Protein AF-A0A2A5DU34-F1 (afdb_monomer)

Foldseek 3Di:
DWKKKKKFFAFPADWDWDFDQDPDPVSNVVCVVVVSPPGFIKTAGQDFQLLVLVLLVQLCVVVPFQAWAFKDFQNHTQDHDPDRDPRCSVVSSVSVVVPADPVRRRDTQKIWTWTFDDPAQWGKIKIWIAGRIGGPPGGRIMIMIITFGNVLFADVPRFLVNSLVVCLVQLQDQVSVCVVVVVVQVSVVVVVVSSVVSSVVRTRTPDMDMDMFAEAEAELADDGGLPQQCDDDQAPDPLNNRGPPCSRRCSVSHCVLVSQQVNQYFDAGHFYAYSSRHTAKGGHPRGHGSNVACCSPNHDDHDDDPGPDMAGAQPHPCNVVVVVDPHLHDYPPDDRPPPVDDPDDDDDDDDDDDDDDDDDDDDDDDDDDDDDDDDDDDDD

Sequence (380 aa):
MYLSGSINIDPSKMTVINKVKPEKAFLKMFHFCTGGVMSKKEEEETFTAISILHQINMACRQMGINNIVRLSKDDLDFYLDEEGKEDDLKDALENFNLKIHKVESDFFEKLTLLLEDDKSPFQSLIEISINRVHKVGDYPIMIKVNSLIKDFKVNEGEDPKDLKKRLGTQFKNQESYDSMVDKYKLMFQTYLQDFEQSLRKFIEVDDIEIKDNVRILRTKKPIQDKVHYRFRDTCRAPIFYGYYGFDDYYMYAWLWGGLCHEHNLEVSNFDLVDEAGAEILSVGDEGFDAGQTDALNNANDFELPALTSGTYYGDNDYADTIGASSVVIINAEGGVDASFFSFSDGDSGFSSYDAGSGDSSGGGSSCGSSCGSSCGGCSS

Radius of gyration: 27.74 Å; Cα contacts (8 Å, |Δi|>4): 643; chains: 1; bounding box: 87×71×69 Å

Structure (mmCIF, N/CA/C/O backbone):
data_AF-A0A2A5DU34-F1
#
_entry.id   AF-A0A2A5DU34-F1
#
loop_
_atom_site.group_PDB
_atom_site.id
_atom_site.type_symbol
_atom_site.label_atom_id
_atom_site.label_alt_id
_atom_site.label_comp_id
_atom_site.label_asym_id
_atom_site.label_entity_id
_atom_site.label_seq_id
_atom_site.pdbx_PDB_ins_code
_atom_site.Cartn_x
_atom_site.Cartn_y
_atom_site.Cartn_z
_atom_site.occupancy
_atom_site.B_iso_or_equiv
_atom_site.auth_seq_id
_atom_site.auth_comp_id
_atom_site.auth_asym_id
_atom_site.auth_atom_id
_atom_site.pdbx_PDB_model_num
ATOM 1 N N . MET A 1 1 ? -7.195 1.466 10.444 1.00 93.31 1 MET A N 1
ATOM 2 C CA . MET A 1 1 ? -7.523 0.841 9.162 1.00 93.31 1 MET A CA 1
ATOM 3 C C . MET A 1 1 ? -7.036 1.706 8.020 1.00 93.31 1 MET A C 1
ATOM 5 O O . MET A 1 1 ? -7.189 2.922 8.076 1.00 93.31 1 MET A O 1
ATOM 9 N N . TYR A 1 2 ? -6.458 1.077 7.012 1.00 95.31 2 TYR A N 1
ATOM 10 C CA . TYR A 1 2 ? -6.140 1.663 5.717 1.00 95.31 2 TYR A CA 1
ATOM 11 C C . TYR A 1 2 ? -6.333 0.591 4.639 1.00 95.31 2 TYR A C 1
ATOM 13 O O . TYR A 1 2 ? -6.427 -0.599 4.948 1.00 95.31 2 TYR A O 1
ATOM 21 N N . LEU A 1 3 ? -6.426 1.007 3.381 1.00 96.31 3 LEU A N 1
ATOM 22 C CA . LEU A 1 3 ? -6.588 0.098 2.249 1.00 96.31 3 LEU A CA 1
ATOM 23 C C . LEU A 1 3 ? -5.228 -0.123 1.592 1.00 96.31 3 LEU A C 1
ATOM 25 O O . LEU A 1 3 ? -4.464 0.825 1.396 1.00 96.31 3 LEU A O 1
ATOM 29 N N . SER A 1 4 ? -4.907 -1.376 1.294 1.00 96.31 4 SER A N 1
ATOM 30 C CA . SER A 1 4 ? -3.653 -1.764 0.659 1.00 96.31 4 SER A CA 1
ATOM 31 C C . SER A 1 4 ? -3.948 -2.542 -0.609 1.00 96.31 4 SER A C 1
ATOM 33 O O . SER A 1 4 ? -4.747 -3.469 -0.592 1.00 96.31 4 SER A O 1
ATOM 35 N N . GLY A 1 5 ? -3.294 -2.181 -1.702 1.00 96.19 5 GLY A N 1
ATOM 36 C CA . GLY A 1 5 ? -3.389 -2.868 -2.981 1.00 96.19 5 GLY A CA 1
ATOM 37 C C . GLY A 1 5 ? -2.007 -3.188 -3.524 1.00 96.19 5 GLY A C 1
ATOM 38 O O . GLY A 1 5 ? -1.057 -2.445 -3.273 1.00 96.19 5 GLY A O 1
ATOM 39 N N . SER A 1 6 ? -1.894 -4.274 -4.277 1.00 96.56 6 SER A N 1
ATOM 40 C CA . SER A 1 6 ? -0.724 -4.577 -5.094 1.00 96.56 6 SER A CA 1
ATOM 41 C C . SER A 1 6 ? -1.148 -4.876 -6.524 1.00 96.56 6 SER A C 1
ATOM 43 O O . SER A 1 6 ? -2.062 -5.674 -6.727 1.00 96.56 6 SER A O 1
ATOM 45 N N . ILE A 1 7 ? -0.466 -4.270 -7.491 1.00 96.81 7 ILE A N 1
ATOM 46 C CA . ILE A 1 7 ? -0.592 -4.561 -8.918 1.00 96.81 7 ILE A CA 1
ATOM 47 C C . ILE A 1 7 ? 0.772 -5.069 -9.386 1.00 96.81 7 ILE A C 1
ATOM 49 O O . ILE A 1 7 ? 1.745 -4.313 -9.401 1.00 96.81 7 ILE A O 1
ATOM 53 N N . ASN A 1 8 ? 0.849 -6.346 -9.738 1.00 96.56 8 ASN A N 1
ATOM 54 C CA . ASN A 1 8 ? 2.063 -6.989 -10.230 1.00 96.56 8 ASN A CA 1
ATOM 55 C C . ASN A 1 8 ? 1.931 -7.176 -11.742 1.00 96.56 8 ASN A C 1
ATOM 57 O O . ASN A 1 8 ? 0.907 -7.679 -12.194 1.00 96.56 8 ASN A O 1
ATOM 61 N N . ILE A 1 9 ? 2.915 -6.726 -12.519 1.00 92.69 9 ILE A N 1
ATOM 62 C CA . ILE A 1 9 ? 2.826 -6.628 -13.982 1.00 92.69 9 ILE A CA 1
ATOM 63 C C . ILE A 1 9 ? 3.984 -7.382 -14.621 1.00 92.69 9 ILE A C 1
ATOM 65 O O . ILE A 1 9 ? 5.145 -7.139 -14.280 1.00 92.69 9 ILE A O 1
ATOM 69 N N . ASP A 1 10 ? 3.643 -8.238 -15.581 1.00 90.50 10 ASP A N 1
ATOM 70 C CA . ASP A 1 10 ? 4.576 -8.920 -16.472 1.00 90.50 10 ASP A CA 1
ATOM 71 C C . ASP A 1 10 ? 4.480 -8.291 -17.877 1.00 90.50 10 ASP A C 1
ATOM 73 O O . ASP A 1 10 ? 3.459 -8.447 -18.561 1.00 90.50 10 ASP A O 1
ATOM 77 N N . PRO A 1 11 ? 5.457 -7.466 -18.294 1.00 85.62 11 PRO A N 1
ATOM 78 C CA . PRO A 1 11 ? 5.417 -6.778 -19.572 1.00 85.62 11 PRO A CA 1
ATOM 79 C C . PRO A 1 11 ? 5.748 -7.724 -20.734 1.00 85.62 11 PRO A C 1
ATOM 81 O O . PRO A 1 11 ? 6.714 -8.470 -20.683 1.00 85.62 11 PRO A O 1
ATOM 84 N N . SER A 1 12 ? 5.056 -7.583 -21.866 1.00 76.31 12 SER A N 1
ATOM 85 C CA . SER A 1 12 ? 5.227 -8.429 -23.065 1.00 76.31 12 SER A CA 1
ATOM 86 C C . SER A 1 12 ? 6.580 -8.300 -23.795 1.00 76.31 12 SER A C 1
ATOM 88 O O . SER A 1 12 ? 6.736 -8.768 -24.928 1.00 76.31 12 SER A O 1
ATOM 90 N N . LYS A 1 13 ? 7.563 -7.585 -23.230 1.00 65.44 13 LYS A N 1
ATOM 91 C CA . LYS A 1 13 ? 8.845 -7.321 -23.903 1.00 65.44 13 LYS A CA 1
ATOM 92 C C . LYS A 1 13 ? 9.718 -8.577 -23.885 1.00 65.44 13 LYS A C 1
ATOM 94 O O . LYS A 1 13 ? 9.600 -9.433 -23.024 1.00 65.44 13 LYS A O 1
ATOM 99 N N . MET A 1 14 ? 10.612 -8.704 -24.873 1.00 57.69 14 MET A N 1
ATOM 100 C CA . MET A 1 14 ? 11.501 -9.868 -24.963 1.00 57.69 14 MET A CA 1
ATOM 101 C C . MET A 1 14 ? 12.404 -9.928 -23.724 1.00 57.69 14 MET A C 1
ATOM 103 O O . MET A 1 14 ? 13.333 -9.126 -23.620 1.00 57.69 14 MET A O 1
ATOM 107 N N . THR A 1 15 ? 12.159 -10.872 -22.820 1.00 62.22 15 THR A N 1
ATOM 108 C CA . THR A 1 15 ? 13.067 -11.208 -21.721 1.00 62.22 15 THR A CA 1
ATOM 109 C C . THR A 1 15 ? 14.218 -12.063 -22.239 1.00 62.22 15 THR A C 1
ATOM 111 O O . THR A 1 15 ? 14.064 -12.916 -23.123 1.00 62.22 15 THR A O 1
ATOM 114 N N . VAL A 1 16 ? 15.419 -11.835 -21.711 1.00 66.06 16 VAL A N 1
ATOM 115 C CA . VAL A 1 16 ? 16.563 -12.716 -21.957 1.00 66.06 16 VAL A CA 1
ATOM 116 C C . VAL A 1 16 ? 16.755 -13.585 -20.724 1.00 66.06 16 VAL A C 1
ATOM 118 O O . VAL A 1 16 ? 17.110 -13.096 -19.656 1.00 66.06 16 VAL A O 1
ATOM 121 N N . ILE A 1 17 ? 16.537 -14.894 -20.868 1.00 64.12 17 ILE A N 1
ATOM 122 C CA . ILE A 1 17 ? 16.789 -15.843 -19.779 1.00 64.12 17 ILE A CA 1
ATOM 123 C C . ILE A 1 17 ? 18.296 -16.077 -19.671 1.00 64.12 17 ILE A C 1
ATOM 125 O O . ILE A 1 17 ? 18.899 -16.787 -20.486 1.00 64.12 17 ILE A O 1
ATOM 129 N N . ASN A 1 18 ? 18.895 -15.531 -18.619 1.00 61.19 18 ASN A N 1
ATOM 130 C CA . ASN A 1 18 ? 20.301 -15.699 -18.300 1.00 61.19 18 ASN A CA 1
ATOM 131 C C . ASN A 1 18 ? 20.490 -16.810 -17.256 1.00 61.19 18 ASN A C 1
ATOM 133 O O . ASN A 1 18 ? 19.746 -16.954 -16.285 1.00 61.19 18 ASN A O 1
ATOM 137 N N . LYS A 1 19 ? 21.518 -17.643 -17.450 1.00 58.81 19 LYS A N 1
ATOM 138 C CA . LYS A 1 19 ? 21.927 -18.643 -16.454 1.00 58.81 19 LYS A CA 1
ATOM 139 C C . LYS A 1 19 ? 22.942 -18.021 -15.506 1.00 58.81 19 LYS A C 1
ATOM 141 O O . LYS A 1 19 ? 24.060 -17.708 -15.921 1.00 58.81 19 LYS A O 1
ATOM 146 N N . VAL A 1 20 ? 22.587 -17.906 -14.233 1.00 57.50 20 VAL A N 1
ATOM 147 C CA . VAL A 1 20 ? 23.462 -17.319 -13.218 1.00 57.50 20 VAL A CA 1
ATOM 148 C C . VAL A 1 20 ? 24.519 -18.334 -12.809 1.00 57.50 20 VAL A C 1
ATOM 150 O O . VAL A 1 20 ? 24.214 -19.467 -12.413 1.00 57.50 20 VAL A O 1
ATOM 153 N N . LYS A 1 21 ? 25.790 -17.930 -12.875 1.00 49.50 21 LYS A N 1
ATOM 154 C CA . LYS A 1 21 ? 26.879 -18.733 -12.315 1.00 49.50 21 LYS A CA 1
ATOM 155 C C . LYS A 1 21 ? 26.771 -18.680 -10.789 1.00 49.50 21 LYS A C 1
ATOM 157 O O . LYS A 1 21 ? 26.851 -17.594 -10.226 1.00 49.50 21 LYS A O 1
ATOM 162 N N . PRO A 1 22 ? 26.628 -19.818 -10.098 1.00 49.91 22 PRO A N 1
ATOM 163 C CA . PRO A 1 22 ? 26.460 -19.806 -8.652 1.00 49.91 22 PRO A CA 1
ATOM 164 C C . PRO A 1 22 ? 27.710 -19.259 -7.958 1.00 49.91 22 PRO A C 1
ATOM 166 O O . PRO A 1 22 ? 28.824 -19.511 -8.406 1.00 49.91 22 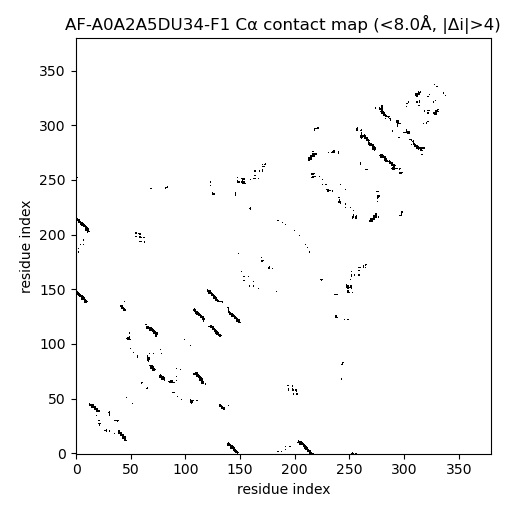PRO A O 1
ATOM 169 N N . GLU A 1 23 ? 27.547 -18.549 -6.843 1.00 51.75 23 GLU A N 1
ATOM 170 C CA . GLU A 1 23 ? 28.669 -17.907 -6.142 1.00 51.75 23 GLU A CA 1
ATOM 171 C C . GLU A 1 23 ? 29.486 -18.885 -5.282 1.00 51.75 23 GLU A C 1
ATOM 173 O O . GLU A 1 23 ? 30.719 -18.798 -5.227 1.00 51.75 23 GLU A O 1
ATOM 178 N N . LYS A 1 24 ? 28.816 -19.872 -4.668 1.00 55.16 24 LYS A N 1
ATOM 179 C CA . LYS A 1 24 ? 29.428 -20.846 -3.748 1.00 55.16 24 LYS A CA 1
ATOM 180 C C . LYS A 1 24 ? 30.243 -21.900 -4.508 1.00 55.16 24 LYS A C 1
ATOM 182 O O . LYS A 1 24 ? 29.766 -22.489 -5.477 1.00 55.16 24 LYS A O 1
ATOM 187 N N . ALA A 1 25 ? 31.457 -22.194 -4.034 1.00 58.97 25 ALA A N 1
ATOM 188 C CA . ALA A 1 25 ? 32.430 -23.061 -4.716 1.00 58.97 25 ALA A CA 1
ATOM 189 C C . ALA A 1 25 ? 31.900 -24.470 -5.058 1.00 58.97 25 ALA A C 1
ATOM 191 O O . ALA A 1 25 ? 32.159 -24.981 -6.147 1.00 58.97 25 ALA A O 1
ATOM 192 N N . PHE A 1 26 ? 31.099 -25.071 -4.174 1.00 58.34 26 PHE A N 1
ATOM 193 C CA . PHE A 1 26 ? 30.490 -26.382 -4.419 1.00 58.34 26 PHE A CA 1
ATOM 194 C C . PHE A 1 26 ? 29.435 -26.336 -5.536 1.00 58.34 26 PHE A C 1
ATOM 196 O O . PHE A 1 26 ? 29.422 -27.187 -6.424 1.00 58.34 26 PHE A O 1
ATOM 203 N N . LEU A 1 27 ? 28.607 -25.287 -5.557 1.00 51.78 27 LEU A N 1
ATOM 204 C CA . LEU A 1 27 ? 27.625 -25.061 -6.618 1.00 51.78 27 LEU A CA 1
ATOM 205 C C . LEU A 1 27 ? 28.305 -24.713 -7.953 1.00 51.78 27 LEU A C 1
ATOM 207 O O . LEU A 1 27 ? 27.806 -25.125 -8.994 1.00 51.78 27 LEU A O 1
ATOM 211 N N . LYS A 1 28 ? 29.464 -24.032 -7.950 1.00 54.44 28 LYS A N 1
ATOM 212 C CA . LYS A 1 28 ? 30.287 -23.804 -9.160 1.00 54.44 28 LYS A CA 1
ATOM 213 C C . LYS A 1 28 ? 30.785 -25.115 -9.765 1.00 54.44 28 LYS A C 1
ATOM 215 O O . LYS A 1 28 ? 30.714 -25.290 -10.980 1.00 54.44 28 LYS A O 1
ATOM 220 N N . MET A 1 29 ? 31.249 -26.042 -8.927 1.00 56.06 29 MET A N 1
ATOM 221 C CA . MET A 1 29 ? 31.689 -27.365 -9.375 1.00 56.06 29 MET A CA 1
ATOM 222 C C . MET A 1 29 ? 30.510 -28.176 -9.926 1.00 56.06 29 MET A C 1
ATOM 224 O O . MET A 1 29 ? 30.592 -28.712 -11.028 1.00 56.06 29 MET A O 1
ATOM 228 N N . PHE A 1 30 ? 29.373 -28.167 -9.227 1.00 51.75 30 PHE A N 1
ATOM 229 C CA . PHE A 1 30 ? 28.154 -28.847 -9.672 1.00 51.75 30 PHE A CA 1
ATOM 230 C C . PHE A 1 30 ? 27.577 -28.248 -10.967 1.00 51.75 30 PHE A C 1
ATOM 232 O O . PHE A 1 30 ? 27.142 -28.978 -11.855 1.00 51.75 30 PHE A O 1
ATOM 239 N N . HIS A 1 31 ? 27.638 -26.925 -11.127 1.00 54.34 31 HIS A N 1
ATOM 240 C CA . HIS A 1 31 ? 27.284 -26.216 -12.357 1.00 54.34 31 HIS A CA 1
ATOM 241 C C . HIS A 1 31 ? 28.140 -26.680 -13.540 1.00 54.34 31 HIS A C 1
ATOM 243 O O . HIS A 1 31 ? 27.619 -26.913 -14.628 1.00 54.34 31 HIS A O 1
ATOM 249 N N . PHE A 1 32 ? 29.449 -26.841 -13.334 1.00 60.69 32 PHE A N 1
ATOM 250 C CA . PHE A 1 32 ? 30.357 -27.320 -14.375 1.00 60.69 32 PHE A CA 1
ATOM 251 C C . PHE A 1 32 ? 30.098 -28.794 -14.725 1.00 60.69 32 PHE A C 1
ATOM 253 O O . PHE A 1 32 ? 30.073 -29.149 -15.900 1.00 60.69 32 PHE A O 1
ATOM 260 N N . CYS A 1 33 ? 29.820 -29.635 -13.723 1.00 59.12 33 CYS A N 1
ATOM 261 C CA . CYS A 1 33 ? 29.504 -31.053 -13.916 1.00 59.12 33 CYS A CA 1
ATOM 262 C C . CYS A 1 33 ? 28.140 -31.294 -14.583 1.00 59.12 33 CYS A C 1
ATOM 264 O O . CYS A 1 33 ? 27.985 -32.266 -15.314 1.00 59.12 33 CYS A O 1
ATOM 266 N N . THR A 1 34 ? 27.158 -30.420 -14.354 1.00 61.94 34 THR A N 1
ATOM 267 C CA . THR A 1 34 ? 25.798 -30.545 -14.913 1.00 61.94 34 THR A CA 1
ATOM 268 C C . THR A 1 34 ? 25.585 -29.732 -16.192 1.00 61.94 34 THR A C 1
ATOM 270 O O . THR A 1 34 ? 24.452 -29.613 -16.650 1.00 61.94 34 THR A O 1
ATOM 273 N N . GLY A 1 35 ? 26.632 -29.123 -16.764 1.00 56.53 35 GLY A N 1
ATOM 274 C CA . GLY A 1 35 ? 26.507 -28.271 -17.956 1.00 56.53 35 GLY A CA 1
ATOM 275 C C . GLY A 1 35 ? 25.597 -27.050 -17.752 1.00 56.53 35 GLY A C 1
ATOM 276 O O . GLY A 1 35 ? 24.960 -26.578 -18.693 1.00 56.53 35 GLY A O 1
ATOM 277 N N . GLY A 1 36 ? 25.477 -26.564 -16.513 1.00 52.22 36 GLY A N 1
ATOM 278 C CA . GLY A 1 36 ? 24.581 -25.463 -16.161 1.00 52.22 36 GLY A CA 1
ATOM 279 C C . GLY A 1 36 ? 23.093 -25.813 -16.287 1.00 52.22 36 GLY A C 1
ATOM 280 O O . GLY A 1 36 ? 22.289 -24.940 -16.599 1.00 52.22 36 GLY A O 1
ATOM 281 N N . VAL A 1 37 ? 22.695 -27.079 -16.123 1.00 54.78 37 VAL A N 1
ATOM 282 C CA . VAL A 1 37 ? 21.268 -27.467 -16.060 1.00 54.78 37 VAL A CA 1
ATOM 283 C C . VAL A 1 37 ? 20.651 -27.091 -14.705 1.00 54.78 37 VAL A C 1
ATOM 285 O O . VAL A 1 37 ? 19.482 -26.730 -14.648 1.00 54.78 37 VAL A O 1
ATOM 288 N N . MET A 1 38 ? 21.456 -27.101 -13.638 1.00 50.06 38 MET A N 1
ATOM 289 C CA . MET A 1 38 ? 21.058 -26.765 -12.260 1.00 50.06 38 MET A CA 1
ATOM 290 C C . MET A 1 38 ? 21.393 -25.316 -11.848 1.00 50.06 38 MET A C 1
ATOM 292 O O . MET A 1 38 ? 21.338 -24.975 -10.669 1.00 50.06 38 MET A O 1
ATOM 296 N N . SER A 1 39 ? 21.789 -24.452 -12.790 1.00 53.22 39 SER A N 1
ATOM 297 C CA . SER A 1 39 ? 21.992 -23.024 -12.508 1.00 53.22 39 SER A CA 1
ATOM 298 C C . SER A 1 39 ? 20.652 -22.348 -12.230 1.00 53.22 39 SER A C 1
ATOM 300 O O . SER A 1 39 ? 19.706 -22.568 -12.991 1.00 53.22 39 SER A O 1
ATOM 302 N N . LYS A 1 40 ? 20.587 -21.477 -11.214 1.00 56.75 40 LYS A N 1
ATOM 303 C CA . LYS A 1 40 ? 19.454 -20.554 -11.075 1.00 56.75 40 LYS A CA 1
ATOM 304 C C . LYS A 1 40 ? 19.322 -19.757 -12.378 1.00 56.75 40 LYS A C 1
ATOM 306 O O . LYS A 1 40 ? 20.326 -19.305 -12.933 1.00 56.75 40 LYS A O 1
ATOM 311 N N . LYS A 1 41 ? 18.103 -19.701 -12.905 1.00 65.56 41 LYS A N 1
ATOM 312 C CA . LYS A 1 41 ? 17.759 -18.913 -14.087 1.00 65.56 41 LYS A CA 1
ATOM 313 C C . LYS A 1 41 ? 17.204 -17.585 -13.595 1.00 65.56 41 LYS A C 1
ATOM 315 O O . LYS A 1 41 ? 16.374 -17.591 -12.687 1.00 65.56 41 LYS A O 1
ATOM 320 N N . GLU A 1 42 ? 17.678 -16.505 -14.183 1.00 71.31 42 GLU A N 1
ATOM 321 C CA . GLU A 1 42 ? 17.142 -15.161 -13.991 1.00 71.31 42 GLU A CA 1
ATOM 322 C C . GLU A 1 42 ? 16.648 -14.656 -15.342 1.00 71.31 42 GLU A C 1
ATOM 324 O O . GLU A 1 42 ? 17.213 -14.994 -16.390 1.00 71.31 42 GLU A O 1
ATOM 329 N N . GLU A 1 43 ? 15.565 -13.898 -15.308 1.00 69.06 43 GLU A N 1
ATOM 330 C CA . GLU A 1 43 ? 15.036 -13.167 -16.449 1.00 69.06 43 GLU A CA 1
ATOM 331 C C . GLU A 1 43 ? 15.564 -11.737 -16.378 1.00 69.06 43 GLU A C 1
ATOM 333 O O . GLU A 1 43 ? 15.564 -11.111 -15.318 1.00 69.06 43 GLU A O 1
ATOM 338 N N . GLU A 1 44 ? 16.111 -11.265 -17.499 1.00 76.00 44 GLU A N 1
ATOM 339 C CA . GLU A 1 44 ? 16.561 -9.889 -17.661 1.00 76.00 44 GLU A CA 1
ATOM 340 C C . GLU A 1 44 ? 15.670 -9.177 -18.675 1.00 76.00 44 GLU A C 1
ATOM 342 O O . GLU A 1 44 ? 15.552 -9.584 -19.837 1.00 76.00 44 GLU A O 1
ATOM 347 N N . GLU A 1 45 ? 15.092 -8.074 -18.225 1.00 78.12 45 GLU A N 1
ATOM 348 C CA . GLU A 1 45 ? 14.251 -7.206 -19.028 1.00 78.12 45 GLU A CA 1
ATOM 349 C C . GLU A 1 45 ? 15.060 -6.347 -20.009 1.00 78.12 45 GLU A C 1
ATOM 351 O O . GLU A 1 45 ? 16.136 -5.812 -19.700 1.00 78.12 45 GLU A O 1
ATOM 356 N N . THR A 1 46 ? 14.513 -6.171 -21.216 1.00 78.25 46 THR A N 1
ATOM 357 C CA . THR A 1 46 ? 15.171 -5.422 -22.306 1.00 78.25 46 THR A CA 1
ATOM 358 C C . THR A 1 46 ? 14.792 -3.944 -22.366 1.00 78.25 46 THR A C 1
ATOM 360 O O . THR A 1 46 ? 15.339 -3.202 -23.186 1.00 78.25 46 THR A O 1
ATOM 363 N N . PHE A 1 47 ? 13.873 -3.477 -21.516 1.00 80.69 47 PHE A N 1
ATOM 364 C CA . PHE A 1 47 ? 13.519 -2.061 -21.464 1.00 80.69 47 PHE A CA 1
ATOM 365 C C . PHE A 1 47 ? 14.553 -1.216 -20.708 1.00 80.69 47 PHE A C 1
ATOM 367 O O . PHE A 1 47 ? 15.175 -1.652 -19.745 1.00 80.69 47 PHE A O 1
ATOM 374 N N . THR A 1 48 ? 14.710 0.038 -21.137 1.00 83.94 48 THR A N 1
ATOM 375 C CA . THR A 1 48 ? 15.578 1.018 -20.467 1.00 83.94 48 THR A CA 1
ATOM 376 C C . THR A 1 48 ? 14.816 1.739 -19.363 1.00 83.94 48 THR A C 1
ATOM 378 O O . THR A 1 48 ? 13.592 1.905 -19.471 1.00 83.94 48 THR A O 1
ATOM 381 N N . ALA A 1 49 ? 1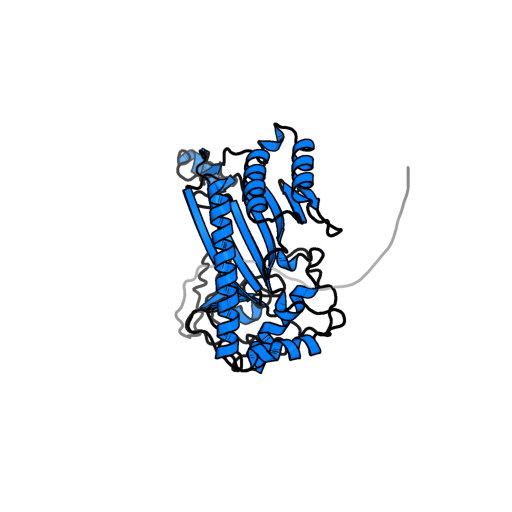5.533 2.249 -18.356 1.00 83.19 49 ALA A N 1
ATOM 382 C CA . ALA A 1 49 ? 14.940 2.990 -17.240 1.00 83.19 49 ALA A CA 1
ATOM 383 C C . ALA A 1 49 ? 14.054 4.149 -17.723 1.00 83.19 49 ALA A C 1
ATOM 385 O O . ALA A 1 49 ? 12.930 4.334 -17.266 1.00 83.19 49 ALA A O 1
ATOM 386 N N . ILE A 1 50 ? 14.537 4.894 -18.720 1.00 85.88 50 ILE A N 1
ATOM 387 C CA . ILE A 1 50 ? 13.825 6.041 -19.292 1.00 85.88 50 ILE A CA 1
ATOM 388 C C . ILE A 1 50 ? 12.523 5.596 -19.966 1.00 85.88 50 ILE A C 1
ATOM 390 O O . ILE A 1 50 ? 11.489 6.239 -19.790 1.00 85.88 50 ILE A O 1
ATOM 394 N N . SER A 1 51 ? 12.559 4.503 -20.737 1.00 88.75 51 SER A N 1
ATOM 395 C CA . SER A 1 51 ? 11.386 4.047 -21.488 1.00 88.75 51 SER A CA 1
ATOM 396 C C . SER A 1 51 ? 10.246 3.616 -20.567 1.00 88.75 51 SER A C 1
ATOM 398 O O . SER A 1 51 ? 9.112 4.046 -20.772 1.00 88.75 51 SER A O 1
ATOM 400 N N . ILE A 1 52 ? 10.546 2.837 -19.522 1.00 89.62 52 ILE A N 1
ATOM 401 C CA . ILE A 1 52 ? 9.519 2.334 -18.609 1.00 89.62 52 ILE A CA 1
ATOM 402 C C . ILE A 1 52 ? 8.964 3.442 -17.710 1.00 89.62 52 ILE A C 1
ATOM 404 O O . ILE A 1 52 ? 7.749 3.549 -17.559 1.00 89.62 52 ILE A O 1
ATOM 408 N N . LEU A 1 53 ? 9.819 4.342 -17.207 1.00 91.44 53 LEU A N 1
ATOM 409 C CA . LEU A 1 53 ? 9.374 5.498 -16.422 1.00 91.44 53 LEU A CA 1
ATOM 410 C C . LEU A 1 53 ? 8.480 6.430 -17.245 1.00 91.44 53 LEU A C 1
ATOM 412 O O . LEU A 1 53 ? 7.514 6.978 -16.718 1.00 91.44 53 LEU A O 1
ATOM 416 N N . HIS A 1 54 ? 8.753 6.589 -18.544 1.00 90.69 54 HIS A N 1
ATOM 417 C CA . HIS A 1 54 ? 7.885 7.368 -19.423 1.00 90.69 54 HIS A CA 1
ATOM 418 C C . HIS A 1 54 ? 6.501 6.724 -19.583 1.00 90.69 54 HIS A C 1
ATOM 420 O O . HIS A 1 54 ? 5.496 7.422 -19.458 1.00 90.69 54 HIS A O 1
ATOM 426 N N . GLN A 1 55 ? 6.441 5.406 -19.806 1.00 92.69 55 GLN A N 1
ATOM 427 C CA . GLN A 1 55 ? 5.175 4.666 -19.913 1.00 92.69 55 GLN A CA 1
ATOM 428 C C . GLN A 1 55 ? 4.357 4.764 -18.615 1.00 92.69 55 GLN A C 1
ATOM 430 O O . GLN A 1 55 ? 3.165 5.069 -18.661 1.00 92.69 55 GLN A O 1
ATOM 435 N N . ILE A 1 56 ? 5.010 4.601 -17.461 1.00 93.19 56 ILE A N 1
ATOM 436 C CA . ILE A 1 56 ? 4.385 4.751 -16.140 1.00 93.19 56 ILE A CA 1
ATOM 437 C C . ILE A 1 56 ? 3.871 6.179 -15.934 1.00 93.19 56 ILE A C 1
ATOM 439 O O . ILE A 1 56 ? 2.717 6.364 -15.569 1.00 93.19 56 ILE A O 1
ATOM 443 N N . ASN A 1 57 ? 4.673 7.201 -16.239 1.00 92.88 57 ASN A N 1
ATOM 444 C CA . ASN A 1 57 ? 4.255 8.602 -16.129 1.00 92.88 57 ASN A CA 1
ATOM 445 C C . ASN A 1 57 ? 3.019 8.911 -16.986 1.00 92.88 57 ASN A C 1
ATOM 447 O O . ASN A 1 57 ? 2.128 9.633 -16.542 1.00 92.88 57 ASN A O 1
ATOM 451 N N . MET A 1 58 ? 2.929 8.359 -18.200 1.00 93.81 58 MET A N 1
ATOM 452 C CA . MET A 1 58 ? 1.727 8.502 -19.028 1.00 93.81 58 MET A CA 1
ATOM 453 C C . MET A 1 58 ? 0.498 7.871 -18.358 1.00 93.81 58 MET A C 1
ATOM 455 O O . MET A 1 58 ? -0.558 8.508 -18.317 1.00 93.81 58 MET A O 1
ATOM 459 N N . ALA A 1 59 ? 0.646 6.672 -17.784 1.00 94.44 59 ALA A N 1
ATOM 460 C CA . ALA A 1 59 ? -0.424 5.992 -17.056 1.00 94.44 59 ALA A CA 1
ATOM 461 C C . ALA A 1 59 ? -0.874 6.780 -15.812 1.00 94.44 59 ALA A C 1
ATOM 463 O O . ALA A 1 59 ? -2.073 7.007 -15.630 1.00 94.44 59 ALA A O 1
ATOM 464 N N . CYS A 1 60 ? 0.074 7.260 -15.004 1.00 93.94 60 CYS A N 1
ATOM 465 C CA . CYS A 1 60 ? -0.187 8.064 -13.810 1.00 93.94 60 CYS A CA 1
ATOM 466 C C . CYS A 1 60 ? -0.911 9.370 -14.159 1.00 93.94 60 CYS A C 1
ATOM 468 O O . CYS A 1 60 ? -1.955 9.677 -13.587 1.00 93.94 60 CYS A O 1
ATOM 470 N N . ARG A 1 61 ? -0.446 10.103 -15.178 1.00 92.69 61 ARG A N 1
ATOM 471 C CA . ARG A 1 61 ? -1.094 11.355 -15.603 1.00 92.69 61 ARG A CA 1
ATOM 472 C C . ARG A 1 61 ? -2.502 11.168 -16.128 1.00 92.69 61 ARG A C 1
ATOM 474 O O . ARG A 1 61 ? -3.332 12.048 -15.923 1.00 92.69 61 ARG A O 1
ATOM 481 N N . GLN A 1 62 ? -2.788 10.056 -16.801 1.00 93.69 62 GLN A N 1
ATOM 482 C CA . GLN A 1 62 ? -4.150 9.762 -17.244 1.00 93.69 62 GLN A CA 1
ATOM 483 C C . GLN A 1 62 ? -5.106 9.602 -16.051 1.00 93.69 62 GLN A C 1
ATOM 485 O O . GLN A 1 62 ? -6.278 9.948 -16.168 1.00 93.69 62 GLN A O 1
ATOM 490 N N . MET A 1 63 ? -4.604 9.130 -14.907 1.00 93.19 63 MET A N 1
ATOM 491 C CA . MET A 1 63 ? -5.345 9.094 -13.641 1.00 93.19 63 MET A CA 1
ATOM 492 C C . MET A 1 63 ? -5.323 10.425 -12.881 1.00 93.19 63 MET A C 1
ATOM 494 O O . MET A 1 63 ? -5.983 10.563 -11.858 1.00 93.19 63 MET A O 1
ATOM 498 N N . GLY A 1 64 ? -4.574 11.415 -13.367 1.00 93.38 64 GLY A N 1
ATOM 499 C CA . GLY A 1 64 ? -4.356 12.678 -12.675 1.00 93.38 64 GLY A CA 1
ATOM 500 C C . GLY A 1 64 ? -3.282 12.620 -11.589 1.00 93.38 64 GLY A C 1
ATOM 501 O O . GLY A 1 64 ? -3.129 13.607 -10.884 1.00 93.38 64 GLY A O 1
ATOM 502 N N . ILE A 1 65 ? -2.519 11.535 -11.470 1.00 95.19 65 ILE A N 1
ATOM 503 C CA . ILE A 1 65 ? -1.434 11.397 -10.492 1.00 95.19 65 ILE A CA 1
ATOM 504 C C . ILE A 1 65 ? -0.203 12.131 -11.031 1.00 95.19 65 ILE A C 1
ATOM 506 O O . ILE A 1 65 ? 0.335 11.774 -12.085 1.00 95.19 65 ILE A O 1
ATOM 510 N N . ASN A 1 66 ? 0.210 13.186 -10.335 1.00 94.19 66 ASN A N 1
ATOM 511 C CA . ASN A 1 66 ? 1.238 14.118 -10.797 1.00 94.19 66 ASN A CA 1
ATOM 512 C C . ASN A 1 66 ? 2.213 14.589 -9.708 1.00 94.19 66 ASN A C 1
ATOM 514 O O . ASN A 1 66 ? 3.140 15.324 -10.041 1.00 94.19 66 ASN A O 1
ATOM 518 N N . ASN A 1 67 ? 2.048 14.133 -8.466 1.00 94.06 67 ASN A N 1
ATOM 519 C CA . ASN A 1 67 ? 2.940 14.464 -7.358 1.00 94.06 67 ASN A CA 1
ATOM 520 C C . ASN A 1 67 ? 3.909 13.301 -7.127 1.00 94.06 67 ASN A C 1
ATOM 522 O O . ASN A 1 67 ? 3.487 12.146 -6.985 1.00 94.06 67 ASN A O 1
ATOM 526 N N . ILE A 1 68 ? 5.208 13.586 -7.127 1.00 94.44 68 ILE A N 1
ATOM 527 C CA . ILE A 1 68 ? 6.259 12.608 -6.857 1.00 94.44 68 ILE A CA 1
ATOM 528 C C . ILE A 1 68 ? 6.875 12.872 -5.491 1.00 94.44 68 ILE A C 1
ATOM 530 O O . ILE A 1 68 ? 7.292 13.970 -5.166 1.00 94.44 68 ILE A O 1
ATOM 534 N N . VAL A 1 69 ? 7.011 11.816 -4.705 1.00 93.12 69 VAL A N 1
ATOM 535 C CA . VAL A 1 69 ? 7.638 11.888 -3.387 1.00 93.12 69 VAL A CA 1
ATOM 536 C C . VAL A 1 69 ? 9.105 11.480 -3.470 1.00 93.12 69 VAL A C 1
ATOM 538 O O . VAL A 1 69 ? 9.965 12.080 -2.832 1.00 93.12 69 VAL A O 1
ATOM 541 N N . ARG A 1 70 ? 9.427 10.453 -4.266 1.00 92.88 70 ARG A N 1
ATOM 542 C CA . ARG A 1 70 ? 10.793 9.924 -4.382 1.00 92.88 70 ARG A CA 1
ATOM 543 C C . ARG A 1 70 ? 11.033 9.277 -5.741 1.00 92.88 70 ARG A C 1
ATOM 545 O O . ARG A 1 70 ? 10.170 8.572 -6.257 1.00 92.88 70 ARG A O 1
ATOM 552 N N . LEU A 1 71 ? 12.235 9.456 -6.282 1.00 93.50 71 LEU A N 1
ATOM 553 C CA . LEU A 1 71 ? 12.761 8.681 -7.407 1.00 93.50 71 LEU A CA 1
ATOM 554 C C . LEU A 1 71 ? 14.151 8.172 -7.058 1.00 93.50 71 LEU A C 1
ATOM 556 O O . LEU A 1 71 ? 15.066 8.976 -6.866 1.00 93.50 71 LEU A O 1
ATOM 560 N N . SER A 1 72 ? 14.320 6.854 -7.044 1.00 91.81 72 SER A N 1
ATOM 561 C CA . SER A 1 72 ? 15.611 6.213 -6.824 1.00 91.81 72 SER A CA 1
ATOM 562 C C . SER A 1 72 ? 15.951 5.201 -7.915 1.00 91.81 72 SER A C 1
ATOM 564 O O . SER A 1 72 ? 15.076 4.584 -8.532 1.00 91.81 72 SER A O 1
ATOM 566 N N . LYS A 1 73 ? 17.252 5.047 -8.161 1.00 90.94 73 LYS A N 1
ATOM 567 C CA . LYS A 1 73 ? 17.839 4.041 -9.051 1.00 90.94 73 LYS A CA 1
ATOM 568 C C . LYS A 1 73 ? 18.983 3.376 -8.303 1.00 90.94 73 LYS A C 1
ATOM 570 O O . LYS A 1 73 ? 19.891 4.077 -7.866 1.00 90.94 73 LYS A O 1
ATOM 575 N N . ASP A 1 74 ? 18.939 2.053 -8.186 1.00 88.69 74 ASP A N 1
ATOM 576 C CA . ASP A 1 74 ? 19.955 1.243 -7.501 1.00 88.69 74 ASP A CA 1
ATOM 577 C C . ASP A 1 74 ? 20.254 1.787 -6.085 1.00 88.69 74 ASP A C 1
ATOM 579 O O . ASP A 1 74 ? 21.401 2.008 -5.705 1.00 88.69 74 ASP A O 1
ATOM 583 N N . ASP A 1 75 ? 19.179 2.101 -5.349 1.00 85.56 75 ASP A N 1
ATOM 584 C CA . ASP A 1 75 ? 19.168 2.703 -4.005 1.00 85.56 75 ASP A CA 1
ATOM 585 C C . ASP A 1 75 ? 19.781 4.116 -3.885 1.00 85.56 75 ASP A C 1
ATOM 587 O O . ASP A 1 75 ? 19.858 4.672 -2.788 1.00 85.56 75 ASP A O 1
ATOM 591 N N . LEU A 1 76 ? 20.147 4.749 -5.004 1.00 87.06 76 LEU A N 1
ATOM 592 C CA . LEU A 1 76 ? 20.544 6.155 -5.055 1.00 87.06 76 LEU A CA 1
ATOM 593 C C . LEU A 1 76 ? 19.339 7.049 -5.372 1.00 87.06 76 LEU A C 1
ATOM 595 O O . LEU A 1 76 ? 18.707 6.899 -6.419 1.00 87.06 76 LEU A O 1
ATOM 599 N N . ASP A 1 77 ? 19.061 8.019 -4.502 1.00 88.62 77 ASP A N 1
ATOM 600 C CA . ASP A 1 77 ? 17.979 8.987 -4.697 1.00 88.62 77 ASP A CA 1
ATOM 601 C C . ASP A 1 77 ? 18.375 10.087 -5.691 1.00 88.62 77 ASP A C 1
ATOM 603 O O . ASP A 1 77 ? 19.352 10.816 -5.512 1.00 88.62 77 ASP A O 1
ATOM 607 N N . PHE A 1 78 ? 17.579 10.229 -6.749 1.00 89.00 78 PHE A N 1
ATOM 608 C CA . PHE A 1 78 ? 17.694 11.298 -7.747 1.00 89.00 78 PHE A CA 1
ATOM 609 C C . PHE A 1 78 ? 16.718 12.444 -7.479 1.00 89.00 78 PHE A C 1
ATOM 611 O O . PHE A 1 78 ? 16.965 13.575 -7.922 1.00 89.00 78 PHE A O 1
ATOM 618 N N . TYR A 1 79 ? 15.627 12.130 -6.777 1.00 91.31 79 TYR A N 1
ATOM 619 C CA . TYR A 1 79 ? 14.602 13.055 -6.322 1.00 91.31 79 TYR A CA 1
ATOM 620 C C . TYR A 1 79 ? 14.039 12.591 -4.975 1.00 91.31 79 TYR A C 1
ATOM 622 O O . TYR A 1 79 ? 13.766 11.402 -4.803 1.00 91.31 79 TYR A O 1
ATOM 630 N N . LEU A 1 80 ? 13.843 13.534 -4.058 1.00 89.75 80 LEU A N 1
ATOM 631 C CA . LEU A 1 80 ? 13.130 13.356 -2.799 1.00 89.75 80 LEU A CA 1
ATOM 632 C C . LEU A 1 80 ? 12.428 14.679 -2.492 1.00 89.75 80 LEU A C 1
ATOM 634 O O . LEU A 1 80 ? 13.088 15.720 -2.449 1.00 89.75 80 LEU A O 1
ATOM 638 N N . ASP A 1 81 ? 11.114 14.636 -2.315 1.00 87.81 81 ASP A N 1
ATOM 639 C CA . ASP A 1 81 ? 10.348 15.801 -1.904 1.00 87.81 81 ASP A CA 1
ATOM 640 C C . ASP A 1 81 ? 10.340 15.922 -0.377 1.00 87.81 81 ASP A C 1
ATOM 642 O O . ASP A 1 81 ? 9.750 15.116 0.343 1.00 87.81 81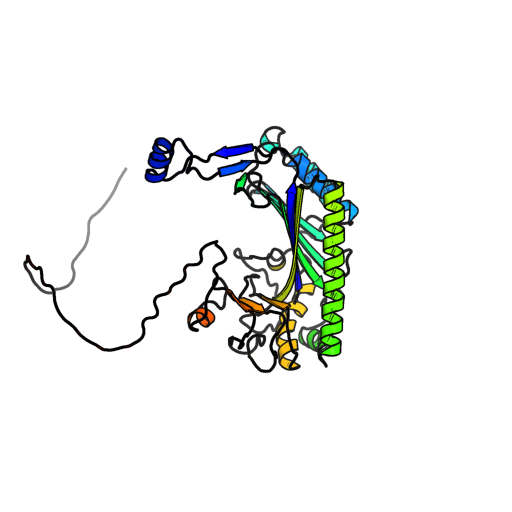 ASP A O 1
ATOM 646 N N . GLU A 1 82 ? 11.039 16.940 0.119 1.00 82.19 82 GLU A N 1
ATOM 647 C CA . GLU A 1 82 ? 11.086 17.287 1.541 1.00 82.19 82 GLU A CA 1
ATOM 648 C C . GLU A 1 82 ? 10.114 18.425 1.895 1.00 82.19 82 GLU A C 1
ATOM 650 O O . GLU A 1 82 ? 9.886 18.693 3.077 1.00 82.19 82 GLU A O 1
ATOM 655 N N . GLU A 1 83 ? 9.566 19.116 0.890 1.00 84.44 83 GLU A N 1
ATOM 656 C CA . GLU A 1 83 ? 8.834 20.378 1.055 1.00 84.44 83 GLU A CA 1
ATOM 657 C C . GLU A 1 83 ? 7.343 20.275 0.697 1.00 84.44 83 GLU A C 1
ATOM 659 O O . GLU A 1 83 ? 6.613 21.233 0.954 1.00 84.44 83 GLU A O 1
ATOM 664 N N . GLY A 1 84 ? 6.878 19.151 0.142 1.00 83.62 84 GLY A N 1
ATOM 665 C CA . GLY A 1 84 ? 5.483 18.972 -0.270 1.00 83.62 84 GLY A CA 1
ATOM 666 C C . GLY A 1 84 ? 5.168 19.737 -1.555 1.00 83.62 84 GLY A C 1
ATOM 667 O O . GLY A 1 84 ? 4.204 20.503 -1.601 1.00 83.62 84 GLY A O 1
ATOM 668 N N . LYS A 1 85 ? 6.025 19.618 -2.573 1.00 88.38 85 LYS A N 1
ATOM 669 C CA . LYS A 1 85 ? 5.837 20.274 -3.871 1.00 88.38 85 LYS A CA 1
ATOM 670 C C . LYS A 1 85 ? 4.756 19.560 -4.673 1.00 88.38 85 LYS A C 1
ATOM 672 O O . LYS A 1 85 ? 4.791 18.357 -4.874 1.00 88.38 85 LYS A O 1
ATOM 677 N N . GLU A 1 86 ? 3.812 20.339 -5.183 1.00 90.31 86 GLU A N 1
ATOM 678 C CA . GLU A 1 86 ? 2.733 19.828 -6.027 1.00 90.31 86 GLU A CA 1
ATOM 679 C C . GLU A 1 86 ? 3.104 19.885 -7.523 1.00 90.31 86 GLU A C 1
ATOM 681 O O . GLU A 1 86 ? 3.824 20.783 -7.966 1.00 90.31 86 GLU A O 1
ATOM 686 N N . ASP A 1 87 ? 2.545 18.958 -8.307 1.00 89.31 87 ASP A N 1
ATOM 687 C CA . ASP A 1 87 ? 2.643 18.839 -9.773 1.00 89.31 87 ASP A CA 1
ATOM 688 C C . ASP A 1 87 ? 4.080 18.752 -10.320 1.00 89.31 87 ASP A C 1
ATOM 690 O O . ASP A 1 87 ? 4.426 19.313 -11.362 1.00 89.31 87 ASP A O 1
ATOM 694 N N . ASP A 1 88 ? 4.941 18.023 -9.618 1.00 92.50 88 ASP A N 1
ATOM 695 C CA . ASP A 1 88 ? 6.386 17.976 -9.833 1.00 92.50 88 ASP A CA 1
ATOM 696 C C . ASP A 1 88 ? 6.883 16.706 -10.554 1.00 92.50 88 ASP A C 1
ATOM 698 O O . ASP A 1 88 ? 8.038 16.649 -10.992 1.00 92.50 88 ASP A O 1
ATOM 702 N N . LEU A 1 89 ? 6.019 15.706 -10.784 1.00 91.75 89 LEU A N 1
ATOM 703 C CA . LEU A 1 89 ? 6.389 14.435 -11.432 1.00 91.75 89 LEU A CA 1
ATOM 704 C C . LEU A 1 89 ? 7.040 14.642 -12.802 1.00 91.75 89 LEU A C 1
ATOM 706 O O . LEU A 1 89 ? 8.000 13.957 -13.164 1.00 91.75 89 LEU A O 1
ATOM 710 N N . LYS A 1 90 ? 6.521 15.588 -13.593 1.00 89.94 90 LYS A N 1
ATOM 711 C CA . LYS A 1 90 ? 7.082 15.898 -14.913 1.00 89.94 90 LYS A CA 1
ATOM 712 C C . LYS A 1 90 ? 8.530 16.352 -14.804 1.00 89.94 90 LYS A C 1
ATOM 714 O O . LYS A 1 90 ? 9.397 15.803 -15.483 1.00 89.94 90 LYS A O 1
ATOM 719 N N . ASP A 1 91 ? 8.749 17.351 -13.967 1.00 90.00 91 ASP A N 1
ATOM 720 C CA . ASP A 1 91 ? 10.020 18.043 -13.863 1.00 90.00 91 ASP A CA 1
ATOM 721 C C . ASP A 1 91 ? 11.064 17.122 -13.224 1.00 90.00 91 ASP A C 1
ATOM 723 O O . ASP A 1 91 ? 12.214 17.083 -13.666 1.00 90.00 91 ASP A O 1
ATOM 727 N N . ALA A 1 92 ? 10.666 16.295 -12.252 1.00 90.50 92 ALA A N 1
ATOM 728 C CA . ALA A 1 92 ? 11.527 15.276 -11.661 1.00 90.50 92 ALA A CA 1
ATOM 729 C C . ALA A 1 92 ? 12.015 14.245 -12.695 1.00 90.50 92 ALA A C 1
ATOM 731 O O . ALA A 1 92 ? 13.212 13.948 -12.753 1.00 90.50 92 ALA A O 1
ATOM 732 N N . LEU A 1 93 ? 11.124 13.740 -13.558 1.00 88.69 93 LEU A N 1
ATOM 733 C CA . LEU A 1 93 ? 11.487 12.772 -14.601 1.00 88.69 93 LEU A CA 1
ATOM 734 C C . LEU A 1 93 ? 12.338 13.389 -15.718 1.00 88.69 93 LEU A C 1
ATOM 736 O O . LEU A 1 93 ? 13.259 12.741 -16.221 1.00 88.69 93 LEU A O 1
ATOM 740 N N . GLU A 1 94 ? 12.071 14.638 -16.102 1.00 87.06 94 GLU A N 1
ATOM 741 C CA . GLU A 1 94 ? 12.912 15.363 -17.062 1.00 87.06 94 GLU A CA 1
ATOM 742 C C . GLU A 1 94 ? 14.320 15.590 -16.494 1.00 87.06 94 GLU A C 1
ATOM 744 O O . GLU A 1 94 ? 15.313 15.308 -17.169 1.00 87.06 94 GLU A O 1
ATOM 749 N N . ASN A 1 95 ? 14.422 15.993 -15.224 1.00 87.19 95 ASN A N 1
ATOM 750 C CA . ASN A 1 95 ? 15.701 16.150 -14.532 1.00 87.19 95 ASN A CA 1
ATOM 751 C C . ASN A 1 95 ? 16.466 14.827 -14.402 1.00 87.19 95 ASN A C 1
ATOM 753 O O . ASN A 1 95 ? 17.687 14.807 -14.564 1.00 87.19 95 ASN A O 1
ATOM 757 N N . PHE A 1 96 ? 15.773 13.719 -14.143 1.00 87.69 96 PHE A N 1
ATOM 758 C CA . PHE A 1 96 ? 16.372 12.385 -14.128 1.00 87.69 96 PHE A CA 1
ATOM 759 C C . PHE A 1 96 ? 16.981 12.021 -15.488 1.00 87.69 96 PHE A C 1
ATOM 761 O O . PHE A 1 96 ? 18.141 11.617 -15.560 1.00 87.69 96 PHE A O 1
ATOM 768 N N . ASN A 1 97 ? 16.239 12.251 -16.575 1.00 85.50 97 ASN A N 1
ATOM 769 C CA . ASN A 1 97 ? 16.702 11.998 -17.941 1.00 85.50 97 ASN A CA 1
ATOM 770 C C . ASN A 1 97 ? 17.923 12.858 -18.323 1.00 85.50 97 ASN A C 1
ATOM 772 O O . ASN A 1 97 ? 18.804 12.400 -19.043 1.00 85.50 97 ASN A O 1
ATOM 776 N N . LEU A 1 98 ? 18.005 14.097 -17.827 1.00 84.00 98 LEU A N 1
ATOM 777 C CA . LEU A 1 98 ? 19.163 14.970 -18.053 1.00 84.00 98 LEU A CA 1
ATOM 778 C C . LEU A 1 98 ? 20.408 14.534 -17.268 1.00 84.00 98 LEU A C 1
ATOM 780 O O . LEU A 1 98 ? 21.525 14.733 -17.745 1.00 84.00 98 LEU A O 1
ATOM 784 N N . LYS A 1 99 ? 20.226 13.982 -16.061 1.00 83.00 99 LYS A N 1
ATOM 785 C CA . LYS A 1 99 ? 21.323 13.563 -15.174 1.00 83.00 99 LYS A CA 1
ATOM 786 C C . LYS A 1 99 ? 21.928 12.218 -15.570 1.00 83.00 99 LYS A C 1
ATOM 788 O O . LYS A 1 99 ? 23.116 12.017 -15.345 1.00 83.00 99 LYS A O 1
ATOM 793 N N . ILE A 1 100 ? 21.132 11.311 -16.128 1.00 78.88 100 ILE A N 1
ATOM 794 C CA . ILE A 1 100 ? 21.587 9.968 -16.495 1.00 78.88 100 ILE A CA 1
ATOM 795 C C . ILE A 1 100 ? 22.138 9.962 -17.918 1.00 78.88 100 ILE A C 1
ATOM 797 O O . ILE A 1 100 ? 21.455 10.323 -18.878 1.00 78.88 100 ILE A O 1
ATOM 801 N N . HIS A 1 101 ? 23.378 9.500 -18.087 1.00 71.19 101 HIS A N 1
ATOM 802 C CA . HIS A 1 101 ? 23.917 9.275 -19.423 1.00 71.19 101 HIS A CA 1
ATOM 803 C C . HIS A 1 101 ? 23.182 8.115 -20.114 1.00 71.19 101 HIS A C 1
ATOM 805 O O . HIS A 1 101 ? 22.870 7.108 -19.492 1.00 71.19 101 HIS A O 1
ATOM 811 N N . LYS A 1 102 ? 22.971 8.199 -21.435 1.00 64.25 102 LYS A N 1
ATOM 812 C CA . LYS A 1 102 ? 22.252 7.173 -22.225 1.00 64.25 102 LYS A CA 1
ATOM 813 C C . LYS A 1 102 ? 22.786 5.739 -22.049 1.00 64.25 102 LYS A C 1
ATOM 815 O O . LYS A 1 102 ? 22.045 4.788 -22.220 1.00 64.25 102 LYS A O 1
ATOM 820 N N . VAL A 1 103 ? 24.067 5.577 -21.717 1.00 59.06 103 VAL A N 1
ATOM 821 C CA . VAL A 1 103 ? 24.642 4.257 -21.406 1.00 59.06 103 VAL A CA 1
ATOM 822 C C . VAL A 1 103 ? 24.217 3.796 -20.008 1.00 59.06 103 VAL A C 1
ATOM 824 O O . VAL A 1 103 ? 23.856 2.646 -19.832 1.00 59.06 103 VAL A O 1
ATOM 827 N N . GLU A 1 104 ? 24.186 4.690 -19.023 1.00 66.25 104 GLU A N 1
ATOM 828 C CA . GLU A 1 104 ? 23.766 4.398 -17.645 1.00 66.25 104 GLU A CA 1
ATOM 829 C C . GLU A 1 104 ? 22.255 4.152 -17.518 1.00 66.25 104 GLU A C 1
ATOM 831 O O . GLU A 1 104 ? 21.826 3.469 -16.590 1.00 66.25 104 GLU A O 1
ATOM 836 N N . SER A 1 105 ? 21.434 4.653 -18.451 1.00 66.62 105 SER A N 1
ATOM 837 C CA . SER A 1 105 ? 19.995 4.341 -18.491 1.00 66.62 105 SER A CA 1
ATOM 838 C C . SER A 1 105 ? 19.696 2.901 -18.898 1.00 66.62 105 SER A C 1
ATOM 840 O O . SER A 1 105 ? 18.617 2.387 -18.593 1.00 66.62 105 SER A O 1
ATOM 842 N N . ASP A 1 106 ? 20.643 2.276 -19.597 1.00 70.00 106 ASP A N 1
ATOM 843 C CA . ASP A 1 106 ? 20.548 0.896 -20.062 1.00 70.00 106 ASP A CA 1
ATOM 844 C C . ASP A 1 106 ? 21.046 -0.088 -18.994 1.00 70.00 106 ASP A C 1
ATOM 846 O O . ASP A 1 106 ? 20.863 -1.287 -19.159 1.00 70.00 106 ASP A O 1
ATOM 850 N N . PHE A 1 107 ? 21.646 0.386 -17.892 1.00 74.69 107 PHE A N 1
ATOM 851 C CA . PHE A 1 107 ? 22.141 -0.442 -16.788 1.00 74.69 107 PHE A CA 1
ATOM 852 C C . PHE A 1 107 ? 21.554 0.034 -15.453 1.00 74.69 107 PHE A C 1
ATOM 854 O O . PHE A 1 107 ? 22.068 0.948 -14.805 1.00 74.69 107 PHE A O 1
ATOM 861 N N . PHE A 1 108 ? 20.456 -0.598 -15.047 1.00 85.81 108 PHE A N 1
ATOM 862 C CA . PHE A 1 108 ? 19.898 -0.508 -13.701 1.00 85.81 108 PHE A CA 1
ATOM 863 C C . PHE A 1 108 ? 19.494 -1.906 -13.240 1.00 85.81 108 PHE A C 1
ATOM 865 O O . PHE A 1 108 ? 19.117 -2.740 -14.066 1.00 85.81 108 PHE A O 1
ATOM 872 N N . GLU A 1 109 ? 19.582 -2.148 -11.942 1.00 87.00 109 GLU A N 1
ATOM 873 C CA . GLU A 1 109 ? 19.068 -3.350 -11.291 1.00 87.00 109 GLU A CA 1
ATOM 874 C C . GLU A 1 109 ? 17.655 -3.079 -10.774 1.00 87.00 109 GLU A C 1
ATOM 876 O O . GLU A 1 109 ? 16.741 -3.865 -11.038 1.00 87.00 109 GLU A O 1
ATOM 881 N N . LYS A 1 110 ? 17.460 -1.923 -10.121 1.00 91.50 110 LYS A N 1
ATOM 882 C CA . LYS A 1 110 ? 16.188 -1.538 -9.506 1.00 91.50 110 LYS A CA 1
ATOM 883 C C . LYS A 1 110 ? 15.871 -0.058 -9.702 1.00 91.50 110 LYS A C 1
ATOM 885 O O . LYS A 1 110 ? 16.716 0.810 -9.490 1.00 91.50 110 LYS A O 1
ATOM 890 N N . LEU A 1 111 ? 14.620 0.242 -10.039 1.00 93.00 111 LEU A N 1
ATOM 891 C CA . LEU A 1 111 ? 14.047 1.586 -9.946 1.00 93.00 111 LEU A CA 1
ATOM 892 C C . LEU A 1 111 ? 12.944 1.588 -8.899 1.00 93.00 111 LEU A C 1
ATOM 894 O O . LEU A 1 111 ? 12.135 0.662 -8.857 1.00 93.00 111 LEU A O 1
ATOM 898 N N . THR A 1 112 ? 12.893 2.646 -8.097 1.00 94.44 112 THR A N 1
ATOM 899 C CA . THR A 1 112 ? 11.774 2.890 -7.185 1.00 94.44 112 THR A CA 1
ATOM 900 C C . THR A 1 112 ? 11.227 4.280 -7.453 1.00 94.44 112 THR A C 1
ATOM 902 O O . THR A 1 112 ? 11.951 5.274 -7.375 1.00 94.44 112 THR A O 1
ATOM 905 N N . LEU A 1 113 ? 9.945 4.347 -7.783 1.00 95.38 113 LEU A N 1
ATOM 906 C CA . LEU A 1 113 ? 9.201 5.584 -7.953 1.00 95.38 113 LEU A CA 1
ATOM 907 C C . LEU A 1 113 ? 8.104 5.620 -6.896 1.00 95.38 113 LEU A C 1
ATOM 909 O O . LEU A 1 113 ? 7.306 4.694 -6.810 1.00 95.38 113 LEU A O 1
ATOM 913 N N . LEU A 1 114 ? 8.057 6.685 -6.108 1.00 95.06 114 LEU A N 1
ATOM 914 C CA . LEU A 1 114 ? 7.034 6.889 -5.099 1.00 95.06 114 LEU A CA 1
ATOM 915 C C . LEU A 1 114 ? 6.205 8.115 -5.455 1.00 95.06 114 LEU A C 1
ATOM 917 O O . LEU A 1 114 ? 6.760 9.199 -5.632 1.00 95.06 114 LEU A O 1
ATOM 921 N N . LEU A 1 115 ? 4.894 7.937 -5.553 1.00 95.38 115 LEU A N 1
ATOM 922 C CA . LEU A 1 115 ? 3.946 8.967 -5.958 1.00 95.38 115 LEU A CA 1
ATOM 923 C C . LEU A 1 115 ? 2.902 9.195 -4.874 1.00 95.38 115 LEU A C 1
ATOM 925 O O . LEU A 1 115 ? 2.540 8.270 -4.143 1.00 95.38 115 LEU A O 1
ATOM 929 N N . GLU A 1 116 ? 2.383 10.412 -4.837 1.00 94.75 116 GLU A N 1
ATOM 930 C CA . GLU A 1 116 ? 1.237 10.796 -4.025 1.00 94.75 116 GLU A CA 1
ATOM 931 C C . GLU A 1 116 ? 0.021 11.045 -4.926 1.00 94.75 116 GLU A C 1
ATOM 933 O O . GLU A 1 116 ? 0.132 11.645 -5.998 1.00 94.75 116 GLU A O 1
ATOM 938 N N . ASP A 1 117 ? -1.147 10.579 -4.483 1.00 93.88 117 ASP A N 1
ATOM 939 C CA . ASP A 1 117 ? -2.431 10.892 -5.107 1.00 93.88 117 ASP A CA 1
ATOM 940 C C . ASP A 1 117 ? -3.415 11.452 -4.074 1.00 93.88 117 ASP A C 1
ATOM 942 O O . ASP A 1 117 ? -3.819 10.785 -3.114 1.00 93.88 117 ASP A O 1
ATOM 946 N N . ASP A 1 118 ? -3.819 12.696 -4.317 1.00 88.81 118 ASP A N 1
ATOM 947 C CA . ASP A 1 118 ? -4.723 13.491 -3.503 1.00 88.81 118 ASP A CA 1
ATOM 948 C C . ASP A 1 118 ? -6.064 13.794 -4.215 1.00 88.81 118 ASP A C 1
ATOM 950 O O . ASP A 1 118 ? -6.896 14.533 -3.678 1.00 88.81 118 ASP A O 1
ATOM 954 N N . LYS A 1 119 ? -6.352 13.201 -5.380 1.00 78.62 119 LYS A N 1
ATOM 955 C CA . LYS A 1 119 ? -7.572 13.519 -6.160 1.00 78.62 119 LYS A CA 1
ATOM 956 C C . LYS A 1 119 ? -8.730 12.566 -5.903 1.00 78.62 119 LYS A C 1
ATOM 958 O O . LYS A 1 119 ? -9.888 12.906 -6.147 1.00 78.62 119 LYS A O 1
ATOM 963 N N . SER A 1 120 ? -8.431 11.380 -5.392 1.00 81.50 120 SER A N 1
ATOM 964 C CA . SER A 1 120 ? -9.422 10.371 -5.024 1.00 81.50 120 SER A CA 1
ATOM 965 C C . SER A 1 120 ? -10.040 10.680 -3.635 1.00 81.50 120 SER A C 1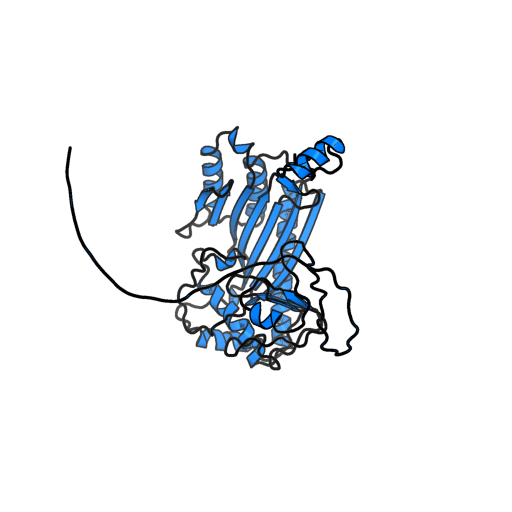
ATOM 967 O O . SER A 1 120 ? -9.546 11.557 -2.915 1.00 81.50 120 SER A O 1
ATOM 969 N N . PRO A 1 121 ? -11.107 9.983 -3.182 1.00 91.62 121 PRO A N 1
ATOM 970 C CA . PRO A 1 121 ? -11.560 10.061 -1.779 1.00 91.62 121 PRO A CA 1
ATOM 971 C C . PRO A 1 121 ? -10.499 9.555 -0.782 1.00 91.62 121 PRO A C 1
ATOM 973 O O . PRO A 1 121 ? -10.701 9.612 0.435 1.00 91.62 121 PRO A O 1
ATOM 976 N N . PHE A 1 122 ? -9.379 9.047 -1.294 1.00 94.19 122 PHE A N 1
ATOM 977 C CA . PHE A 1 122 ? -8.247 8.574 -0.537 1.00 94.19 122 PHE A CA 1
ATOM 978 C C . PHE A 1 122 ? -7.070 9.540 -0.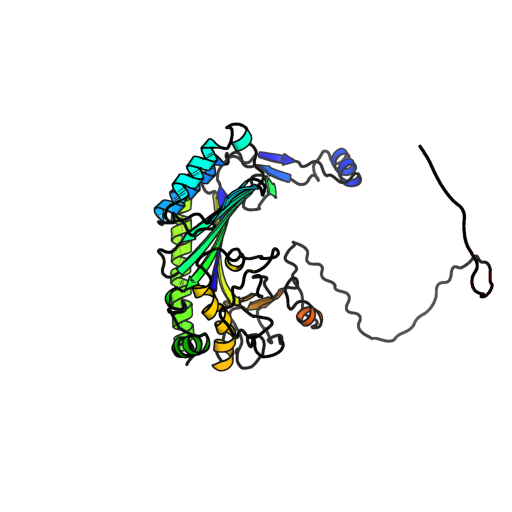637 1.00 94.19 122 PHE A C 1
ATOM 980 O O . PHE A 1 122 ? -6.861 10.202 -1.652 1.00 94.19 122 PHE A O 1
ATOM 987 N N . GLN A 1 123 ? -6.308 9.621 0.445 1.00 93.88 123 GLN A N 1
ATOM 988 C CA . GLN A 1 123 ? -4.939 10.104 0.431 1.00 93.88 123 GLN A CA 1
ATOM 989 C C . GLN A 1 123 ? -4.053 8.878 0.204 1.00 93.88 123 GLN A C 1
ATOM 991 O O . GLN A 1 123 ? -3.960 8.020 1.090 1.00 93.88 123 GLN A O 1
ATOM 996 N N . SER A 1 124 ? -3.474 8.762 -0.987 1.00 94.69 124 SER A N 1
ATOM 997 C CA . SER A 1 124 ? -2.812 7.537 -1.430 1.00 94.69 124 SER A CA 1
ATOM 998 C C . SER A 1 124 ? -1.323 7.747 -1.654 1.00 94.69 124 SER A C 1
ATOM 1000 O O . SER A 1 124 ? -0.891 8.775 -2.167 1.00 94.69 124 SER A O 1
ATOM 1002 N N . LEU A 1 125 ? -0.549 6.728 -1.296 1.00 94.69 125 LEU A N 1
ATOM 1003 C CA . LEU A 1 125 ? 0.873 6.628 -1.569 1.00 94.69 125 LEU A CA 1
ATOM 1004 C C . LEU A 1 125 ? 1.116 5.389 -2.434 1.00 94.69 125 LEU A C 1
ATOM 1006 O O . LEU A 1 125 ? 0.658 4.290 -2.105 1.00 94.69 125 LEU A O 1
ATOM 1010 N N . ILE A 1 126 ? 1.800 5.583 -3.556 1.00 95.94 126 ILE A N 1
ATOM 1011 C CA . ILE A 1 126 ? 1.957 4.585 -4.612 1.00 95.94 126 ILE A CA 1
ATOM 1012 C C . ILE A 1 126 ? 3.445 4.341 -4.815 1.00 95.94 126 ILE A C 1
ATOM 1014 O O . ILE A 1 126 ? 4.148 5.186 -5.364 1.00 95.94 126 ILE A O 1
ATOM 1018 N N . GLU A 1 127 ? 3.928 3.183 -4.384 1.00 96.06 127 GLU A N 1
ATOM 1019 C CA . GLU A 1 127 ? 5.299 2.737 -4.614 1.00 96.06 127 GLU A CA 1
ATOM 1020 C C . GLU A 1 127 ? 5.339 1.828 -5.839 1.00 96.06 127 GLU A C 1
ATOM 1022 O O . GLU A 1 127 ? 4.729 0.764 -5.853 1.00 96.06 127 GLU A O 1
ATOM 1027 N N . ILE A 1 128 ? 6.088 2.228 -6.857 1.00 96.38 128 ILE A N 1
ATOM 1028 C CA . ILE A 1 128 ? 6.334 1.459 -8.071 1.00 96.38 128 ILE A CA 1
ATOM 1029 C C . ILE A 1 128 ? 7.786 0.994 -8.036 1.00 96.38 128 ILE A C 1
ATOM 1031 O O . ILE A 1 128 ? 8.712 1.790 -8.183 1.00 96.38 128 ILE A O 1
ATOM 1035 N N . SER A 1 129 ? 7.974 -0.305 -7.837 1.00 95.44 129 SER A N 1
ATOM 1036 C CA . SER A 1 129 ? 9.269 -0.979 -7.873 1.00 95.44 129 SER A CA 1
ATOM 1037 C C . SER A 1 129 ? 9.435 -1.706 -9.200 1.00 95.44 129 SER A C 1
ATOM 1039 O O . SER A 1 129 ? 8.576 -2.497 -9.583 1.00 95.44 129 SER A O 1
ATOM 1041 N N . ILE A 1 130 ? 10.544 -1.459 -9.891 1.00 93.88 130 ILE A N 1
ATOM 1042 C CA . ILE A 1 130 ? 10.865 -2.084 -11.175 1.00 93.88 130 ILE A CA 1
ATOM 1043 C C . ILE A 1 130 ? 12.210 -2.778 -11.034 1.00 93.88 130 ILE A C 1
ATOM 1045 O O . ILE A 1 130 ? 13.240 -2.110 -10.926 1.00 93.88 130 ILE A O 1
ATOM 1049 N N . ASN A 1 131 ? 12.200 -4.103 -11.049 1.00 91.69 131 ASN A N 1
ATOM 1050 C CA . ASN A 1 131 ? 13.399 -4.924 -11.040 1.00 91.69 131 ASN A CA 1
ATOM 1051 C C . ASN A 1 131 ? 13.689 -5.365 -12.468 1.00 91.69 131 ASN A C 1
ATOM 1053 O O . ASN A 1 131 ? 12.865 -6.017 -13.105 1.00 91.69 131 ASN A O 1
ATOM 1057 N N . ARG A 1 132 ? 14.867 -5.009 -12.978 1.00 86.62 132 ARG A N 1
ATOM 1058 C CA . ARG A 1 132 ? 15.268 -5.422 -14.324 1.00 86.62 132 ARG A CA 1
ATOM 1059 C C . ARG A 1 132 ? 15.665 -6.892 -14.377 1.00 86.62 132 ARG A C 1
ATOM 1061 O O . ARG A 1 132 ? 15.458 -7.545 -15.393 1.00 86.62 132 ARG A O 1
ATOM 1068 N N . VAL A 1 133 ? 16.278 -7.376 -13.300 1.00 85.12 133 VAL A N 1
ATOM 1069 C CA . VAL A 1 133 ? 16.683 -8.770 -13.134 1.00 85.12 133 VAL A CA 1
ATOM 1070 C C . VAL A 1 133 ? 15.826 -9.378 -12.036 1.00 85.12 133 VAL A C 1
ATOM 1072 O O . VAL A 1 133 ? 15.798 -8.869 -10.915 1.00 85.12 133 VAL A O 1
ATOM 1075 N N . HIS A 1 134 ? 15.121 -10.457 -12.354 1.00 82.75 134 HIS A N 1
ATOM 1076 C CA . HIS A 1 134 ? 14.229 -11.141 -11.421 1.00 82.75 134 HIS A CA 1
ATOM 1077 C C . HIS A 1 134 ? 14.270 -12.657 -11.634 1.00 82.75 134 HIS A C 1
ATOM 1079 O O . HIS A 1 134 ? 14.857 -13.170 -12.595 1.00 82.75 134 HIS A O 1
ATOM 1085 N N . LYS A 1 135 ? 13.698 -13.415 -10.693 1.00 83.75 135 LYS A N 1
ATOM 1086 C CA . LYS A 1 135 ? 13.589 -14.866 -10.861 1.00 83.75 135 LYS A CA 1
ATOM 1087 C C . LYS A 1 135 ? 12.514 -15.162 -11.901 1.00 83.75 135 LYS A C 1
ATOM 1089 O O . LYS A 1 135 ? 11.533 -14.437 -12.017 1.00 83.75 135 LYS A O 1
ATOM 1094 N N . VAL A 1 136 ? 12.694 -16.278 -12.600 1.00 78.69 136 VAL A N 1
ATOM 1095 C CA . VAL A 1 136 ? 11.699 -16.790 -13.549 1.00 78.69 136 VAL A CA 1
ATOM 1096 C C . VAL A 1 136 ? 10.345 -16.946 -12.856 1.00 78.69 136 VAL A C 1
ATOM 1098 O O . VAL A 1 136 ? 10.251 -17.685 -11.871 1.00 78.69 136 VAL A O 1
ATOM 1101 N N . GLY A 1 137 ? 9.320 -16.293 -13.405 1.00 81.12 137 GLY A N 1
ATOM 1102 C CA . GLY A 1 137 ? 7.949 -16.306 -12.885 1.00 81.12 137 GLY A CA 1
ATOM 1103 C C . GLY A 1 137 ? 7.643 -15.267 -11.799 1.00 81.12 137 GLY A C 1
ATOM 1104 O O . GLY A 1 137 ? 6.501 -15.216 -11.348 1.00 81.12 137 GLY A O 1
ATOM 1105 N N . ASP A 1 138 ? 8.619 -14.453 -11.380 1.00 86.94 138 ASP A N 1
ATOM 1106 C CA . ASP A 1 138 ? 8.360 -13.254 -10.575 1.00 86.94 138 ASP A CA 1
ATOM 1107 C C . ASP A 1 138 ? 7.968 -12.088 -11.496 1.00 86.94 138 ASP A C 1
ATOM 1109 O O . ASP A 1 138 ? 8.481 -11.973 -12.606 1.00 86.94 138 ASP A O 1
ATOM 1113 N N . TYR A 1 139 ? 7.123 -11.182 -11.009 1.00 90.75 139 TYR A N 1
ATOM 1114 C CA . TYR A 1 139 ? 6.747 -9.978 -11.748 1.00 90.75 139 TYR A CA 1
ATOM 1115 C C . TYR A 1 139 ? 7.842 -8.895 -11.654 1.00 90.75 139 TYR A C 1
ATOM 1117 O O . TYR A 1 139 ? 8.189 -8.482 -10.540 1.00 90.75 139 TYR A O 1
ATOM 1125 N N . PRO A 1 140 ? 8.369 -8.375 -12.780 1.00 91.75 140 PRO A N 1
ATOM 1126 C CA . PRO A 1 140 ? 9.419 -7.353 -12.770 1.00 91.75 140 PRO A CA 1
ATOM 1127 C C . PRO A 1 140 ? 8.929 -5.990 -12.277 1.00 91.75 140 PRO A C 1
ATOM 1129 O O . PRO A 1 140 ? 9.715 -5.223 -11.720 1.00 91.75 140 PRO A O 1
ATOM 1132 N N . ILE A 1 141 ? 7.647 -5.664 -12.467 1.00 93.94 141 ILE A N 1
ATOM 1133 C CA . ILE A 1 141 ? 7.057 -4.399 -12.022 1.00 93.94 141 ILE A CA 1
ATOM 1134 C C . ILE A 1 141 ? 6.035 -4.698 -10.926 1.00 93.94 141 ILE A C 1
ATOM 1136 O O . ILE A 1 141 ? 5.039 -5.381 -11.157 1.00 93.94 141 ILE A O 1
ATOM 1140 N N . MET A 1 142 ? 6.263 -4.146 -9.739 1.00 96.00 142 MET A N 1
ATOM 1141 C CA . MET A 1 142 ? 5.369 -4.252 -8.590 1.00 96.00 142 MET A CA 1
ATOM 1142 C C . MET A 1 142 ? 4.924 -2.861 -8.162 1.00 96.00 142 MET A C 1
ATOM 1144 O O . MET A 1 142 ? 5.751 -2.006 -7.846 1.00 96.00 142 MET A O 1
ATOM 1148 N N . ILE A 1 143 ? 3.618 -2.642 -8.116 1.00 96.38 143 ILE A N 1
ATOM 1149 C CA . ILE A 1 143 ? 3.012 -1.393 -7.666 1.00 96.38 143 ILE A CA 1
ATOM 1150 C C . ILE A 1 143 ? 2.287 -1.672 -6.358 1.00 96.38 143 ILE A C 1
ATOM 1152 O O . ILE A 1 143 ? 1.337 -2.448 -6.342 1.00 96.38 143 ILE A O 1
ATOM 1156 N N . LYS A 1 144 ? 2.698 -1.033 -5.267 1.00 96.31 144 LYS A N 1
ATOM 1157 C CA . LYS A 1 144 ? 1.995 -1.061 -3.984 1.00 96.31 144 LYS A CA 1
ATOM 1158 C C . LYS A 1 144 ? 1.263 0.251 -3.783 1.00 96.31 144 LYS A C 1
ATOM 1160 O O . LYS A 1 144 ? 1.860 1.318 -3.861 1.00 96.31 144 LYS A O 1
ATOM 1165 N N . VAL A 1 145 ? -0.022 0.165 -3.481 1.00 96.06 145 VAL A N 1
ATOM 1166 C CA . VAL A 1 145 ? -0.886 1.313 -3.219 1.00 96.06 145 VAL A CA 1
ATOM 1167 C C . VAL A 1 145 ? -1.345 1.237 -1.772 1.00 96.06 145 VAL A C 1
ATOM 1169 O O . VAL A 1 145 ? -2.039 0.298 -1.393 1.00 96.06 145 VAL A O 1
ATOM 1172 N N . ASN A 1 146 ? -1.004 2.229 -0.956 1.00 95.00 146 ASN A N 1
ATOM 1173 C CA . ASN A 1 146 ? -1.566 2.380 0.383 1.00 95.00 146 ASN A CA 1
ATOM 1174 C C . ASN A 1 146 ? -2.438 3.628 0.436 1.00 95.00 146 ASN A C 1
ATOM 1176 O O . ASN A 1 146 ? -2.015 4.694 0.013 1.00 95.00 146 ASN A O 1
ATOM 1180 N N . SER A 1 147 ? -3.666 3.488 0.928 1.00 95.25 147 SER A N 1
ATOM 1181 C CA . SER A 1 147 ? -4.696 4.522 0.846 1.00 95.25 147 SER A CA 1
ATOM 1182 C C . SER A 1 147 ? -5.367 4.756 2.193 1.00 95.25 147 SER A C 1
ATOM 1184 O O . SER A 1 147 ? -5.908 3.829 2.804 1.00 95.25 147 SER A O 1
ATOM 1186 N N . LEU A 1 148 ? -5.351 6.013 2.637 1.00 94.88 148 LEU A N 1
ATOM 1187 C CA . LEU A 1 148 ? -6.057 6.500 3.822 1.00 94.88 148 LEU A CA 1
ATOM 1188 C C . LEU A 1 148 ? -7.334 7.224 3.407 1.00 94.88 148 LEU A C 1
ATOM 1190 O O . LEU A 1 148 ? -7.376 7.895 2.383 1.00 94.88 148 LEU A O 1
ATOM 1194 N N . ILE A 1 149 ? -8.386 7.115 4.208 1.00 95.31 149 ILE A N 1
ATOM 1195 C CA . ILE A 1 149 ? -9.699 7.691 3.912 1.00 95.31 149 ILE A CA 1
ATOM 1196 C C . ILE A 1 149 ? -9.713 9.163 4.332 1.00 95.31 149 ILE A C 1
ATOM 1198 O O . ILE A 1 149 ? -9.558 9.478 5.515 1.00 95.31 149 ILE A O 1
ATOM 1202 N N . LYS A 1 150 ? -9.955 10.076 3.382 1.00 93.94 150 LYS A N 1
ATOM 1203 C CA . LYS A 1 150 ? -9.930 11.524 3.653 1.00 93.94 150 LYS A CA 1
ATOM 1204 C C . LYS A 1 150 ? -11.037 11.990 4.588 1.00 93.94 150 LYS A C 1
ATOM 1206 O O . LYS A 1 150 ? -10.795 12.867 5.411 1.00 93.94 150 LYS A O 1
ATOM 1211 N N . ASP A 1 151 ? -12.209 11.363 4.532 1.00 92.69 151 ASP A N 1
ATOM 1212 C CA . ASP A 1 151 ? -13.345 11.680 5.412 1.00 92.69 151 ASP A CA 1
ATOM 1213 C C . ASP A 1 151 ? -13.000 11.500 6.909 1.00 92.69 151 ASP A C 1
ATOM 1215 O O . ASP A 1 151 ? -13.645 12.075 7.795 1.00 92.69 151 ASP A O 1
ATOM 1219 N N . PHE A 1 152 ? -11.955 10.720 7.209 1.00 93.25 152 PHE A N 1
ATOM 1220 C CA . PHE A 1 152 ? -11.477 10.451 8.565 1.00 93.25 152 PHE A CA 1
ATOM 1221 C C . PHE A 1 152 ? -10.202 11.212 8.936 1.00 93.25 152 PHE A C 1
ATOM 1223 O O . PHE A 1 152 ? -9.685 11.014 10.036 1.00 93.25 152 PHE A O 1
ATOM 1230 N N . LYS A 1 153 ? -9.736 12.125 8.074 1.00 92.25 153 LYS A N 1
ATOM 1231 C CA . LYS A 1 153 ? -8.665 13.071 8.404 1.00 92.25 153 LYS A CA 1
ATOM 1232 C C . LYS A 1 153 ? -9.005 13.828 9.690 1.00 92.25 153 LYS A C 1
ATOM 1234 O O . LYS A 1 153 ? -10.169 14.163 9.939 1.00 92.25 153 LYS A O 1
ATOM 1239 N N . VAL A 1 154 ? -7.990 14.099 10.503 1.00 90.56 154 VAL A N 1
ATOM 1240 C CA . VAL A 1 154 ? -8.105 14.977 11.669 1.00 90.56 154 VAL A CA 1
ATOM 1241 C C . VAL A 1 154 ? -8.358 16.413 11.205 1.00 90.56 154 VAL A C 1
ATOM 1243 O O . VAL A 1 154 ? -7.623 16.943 10.373 1.00 90.56 154 VAL A O 1
ATOM 1246 N N . ASN A 1 155 ? -9.386 17.061 11.751 1.00 91.25 155 ASN A N 1
ATOM 1247 C CA . ASN A 1 155 ? -9.658 18.469 11.469 1.00 91.25 155 ASN A CA 1
ATOM 1248 C C . ASN A 1 155 ? -8.667 19.391 12.203 1.00 91.25 155 ASN A C 1
ATOM 1250 O O . ASN A 1 155 ? -8.079 19.028 13.228 1.00 91.25 155 ASN A O 1
ATOM 1254 N N . GLU A 1 156 ? -8.512 20.625 11.720 1.00 86.50 156 GLU A N 1
ATOM 1255 C CA . GLU A 1 156 ? -7.688 21.630 12.400 1.00 86.50 156 GLU A CA 1
ATOM 1256 C C . GLU A 1 156 ? -8.164 21.845 13.847 1.00 86.50 156 GLU A C 1
ATOM 1258 O O . GLU A 1 156 ? -9.336 22.117 14.106 1.00 86.50 156 GLU A O 1
ATOM 1263 N N . GLY A 1 157 ? -7.248 21.689 14.808 1.00 84.25 157 GLY A N 1
ATOM 1264 C CA . GLY A 1 157 ? -7.548 21.803 16.241 1.00 84.25 157 GLY A CA 1
ATOM 1265 C C . GLY A 1 157 ? -8.301 20.619 16.868 1.00 84.25 157 GLY A C 1
ATOM 1266 O O . GLY A 1 157 ? -8.547 20.654 18.070 1.00 84.25 157 GLY A O 1
ATOM 1267 N N . GLU A 1 158 ? -8.639 19.570 16.109 1.00 87.56 158 GLU A N 1
ATOM 1268 C CA . GLU A 1 158 ? -9.274 18.355 16.642 1.00 87.56 158 GLU A CA 1
ATOM 1269 C C . GLU A 1 158 ? -8.245 17.487 17.391 1.00 87.56 158 GLU A C 1
ATOM 1271 O O . GLU A 1 158 ? -7.174 17.167 16.863 1.00 87.56 158 GLU A O 1
ATOM 1276 N N . ASP A 1 159 ? -8.575 17.119 18.632 1.00 85.62 159 ASP A N 1
ATOM 1277 C CA . ASP A 1 159 ? -7.814 16.196 19.487 1.00 85.62 159 ASP A CA 1
ATOM 1278 C C . ASP A 1 159 ? -8.229 14.734 19.195 1.00 85.62 159 ASP A C 1
ATOM 1280 O O . ASP A 1 159 ? -9.410 14.498 18.906 1.00 85.62 159 ASP A O 1
ATOM 1284 N N . PRO A 1 160 ? -7.342 13.718 19.289 1.00 83.56 160 PRO A N 1
ATOM 1285 C CA . PRO A 1 160 ? -7.690 12.296 19.199 1.00 83.56 160 PRO A CA 1
ATOM 1286 C C . PRO A 1 160 ? -8.985 11.868 19.907 1.00 83.56 160 PRO A C 1
ATOM 1288 O O . PRO A 1 160 ? -9.730 11.042 19.376 1.00 83.56 160 PRO A O 1
ATOM 1291 N N . LYS A 1 161 ? -9.312 12.435 21.077 1.00 87.25 161 LYS A N 1
ATOM 1292 C CA . LYS A 1 161 ? -10.573 12.131 21.783 1.00 87.25 161 LYS A CA 1
ATOM 1293 C C . LYS A 1 161 ? -11.811 12.597 21.023 1.00 87.25 161 LYS A C 1
ATOM 1295 O O . LYS A 1 161 ? -12.840 11.921 21.066 1.00 87.25 161 LYS A O 1
ATOM 1300 N N . ASP A 1 162 ? -11.735 13.744 20.365 1.00 90.38 162 ASP A N 1
ATOM 1301 C CA . ASP A 1 162 ? -12.851 14.300 19.604 1.00 90.38 162 ASP A CA 1
ATOM 1302 C C . ASP A 1 162 ? -13.001 13.590 18.259 1.00 90.38 162 ASP A C 1
ATOM 1304 O O . ASP A 1 162 ? -14.122 13.210 17.905 1.00 90.38 162 ASP A O 1
ATOM 1308 N N . LEU A 1 163 ? -11.880 13.251 17.610 1.00 90.50 163 LEU A N 1
ATOM 1309 C CA . LEU A 1 163 ? -11.876 12.361 16.449 1.00 90.50 163 LEU A CA 1
ATOM 1310 C C . LEU A 1 163 ? -12.541 11.020 16.789 1.00 90.50 163 LEU A C 1
ATOM 1312 O O . LEU A 1 163 ? -13.440 10.574 16.077 1.00 90.50 163 LEU A O 1
ATOM 1316 N N . LYS A 1 164 ? -12.164 10.398 17.912 1.00 90.75 164 LYS A N 1
ATOM 1317 C CA . LYS A 1 164 ? -12.748 9.129 18.363 1.00 90.75 164 LYS A CA 1
ATOM 1318 C C . LYS A 1 164 ? -14.268 9.215 18.529 1.00 90.75 164 LYS A C 1
ATOM 1320 O O . LYS A 1 164 ? -14.981 8.327 18.071 1.00 90.75 164 LYS A O 1
ATOM 1325 N N . LYS A 1 165 ? -14.788 10.295 19.129 1.00 91.69 165 LYS A N 1
ATOM 1326 C CA . LYS A 1 165 ? -16.242 10.517 19.264 1.00 91.69 165 LYS A CA 1
ATOM 1327 C C . LYS A 1 165 ? -16.927 10.684 17.908 1.00 91.69 165 LYS A C 1
ATOM 1329 O O . LYS A 1 165 ? -18.018 10.150 17.713 1.00 91.69 165 LYS A O 1
ATOM 1334 N N . ARG A 1 166 ? -16.308 11.433 16.986 1.00 93.06 166 ARG A N 1
ATOM 1335 C CA . ARG A 1 166 ? -16.833 11.654 15.632 1.00 93.06 166 ARG A CA 1
ATOM 1336 C C . ARG A 1 166 ? -16.927 10.335 14.869 1.00 93.06 166 ARG A C 1
ATOM 1338 O O . ARG A 1 166 ? -17.999 10.007 14.356 1.00 93.06 166 ARG A O 1
ATOM 1345 N N . LEU A 1 167 ? -15.845 9.558 14.867 1.00 92.12 167 LEU A N 1
ATOM 1346 C CA . LEU A 1 167 ? -15.780 8.245 14.227 1.00 92.12 167 LEU A CA 1
ATOM 1347 C C . LEU A 1 167 ? -16.741 7.249 14.865 1.00 92.12 167 LEU A C 1
ATOM 1349 O O . LEU A 1 167 ? -17.426 6.543 14.136 1.00 92.12 167 LEU A O 1
ATOM 1353 N N . GLY A 1 168 ? -16.875 7.250 16.195 1.00 90.38 168 GLY A N 1
ATOM 1354 C CA . GLY A 1 168 ? -17.724 6.311 16.935 1.00 90.38 168 GLY A CA 1
ATOM 1355 C C . GLY A 1 168 ? -19.186 6.279 16.479 1.00 90.38 168 GLY A C 1
ATOM 1356 O O . GLY A 1 168 ? -19.879 5.299 16.719 1.00 90.38 168 GLY A O 1
ATOM 1357 N N . THR A 1 169 ? -19.669 7.303 15.764 1.00 90.44 169 THR A N 1
ATOM 1358 C CA . THR A 1 169 ? -20.990 7.265 15.115 1.00 90.44 169 THR A CA 1
ATOM 1359 C C . THR A 1 169 ? -21.130 6.168 14.059 1.00 90.44 169 THR A C 1
ATOM 1361 O O . THR A 1 169 ? -22.212 5.593 13.963 1.00 90.44 169 THR A O 1
ATOM 1364 N N . GLN A 1 170 ? -20.055 5.855 13.334 1.00 91.56 170 GLN A N 1
ATOM 1365 C CA . GLN A 1 170 ? -20.007 4.828 12.289 1.00 91.56 170 GLN A CA 1
ATOM 1366 C C . GLN A 1 170 ? -19.830 3.411 12.855 1.00 91.56 170 GLN A C 1
ATOM 1368 O O . GLN A 1 170 ? -20.189 2.443 12.199 1.00 91.56 170 GLN A O 1
ATOM 1373 N N . PHE A 1 171 ? -19.323 3.294 14.087 1.00 95.12 171 PHE A N 1
ATOM 1374 C CA . PHE A 1 171 ? -19.058 2.023 14.776 1.00 95.12 171 PHE A CA 1
ATOM 1375 C C . PHE A 1 171 ? -20.219 1.593 15.687 1.00 95.12 171 PHE A C 1
ATOM 1377 O O . PHE A 1 171 ? -20.127 0.597 16.391 1.00 95.12 171 PHE A O 1
ATOM 1384 N N . LYS A 1 172 ? -21.333 2.340 15.713 1.00 91.44 172 LYS A N 1
ATOM 1385 C CA . LYS A 1 172 ? -22.447 2.095 16.648 1.00 91.44 172 LYS A CA 1
ATOM 1386 C C . LYS A 1 172 ? -23.100 0.723 16.501 1.00 91.44 172 LYS A C 1
ATOM 1388 O O . LYS A 1 172 ? -23.657 0.231 17.478 1.00 91.44 172 LYS A O 1
ATOM 1393 N N . ASN A 1 173 ? -23.137 0.184 15.289 1.00 94.19 173 ASN A N 1
ATOM 1394 C CA . ASN A 1 173 ? -23.727 -1.111 14.986 1.00 94.19 173 ASN A CA 1
ATOM 1395 C C . ASN A 1 173 ? -23.035 -1.735 13.768 1.00 94.19 173 ASN A C 1
ATOM 1397 O O . ASN A 1 173 ? -22.421 -1.023 12.971 1.00 94.19 173 ASN A O 1
ATOM 1401 N N . GLN A 1 174 ? -23.182 -3.054 13.644 1.00 95.38 174 GLN A N 1
ATOM 1402 C CA . GLN A 1 174 ? -22.551 -3.858 12.601 1.00 95.38 174 GLN A CA 1
ATOM 1403 C C . GLN A 1 174 ? -22.933 -3.390 11.191 1.00 95.38 174 GLN A C 1
ATOM 1405 O O . GLN A 1 174 ? -22.063 -3.142 10.370 1.00 95.38 174 GLN A O 1
ATOM 1410 N N . GLU A 1 175 ? -24.222 -3.148 10.935 1.00 95.50 175 GLU A N 1
ATOM 1411 C CA . GLU A 1 175 ? -24.715 -2.743 9.611 1.00 95.50 175 GLU A CA 1
ATOM 1412 C C . GLU A 1 175 ? -24.088 -1.427 9.115 1.00 95.50 175 GLU A C 1
ATOM 1414 O O . GLU A 1 175 ? -23.710 -1.313 7.948 1.00 95.50 175 GLU A O 1
ATOM 1419 N N . SER A 1 176 ? -23.952 -0.431 9.997 1.00 94.50 176 SER A N 1
ATOM 1420 C CA . SER A 1 176 ? -23.318 0.853 9.678 1.00 94.50 176 SER A CA 1
ATOM 1421 C C . SER A 1 176 ? -21.824 0.697 9.419 1.00 94.50 176 SER A C 1
ATOM 1423 O O . SER A 1 176 ? -21.291 1.371 8.535 1.00 94.50 176 SER A O 1
ATOM 1425 N N . TYR A 1 177 ? -21.156 -0.159 10.192 1.00 95.56 177 TYR A N 1
ATOM 1426 C CA . TYR A 1 177 ? -19.736 -0.437 10.030 1.00 95.56 177 TYR A CA 1
ATOM 1427 C C . TYR A 1 177 ? -19.466 -1.168 8.712 1.00 95.56 177 TYR A C 1
ATOM 1429 O O . TYR A 1 177 ? -18.679 -0.677 7.902 1.00 95.56 177 TYR A O 1
ATOM 1437 N N . ASP A 1 178 ? -20.183 -2.261 8.451 1.00 95.50 178 ASP A N 1
ATOM 1438 C CA . ASP A 1 178 ? -20.041 -3.072 7.239 1.00 95.50 178 ASP A CA 1
ATOM 1439 C C . ASP A 1 178 ? -20.330 -2.238 5.994 1.00 95.50 178 ASP A C 1
ATOM 1441 O O . ASP A 1 178 ? -19.498 -2.151 5.095 1.00 95.50 178 ASP A O 1
ATOM 1445 N N . SER A 1 179 ? -21.449 -1.504 5.987 1.00 95.62 179 SER A N 1
ATOM 1446 C CA . SER A 1 179 ? -21.814 -0.632 4.862 1.00 95.62 179 SER A CA 1
ATOM 1447 C C . SER A 1 179 ? -20.743 0.423 4.572 1.00 95.62 179 SER A C 1
ATOM 1449 O O . SER A 1 179 ? -20.500 0.776 3.416 1.00 95.62 179 SER A O 1
ATOM 1451 N N . MET A 1 180 ? -20.106 0.960 5.616 1.00 95.56 180 MET A N 1
ATOM 1452 C CA . MET A 1 180 ? -19.021 1.928 5.480 1.00 95.56 180 MET A CA 1
ATOM 1453 C C . MET A 1 180 ? -17.758 1.268 4.912 1.00 95.56 180 MET A C 1
ATOM 1455 O O . MET A 1 180 ? -17.165 1.814 3.978 1.00 95.56 180 MET A O 1
ATOM 1459 N N . VAL A 1 181 ? -17.338 0.126 5.462 1.00 95.50 181 VAL A N 1
ATOM 1460 C CA . VAL A 1 181 ? -16.142 -0.603 5.011 1.00 95.50 181 VAL A CA 1
ATOM 1461 C C . VAL A 1 181 ? -16.312 -1.067 3.565 1.00 95.50 181 VAL A C 1
ATOM 1463 O O . VAL A 1 181 ? -15.442 -0.784 2.740 1.00 95.50 181 VAL A O 1
ATOM 1466 N N . ASP A 1 182 ? -17.453 -1.668 3.229 1.00 95.62 182 ASP A N 1
ATOM 1467 C CA . ASP A 1 182 ? -17.770 -2.152 1.884 1.00 95.62 182 ASP A CA 1
ATOM 1468 C C . ASP A 1 182 ? -17.792 -1.022 0.857 1.00 95.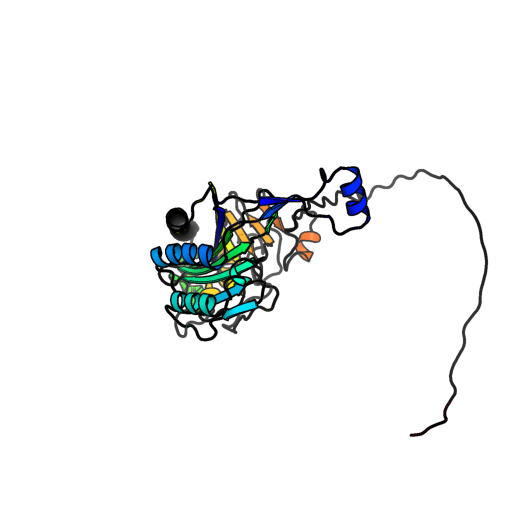62 182 ASP A C 1
ATOM 1470 O O . ASP A 1 182 ? -17.245 -1.164 -0.240 1.00 95.62 182 ASP A O 1
ATOM 1474 N N . LYS A 1 183 ? -18.354 0.140 1.220 1.00 96.12 183 LYS A N 1
ATOM 1475 C CA . LYS A 1 183 ? -18.323 1.335 0.368 1.00 96.12 183 LYS A CA 1
ATOM 1476 C C . LYS A 1 183 ? -16.885 1.707 0.004 1.00 96.12 183 LYS A C 1
ATOM 1478 O O . LYS A 1 183 ? -16.588 1.887 -1.177 1.00 96.12 183 LYS A O 1
ATOM 1483 N N . TYR A 1 184 ? -15.995 1.844 0.988 1.00 96.44 184 TYR A N 1
ATOM 1484 C CA . TYR A 1 184 ? -14.611 2.248 0.717 1.00 96.44 184 TYR A CA 1
ATOM 1485 C C . TYR A 1 184 ? -13.806 1.155 0.018 1.00 96.44 184 TYR A C 1
ATOM 1487 O O . TYR A 1 184 ? -13.012 1.474 -0.867 1.00 96.44 184 TYR A O 1
ATOM 1495 N N . LYS A 1 185 ? -14.049 -0.118 0.345 1.00 96.25 185 LYS A N 1
ATOM 1496 C CA . LYS A 1 185 ? -13.445 -1.256 -0.352 1.00 96.25 185 LYS A CA 1
ATOM 1497 C C . LYS A 1 185 ? -13.810 -1.246 -1.834 1.00 96.25 185 LYS A C 1
ATOM 1499 O O . LYS A 1 185 ? -12.916 -1.288 -2.672 1.00 96.25 185 LYS A O 1
ATOM 1504 N N . LEU A 1 186 ? -15.090 -1.079 -2.169 1.00 96.44 186 LEU A N 1
ATOM 1505 C CA . LEU A 1 186 ? -15.550 -1.000 -3.558 1.00 96.44 186 LEU A CA 1
ATOM 1506 C C . LEU A 1 186 ? -14.939 0.196 -4.307 1.00 96.44 186 LEU A C 1
ATOM 1508 O O . LEU A 1 186 ? -14.500 0.059 -5.451 1.00 96.44 186 LEU A O 1
ATOM 1512 N N . MET A 1 187 ? -14.882 1.369 -3.666 1.00 96.62 187 MET A N 1
ATOM 1513 C CA . MET A 1 187 ? -14.247 2.559 -4.251 1.00 96.62 187 MET A CA 1
ATOM 1514 C C . MET A 1 187 ? -12.753 2.330 -4.521 1.00 96.62 187 MET A C 1
ATOM 1516 O O . MET A 1 187 ? -12.250 2.745 -5.562 1.00 96.62 187 MET A O 1
ATOM 1520 N N . PHE A 1 188 ? -12.051 1.646 -3.617 1.00 97.25 188 PHE A N 1
ATOM 1521 C CA . PHE A 1 188 ? -10.633 1.333 -3.775 1.00 97.25 188 PHE A CA 1
ATOM 1522 C C . PHE A 1 188 ? -10.375 0.256 -4.833 1.00 97.25 188 PHE A C 1
ATOM 1524 O O . PHE A 1 188 ? -9.471 0.405 -5.647 1.00 97.25 188 PHE A O 1
ATOM 1531 N N . GLN A 1 189 ? -11.207 -0.783 -4.899 1.00 96.62 189 GLN A N 1
ATOM 1532 C CA . GLN A 1 189 ? -11.139 -1.787 -5.963 1.00 96.62 189 GLN A CA 1
ATOM 1533 C C . GLN A 1 189 ? -11.351 -1.158 -7.343 1.00 96.62 189 GLN A C 1
ATOM 1535 O O . GLN A 1 189 ? -10.600 -1.446 -8.271 1.00 96.62 189 GLN A O 1
ATOM 1540 N N . THR A 1 190 ? -12.319 -0.244 -7.464 1.00 96.44 190 THR A N 1
ATOM 1541 C CA . THR A 1 190 ? -12.541 0.520 -8.704 1.00 96.44 190 THR A CA 1
ATOM 1542 C C . THR A 1 190 ? -11.307 1.352 -9.058 1.00 96.44 190 THR A C 1
ATOM 1544 O O . THR A 1 190 ? -10.854 1.327 -10.197 1.00 96.44 190 THR A O 1
ATOM 1547 N N . TYR A 1 191 ? -10.706 2.023 -8.071 1.00 96.00 191 TYR A N 1
ATOM 1548 C CA . TYR A 1 191 ? -9.473 2.788 -8.260 1.00 96.00 191 TYR A CA 1
ATOM 1549 C C . TYR A 1 191 ? -8.306 1.925 -8.777 1.00 96.00 191 TYR A C 1
ATOM 1551 O O . TYR A 1 191 ? -7.626 2.319 -9.724 1.00 96.00 191 TYR A O 1
ATOM 1559 N N . LEU A 1 192 ? -8.094 0.730 -8.211 1.00 96.75 192 LEU A N 1
ATOM 1560 C CA . LEU A 1 192 ? -7.058 -0.202 -8.679 1.00 96.75 192 LEU A CA 1
ATOM 1561 C C . LEU A 1 192 ? -7.334 -0.714 -10.100 1.00 96.75 192 LEU A C 1
ATOM 1563 O O . LEU A 1 192 ? -6.405 -0.815 -10.901 1.00 96.75 192 LEU A O 1
ATOM 1567 N N . GLN A 1 193 ? -8.597 -0.994 -10.433 1.00 96.38 193 GLN A N 1
ATOM 1568 C CA . GLN A 1 193 ? -9.003 -1.406 -11.782 1.00 96.38 193 GLN A CA 1
ATOM 1569 C C . GLN A 1 193 ? -8.786 -0.291 -12.811 1.00 96.38 193 GLN A C 1
ATOM 1571 O O . GLN A 1 193 ? -8.292 -0.548 -13.909 1.00 96.38 193 GLN A O 1
ATOM 1576 N N . ASP A 1 194 ? -9.108 0.955 -12.464 1.00 95.62 194 ASP A N 1
ATOM 1577 C CA . ASP A 1 194 ? -8.842 2.114 -13.319 1.00 95.62 194 ASP A CA 1
ATOM 1578 C C . ASP A 1 194 ? -7.332 2.310 -13.527 1.00 95.62 194 ASP A C 1
ATOM 1580 O O . ASP A 1 194 ? -6.891 2.646 -14.635 1.00 95.62 194 ASP A O 1
ATOM 1584 N N . PHE A 1 195 ? -6.524 2.033 -12.495 1.00 95.56 195 PHE A N 1
ATOM 1585 C CA . PHE A 1 195 ? -5.068 2.054 -12.601 1.00 95.56 195 PHE A CA 1
ATOM 1586 C C . PHE A 1 195 ? -4.550 0.968 -13.541 1.00 95.56 195 PHE A C 1
ATOM 1588 O O . PHE A 1 195 ? -3.820 1.281 -14.484 1.00 95.56 195 PHE A O 1
ATOM 1595 N N . GLU A 1 196 ? -4.983 -0.282 -13.373 1.00 95.50 196 GLU A N 1
ATOM 1596 C CA . GLU A 1 196 ? -4.671 -1.365 -14.313 1.00 95.50 196 GLU A CA 1
ATOM 1597 C C . GLU A 1 196 ? -5.023 -0.973 -15.750 1.00 95.50 196 GLU A C 1
ATOM 1599 O O . GLU A 1 196 ? -4.193 -1.102 -16.652 1.00 95.50 196 GLU A O 1
ATOM 1604 N N . GLN A 1 197 ? -6.237 -0.468 -15.983 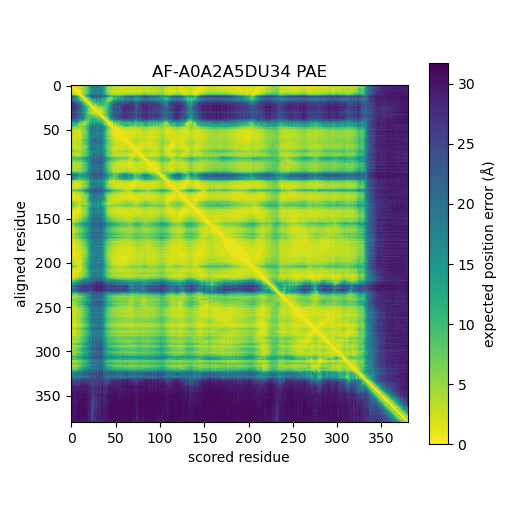1.00 95.44 197 GLN A N 1
ATOM 1605 C CA . GLN A 1 197 ? -6.667 -0.069 -17.321 1.00 95.44 197 GLN A CA 1
ATOM 1606 C C . GLN A 1 197 ? -5.793 1.047 -17.891 1.00 95.44 197 GLN A C 1
ATOM 1608 O O . GLN A 1 197 ? -5.547 1.081 -19.097 1.00 95.44 197 GLN A O 1
ATOM 1613 N N . SER A 1 198 ? -5.327 1.972 -17.050 1.00 95.06 198 SER A N 1
ATOM 1614 C CA . SER A 1 198 ? -4.382 3.007 -17.457 1.00 95.06 198 SER A CA 1
ATOM 1615 C C . SER A 1 198 ? -3.025 2.412 -17.835 1.00 95.06 198 SER A C 1
ATOM 1617 O O . SER A 1 198 ? -2.487 2.730 -18.894 1.00 95.06 198 SER A O 1
ATOM 1619 N N . LEU A 1 199 ? -2.503 1.488 -17.028 1.00 94.19 199 LEU A N 1
ATOM 1620 C CA . LEU A 1 199 ? -1.226 0.815 -17.269 1.00 94.19 199 LEU A CA 1
ATOM 1621 C C . LEU A 1 199 ? -1.257 0.010 -18.571 1.00 94.19 199 LEU A C 1
ATOM 1623 O O . LEU A 1 199 ? -0.384 0.200 -19.415 1.00 94.19 199 LEU A O 1
ATOM 1627 N N . ARG A 1 200 ? -2.313 -0.780 -18.804 1.00 94.31 200 ARG A N 1
ATOM 1628 C CA . ARG A 1 200 ? -2.505 -1.570 -20.036 1.00 94.31 200 ARG A CA 1
ATOM 1629 C C . ARG A 1 200 ? -2.569 -0.734 -21.318 1.00 94.31 200 ARG A C 1
ATOM 1631 O O . ARG A 1 200 ? -2.359 -1.268 -22.402 1.00 94.31 200 ARG A O 1
ATOM 1638 N N . LYS A 1 201 ? -2.886 0.563 -21.234 1.00 94.38 201 LYS A N 1
ATOM 1639 C CA . LYS A 1 201 ? -2.891 1.455 -22.410 1.00 94.38 201 LYS A CA 1
ATOM 1640 C C . LYS A 1 201 ? -1.488 1.865 -22.849 1.00 94.38 201 LYS A C 1
ATOM 1642 O O . LYS A 1 201 ? -1.302 2.171 -24.024 1.00 94.38 201 LYS A O 1
ATOM 1647 N N . PHE A 1 202 ? -0.531 1.921 -21.923 1.00 92.75 202 PHE A N 1
ATOM 1648 C CA . PHE A 1 202 ? 0.812 2.455 -22.182 1.00 92.75 202 PHE A CA 1
ATOM 1649 C C . PHE A 1 202 ? 1.922 1.412 -22.056 1.00 92.75 202 PHE A C 1
ATOM 1651 O O . PHE A 1 202 ? 3.011 1.616 -22.598 1.00 92.75 202 PHE A O 1
ATOM 1658 N N . ILE A 1 203 ? 1.650 0.306 -21.369 1.00 90.56 203 ILE A N 1
ATOM 1659 C CA . ILE A 1 203 ? 2.534 -0.841 -21.194 1.00 90.56 203 ILE A CA 1
ATOM 1660 C C . ILE A 1 203 ? 1.860 -2.030 -21.881 1.00 90.56 203 ILE A C 1
ATOM 1662 O O . ILE A 1 203 ? 0.685 -2.301 -21.650 1.00 90.56 203 ILE A O 1
ATOM 1666 N N . GLU A 1 204 ? 2.598 -2.720 -22.747 1.00 88.69 204 GLU A N 1
ATOM 1667 C CA . GLU A 1 204 ? 2.174 -4.017 -23.279 1.00 88.69 204 GLU A CA 1
ATOM 1668 C C . GLU A 1 204 ? 2.383 -5.051 -22.171 1.00 88.69 204 GLU A C 1
ATOM 1670 O O . GLU A 1 204 ? 3.494 -5.166 -21.655 1.00 88.69 204 GLU A O 1
ATOM 1675 N N . VAL A 1 205 ? 1.308 -5.718 -21.754 1.00 88.62 205 VAL A N 1
ATOM 1676 C CA . VAL A 1 205 ? 1.272 -6.584 -20.570 1.00 88.62 205 VAL A CA 1
ATOM 1677 C C . VAL A 1 205 ? 0.795 -7.972 -20.978 1.00 88.62 205 VAL A C 1
ATOM 1679 O O . VAL A 1 205 ? -0.287 -8.087 -21.564 1.00 88.62 205 VAL A O 1
ATOM 1682 N N . ASP A 1 206 ? 1.569 -8.996 -20.626 1.00 87.25 206 ASP A N 1
ATOM 1683 C CA . ASP A 1 206 ? 1.205 -10.404 -20.802 1.00 87.25 206 ASP A CA 1
ATOM 1684 C C . ASP A 1 206 ? 0.300 -10.867 -19.663 1.00 87.25 206 ASP A C 1
ATOM 1686 O O . ASP A 1 206 ? -0.784 -11.403 -19.911 1.00 87.25 206 ASP A O 1
ATOM 1690 N N . ASP A 1 207 ? 0.706 -10.583 -18.424 1.00 91.88 207 ASP A N 1
ATOM 1691 C CA . ASP A 1 207 ? -0.058 -10.908 -17.225 1.00 91.88 207 ASP A CA 1
ATOM 1692 C C . ASP A 1 207 ? -0.068 -9.753 -16.219 1.00 91.88 207 ASP A C 1
ATOM 1694 O O . ASP A 1 207 ? 0.886 -8.978 -16.099 1.00 91.88 207 ASP A O 1
ATOM 1698 N N . ILE A 1 208 ? -1.180 -9.623 -15.500 1.00 93.62 208 ILE A N 1
ATOM 1699 C CA . ILE A 1 208 ? -1.298 -8.681 -14.392 1.00 93.62 208 ILE A CA 1
ATOM 1700 C C . ILE A 1 208 ? -2.083 -9.317 -13.254 1.00 93.62 208 ILE A C 1
ATOM 1702 O O . ILE A 1 208 ? -3.189 -9.829 -13.435 1.00 93.62 208 ILE A O 1
ATOM 1706 N N . GLU A 1 209 ? -1.528 -9.224 -12.057 1.00 96.00 209 GLU A N 1
ATOM 1707 C CA . GLU A 1 209 ? -2.175 -9.688 -10.842 1.00 96.00 209 GLU A CA 1
ATOM 1708 C C . GLU A 1 209 ? -2.525 -8.491 -9.964 1.00 96.00 209 GLU A C 1
ATOM 1710 O O . GLU A 1 209 ? -1.657 -7.689 -9.615 1.00 96.00 209 GLU A O 1
ATOM 1715 N N . ILE A 1 210 ? -3.795 -8.393 -9.572 1.00 96.12 210 ILE A N 1
ATOM 1716 C CA . ILE A 1 210 ? -4.263 -7.405 -8.600 1.00 96.12 210 ILE A CA 1
ATOM 1717 C C . ILE A 1 210 ? -4.667 -8.124 -7.326 1.00 96.12 210 ILE A C 1
ATOM 1719 O O . ILE A 1 210 ? -5.438 -9.084 -7.356 1.00 96.12 210 ILE A O 1
ATOM 1723 N N . LYS A 1 211 ? -4.174 -7.618 -6.201 1.00 96.19 211 LYS A N 1
ATOM 1724 C CA . LYS A 1 211 ? -4.632 -7.998 -4.866 1.00 96.19 211 LYS A CA 1
ATOM 1725 C C . LYS A 1 211 ? -4.996 -6.742 -4.101 1.00 96.19 211 LYS A C 1
ATOM 1727 O O . LYS A 1 211 ? -4.277 -5.747 -4.168 1.00 96.19 211 LYS A O 1
ATOM 1732 N N . ASP A 1 212 ? -6.080 -6.802 -3.350 1.00 95.19 212 ASP A N 1
ATOM 1733 C CA . ASP A 1 212 ? -6.484 -5.770 -2.407 1.00 95.19 212 ASP A CA 1
ATOM 1734 C C . ASP A 1 212 ? -6.716 -6.382 -1.030 1.00 95.19 212 ASP A C 1
ATOM 1736 O O . ASP A 1 212 ? -7.137 -7.530 -0.902 1.00 95.19 212 ASP A O 1
ATOM 1740 N N . ASN A 1 213 ? -6.419 -5.607 0.006 1.00 94.69 213 ASN A N 1
ATOM 1741 C CA . ASN A 1 213 ? -6.708 -5.984 1.373 1.00 94.69 213 ASN A CA 1
ATOM 1742 C C . ASN A 1 213 ? -7.040 -4.765 2.238 1.00 94.69 213 ASN A C 1
ATOM 1744 O O . ASN A 1 213 ? -6.500 -3.665 2.065 1.00 94.69 213 ASN A O 1
ATOM 1748 N N . VAL A 1 214 ? -7.914 -4.986 3.212 1.00 96.50 214 VAL A N 1
ATOM 1749 C CA . VAL A 1 214 ? -8.148 -4.074 4.325 1.00 96.50 214 VAL A CA 1
ATOM 1750 C C . VAL A 1 214 ? -7.090 -4.363 5.381 1.00 96.50 214 VAL A C 1
ATOM 1752 O O . VAL A 1 214 ? -6.939 -5.495 5.823 1.00 96.50 214 VAL A O 1
ATOM 1755 N N . ARG A 1 215 ? -6.358 -3.340 5.816 1.00 96.19 215 ARG A N 1
ATOM 1756 C CA . ARG A 1 215 ? -5.354 -3.485 6.873 1.00 96.19 215 ARG A CA 1
ATOM 1757 C C . ARG A 1 215 ? -5.786 -2.742 8.117 1.00 96.19 215 ARG A C 1
ATOM 1759 O O . ARG A 1 215 ? -6.093 -1.551 8.046 1.00 96.19 215 ARG A O 1
ATOM 1766 N N . ILE A 1 216 ? -5.803 -3.408 9.265 1.00 95.56 216 ILE A N 1
ATOM 1767 C CA . ILE A 1 216 ? -6.056 -2.793 10.572 1.00 95.56 216 ILE A CA 1
ATOM 1768 C C . ILE A 1 216 ? -4.725 -2.681 11.310 1.00 95.56 216 ILE A C 1
ATOM 1770 O O . ILE A 1 216 ? -3.960 -3.632 11.368 1.00 95.56 216 ILE A O 1
ATOM 1774 N N . LEU A 1 217 ? -4.445 -1.499 11.855 1.00 91.81 217 LEU A N 1
ATOM 1775 C CA . LEU A 1 217 ? -3.219 -1.246 12.599 1.00 91.81 217 LEU A CA 1
ATOM 1776 C C . LEU A 1 217 ? -3.428 -1.585 14.075 1.00 91.81 217 LEU A C 1
ATOM 1778 O O . LEU A 1 217 ? -4.397 -1.106 14.675 1.00 91.81 217 LEU A O 1
ATOM 1782 N N . ARG A 1 218 ? -2.488 -2.330 14.656 1.00 89.81 218 ARG A N 1
ATOM 1783 C CA . ARG A 1 218 ? -2.359 -2.523 16.100 1.00 89.81 218 ARG A CA 1
ATOM 1784 C C . ARG A 1 218 ? -1.064 -1.882 16.584 1.00 89.81 218 ARG A C 1
ATOM 1786 O O . ARG A 1 218 ? 0.003 -2.151 16.042 1.00 89.81 218 ARG A O 1
ATOM 1793 N N . THR A 1 219 ? -1.166 -1.058 17.621 1.00 84.62 219 THR A N 1
ATOM 1794 C CA . THR A 1 219 ? -0.001 -0.434 18.255 1.00 84.62 219 THR A CA 1
ATOM 1795 C C . THR A 1 219 ? 0.341 -1.130 19.565 1.00 84.62 219 THR A C 1
ATOM 1797 O O . THR A 1 219 ? -0.537 -1.625 20.276 1.00 84.62 219 THR A O 1
ATOM 1800 N N . LYS A 1 220 ? 1.630 -1.173 19.919 1.00 81.62 220 LYS A N 1
ATOM 1801 C CA . LYS A 1 220 ? 2.098 -1.749 21.193 1.00 81.62 220 LYS A CA 1
ATOM 1802 C C . LYS A 1 220 ? 1.686 -0.896 22.382 1.00 81.62 220 LYS A C 1
ATOM 1804 O O . LYS A 1 220 ? 1.581 -1.394 23.500 1.00 81.62 220 LYS A O 1
ATOM 1809 N N . LYS A 1 221 ? 1.516 0.407 22.156 1.00 78.25 221 LYS A N 1
ATOM 1810 C CA . LYS A 1 221 ? 1.110 1.365 23.182 1.00 78.25 221 LYS A CA 1
ATOM 1811 C C . LYS A 1 221 ? -0.094 2.172 22.711 1.00 78.25 221 LYS A C 1
ATOM 1813 O O . LYS A 1 221 ? -0.158 2.537 21.533 1.00 78.25 221 LYS A O 1
ATOM 1818 N N . PRO A 1 222 ? -1.023 2.505 23.620 1.00 72.94 222 PRO A N 1
ATOM 1819 C CA . PRO A 1 222 ? -2.133 3.377 23.297 1.00 72.94 222 PRO A CA 1
ATOM 1820 C C . PRO A 1 222 ? -1.618 4.784 23.000 1.00 72.94 222 PRO A C 1
ATOM 1822 O O . PRO A 1 222 ? -0.731 5.313 23.675 1.00 72.94 222 PRO A O 1
ATOM 1825 N N . ILE A 1 223 ? -2.208 5.395 21.985 1.00 71.00 223 ILE A N 1
ATOM 1826 C CA . ILE A 1 223 ? -1.784 6.693 21.475 1.00 71.00 223 ILE A CA 1
ATOM 1827 C C . ILE A 1 223 ? -2.502 7.806 22.211 1.00 71.00 223 ILE A C 1
ATOM 1829 O O . ILE A 1 223 ? -3.725 7.778 22.348 1.00 71.00 223 ILE A O 1
ATOM 1833 N N . GLN A 1 224 ? -1.725 8.780 22.684 1.00 65.81 224 GLN A N 1
ATOM 1834 C CA . GLN A 1 224 ? -2.239 9.886 23.486 1.00 65.81 224 GLN A CA 1
ATOM 1835 C C . GLN A 1 224 ? -2.116 11.250 22.799 1.00 65.81 224 GLN A C 1
ATOM 1837 O O . GLN A 1 224 ? -2.942 12.106 23.086 1.00 65.81 224 GLN A O 1
ATOM 1842 N N . ASP A 1 225 ? -1.178 11.435 21.863 1.00 66.06 225 ASP A N 1
ATOM 1843 C CA . ASP A 1 225 ? -0.886 12.735 21.243 1.00 66.06 225 ASP A CA 1
ATOM 1844 C C . ASP A 1 225 ? -0.607 12.612 19.735 1.00 66.06 225 ASP A C 1
ATOM 1846 O O . ASP A 1 225 ? -0.244 11.547 19.247 1.00 66.06 225 ASP A O 1
ATOM 1850 N N . LYS A 1 226 ? -0.695 13.729 18.995 1.00 61.22 226 LYS A N 1
ATOM 1851 C CA . LYS A 1 226 ? -0.337 13.836 17.560 1.00 61.22 226 LYS A CA 1
ATOM 1852 C C . LYS A 1 226 ? 1.172 13.726 17.267 1.00 61.22 226 LYS A C 1
ATOM 1854 O O . LYS A 1 226 ? 1.604 14.141 16.197 1.00 61.22 226 LYS A O 1
ATOM 1859 N N . VAL A 1 227 ? 1.996 13.294 18.223 1.00 53.84 227 VAL A N 1
ATOM 1860 C CA . VAL A 1 227 ? 3.460 13.430 18.125 1.00 53.84 227 VAL A CA 1
ATOM 1861 C C . VAL A 1 227 ? 3.959 12.748 16.857 1.00 53.84 227 VAL A C 1
ATOM 1863 O O . VAL A 1 227 ? 3.751 11.554 16.709 1.00 53.84 227 VAL A O 1
ATOM 1866 N N . HIS A 1 228 ? 4.623 13.522 15.988 1.00 51.09 228 HIS A N 1
ATOM 1867 C CA . HIS A 1 228 ? 5.191 13.103 14.706 1.00 51.09 228 HIS A CA 1
ATOM 1868 C C . HIS A 1 228 ? 5.768 11.691 14.765 1.00 51.09 228 HIS A C 1
ATOM 1870 O O . HIS A 1 228 ? 6.884 11.467 15.250 1.00 51.09 228 HIS A O 1
ATOM 1876 N N . TYR A 1 229 ? 5.001 10.744 14.245 1.00 56.12 229 TYR A N 1
ATOM 1877 C CA . TYR A 1 229 ? 5.392 9.353 14.152 1.00 56.12 229 TYR A CA 1
ATOM 1878 C C . TYR A 1 229 ? 6.286 9.192 12.930 1.00 56.12 229 TYR A C 1
ATOM 1880 O O . TYR A 1 229 ? 5.900 8.655 11.901 1.00 56.12 229 TYR A O 1
ATOM 1888 N N . ARG A 1 230 ? 7.504 9.730 13.037 1.00 50.12 230 ARG A N 1
ATOM 1889 C CA . ARG A 1 230 ? 8.575 9.443 12.086 1.00 50.12 230 ARG A CA 1
ATOM 1890 C C . ARG A 1 230 ? 9.072 8.042 12.392 1.00 50.12 230 ARG A C 1
ATOM 1892 O O . ARG A 1 230 ? 9.893 7.860 13.297 1.00 50.12 230 ARG A O 1
ATOM 1899 N N . PHE A 1 231 ? 8.524 7.050 11.706 1.00 53.53 231 PHE A N 1
ATOM 1900 C CA . PHE A 1 231 ? 9.017 5.693 11.853 1.00 53.53 231 PHE A CA 1
ATOM 1901 C C . PHE A 1 231 ? 10.405 5.581 11.218 1.00 53.53 231 PHE A C 1
ATOM 1903 O O . PHE A 1 231 ? 10.721 6.205 10.207 1.00 53.53 231 PHE A O 1
ATOM 1910 N N . ARG A 1 232 ? 11.272 4.857 11.928 1.00 47.41 232 ARG A N 1
ATOM 1911 C CA . ARG A 1 232 ? 12.686 4.649 11.606 1.00 47.41 232 ARG A CA 1
ATOM 1912 C C . ARG A 1 232 ? 12.850 3.624 10.479 1.00 47.41 232 ARG A C 1
ATOM 1914 O O . ARG A 1 232 ? 11.887 2.972 10.088 1.00 47.41 232 ARG A O 1
ATOM 1921 N N . ASP A 1 233 ? 14.101 3.476 10.047 1.00 48.66 233 ASP A N 1
ATOM 1922 C CA . ASP A 1 233 ? 14.717 2.684 8.961 1.00 48.66 233 ASP A CA 1
ATOM 1923 C C . ASP A 1 233 ? 14.209 1.242 8.665 1.00 48.66 233 ASP A C 1
ATOM 1925 O O . ASP A 1 233 ? 14.782 0.562 7.818 1.00 48.66 233 ASP A O 1
ATOM 1929 N N . THR A 1 234 ? 13.154 0.741 9.318 1.00 56.91 234 THR A N 1
ATOM 1930 C CA . THR A 1 234 ? 12.626 -0.636 9.212 1.00 56.91 234 THR A CA 1
ATOM 1931 C C . THR A 1 234 ? 11.171 -0.714 8.719 1.00 56.91 234 THR A C 1
ATOM 1933 O O . THR A 1 234 ? 10.478 -1.694 8.993 1.00 56.91 234 THR A O 1
ATOM 1936 N N . CYS A 1 235 ? 10.671 0.310 8.024 1.00 65.44 235 CYS A N 1
ATOM 1937 C CA . CYS A 1 235 ? 9.291 0.345 7.522 1.00 65.44 235 CYS A CA 1
ATOM 1938 C C . CYS A 1 235 ? 9.079 -0.650 6.366 1.00 65.44 235 CYS A C 1
ATOM 1940 O O . CYS A 1 235 ? 9.851 -0.656 5.408 1.00 65.44 235 CYS A O 1
ATOM 1942 N N . ARG A 1 236 ? 8.013 -1.463 6.425 1.00 73.19 236 ARG A N 1
ATOM 1943 C CA . ARG A 1 236 ? 7.665 -2.436 5.363 1.00 73.19 236 ARG A CA 1
ATOM 1944 C C . ARG A 1 236 ? 6.603 -1.934 4.396 1.00 73.19 236 ARG A C 1
ATOM 1946 O O . ARG A 1 236 ? 6.545 -2.401 3.257 1.00 73.19 236 ARG A O 1
ATOM 1953 N N . ALA A 1 237 ? 5.765 -1.002 4.845 1.00 77.69 237 ALA A N 1
ATOM 1954 C CA . ALA A 1 237 ? 4.798 -0.323 3.996 1.00 77.69 237 ALA A CA 1
ATOM 1955 C C . ALA A 1 237 ? 5.219 1.146 3.790 1.00 77.69 237 ALA A C 1
ATOM 1957 O O . ALA A 1 237 ? 5.524 1.817 4.781 1.00 77.69 237 ALA A O 1
ATOM 1958 N N . PRO A 1 238 ? 5.199 1.659 2.542 1.00 78.00 238 PRO A N 1
ATOM 1959 C CA . PRO A 1 238 ? 5.610 3.027 2.206 1.00 78.00 238 PRO A CA 1
ATOM 1960 C C . PRO A 1 238 ? 4.942 4.104 3.058 1.00 78.00 238 PRO A C 1
ATOM 1962 O O . PRO A 1 238 ? 5.555 5.108 3.408 1.00 78.00 238 PRO A O 1
ATOM 1965 N N . ILE A 1 239 ? 3.685 3.859 3.424 1.00 82.50 239 ILE A N 1
ATOM 1966 C CA . ILE A 1 239 ? 2.861 4.748 4.235 1.00 82.50 239 ILE A CA 1
ATOM 1967 C C . ILE A 1 239 ? 3.584 5.096 5.564 1.00 82.50 239 ILE A C 1
ATOM 1969 O O . ILE A 1 239 ? 3.711 6.260 5.932 1.00 82.50 239 ILE A O 1
ATOM 1973 N N . PHE A 1 240 ? 4.242 4.136 6.218 1.00 81.81 240 PHE A N 1
ATOM 1974 C CA . PHE A 1 240 ? 4.894 4.382 7.509 1.00 81.81 240 PHE A CA 1
ATOM 1975 C C . PHE A 1 240 ? 6.230 5.129 7.420 1.00 81.81 240 PHE A C 1
ATOM 1977 O O . PHE A 1 240 ? 6.734 5.553 8.447 1.00 81.81 240 PHE A O 1
ATOM 1984 N N . TYR A 1 241 ? 6.791 5.388 6.236 1.00 78.69 241 TYR A N 1
ATOM 1985 C CA . TYR A 1 241 ? 8.105 6.040 6.111 1.00 78.69 241 TYR A CA 1
ATOM 1986 C C . TYR A 1 241 ? 8.141 7.494 6.636 1.00 78.69 241 TYR A C 1
ATOM 1988 O O . TYR A 1 241 ? 9.211 8.044 6.888 1.00 78.69 241 TYR A O 1
ATOM 1996 N N . GLY A 1 242 ? 6.978 8.128 6.827 1.00 77.94 242 GLY A N 1
ATOM 1997 C CA . GLY A 1 242 ? 6.881 9.483 7.381 1.00 77.94 242 GLY A CA 1
ATOM 1998 C C . GLY A 1 242 ? 7.062 10.592 6.343 1.00 77.94 242 GLY A C 1
ATOM 1999 O O . GLY A 1 242 ? 7.650 11.631 6.647 1.00 77.94 242 GLY A O 1
ATOM 2000 N N . TYR A 1 243 ? 6.575 10.369 5.119 1.00 82.00 243 TYR A N 1
ATOM 2001 C CA . TYR A 1 243 ? 6.522 11.399 4.082 1.00 82.00 243 TYR A CA 1
ATOM 2002 C C . TYR A 1 243 ? 5.661 12.595 4.508 1.00 82.00 243 TYR A C 1
ATOM 2004 O O . TYR A 1 243 ? 4.716 12.464 5.293 1.00 82.00 243 TYR A O 1
ATOM 2012 N N . TYR A 1 244 ? 6.017 13.775 3.999 1.00 81.31 244 TYR A N 1
ATOM 2013 C CA . TYR A 1 244 ? 5.359 15.034 4.334 1.00 81.31 244 TYR A CA 1
ATOM 2014 C C . TYR A 1 244 ? 3.847 14.978 4.051 1.00 81.31 244 TYR A C 1
ATOM 2016 O O . TYR A 1 244 ? 3.420 14.401 3.063 1.00 81.31 244 TYR A O 1
ATOM 2024 N N . GLY A 1 245 ? 3.026 15.580 4.920 1.00 79.38 245 GLY A N 1
ATOM 2025 C CA . GLY A 1 245 ? 1.587 15.767 4.670 1.00 79.38 245 GLY A CA 1
ATOM 2026 C C . GLY A 1 245 ? 0.658 14.609 5.065 1.00 79.38 245 GLY A C 1
ATOM 2027 O O . GLY A 1 245 ? -0.562 14.782 5.032 1.00 79.38 245 GLY A O 1
ATOM 2028 N N . PHE A 1 246 ? 1.182 13.459 5.509 1.00 83.69 246 PHE A N 1
ATOM 2029 C CA . PHE A 1 246 ? 0.350 12.292 5.849 1.00 83.69 246 PHE A CA 1
ATOM 2030 C C . PHE A 1 246 ? -0.069 12.198 7.332 1.00 83.69 246 PHE A C 1
ATOM 2032 O O . PHE A 1 246 ? -1.011 11.469 7.648 1.00 83.69 246 PHE A O 1
ATOM 2039 N N . ASP A 1 247 ? 0.566 12.952 8.237 1.00 81.19 247 ASP A N 1
ATOM 2040 C CA . ASP A 1 247 ? 0.356 12.872 9.698 1.00 81.19 247 ASP A CA 1
ATOM 2041 C C . ASP A 1 247 ? -1.126 12.957 10.115 1.00 81.19 247 ASP A C 1
ATOM 2043 O O . ASP A 1 247 ? -1.609 12.161 10.927 1.00 81.19 247 ASP A O 1
ATOM 2047 N N . ASP A 1 248 ? -1.882 13.876 9.509 1.00 84.62 248 ASP A N 1
ATOM 2048 C CA . ASP A 1 248 ? -3.296 14.111 9.837 1.00 84.62 248 ASP A CA 1
ATOM 2049 C C . ASP A 1 248 ? -4.231 12.966 9.417 1.00 84.62 248 ASP A C 1
ATOM 2051 O O . ASP A 1 248 ? -5.374 12.891 9.879 1.00 84.62 248 ASP A O 1
ATOM 2055 N N . TYR A 1 249 ? -3.772 12.074 8.540 1.00 87.31 249 TYR A N 1
ATOM 2056 C CA . TYR A 1 249 ? -4.552 10.946 8.042 1.00 87.31 249 TYR A CA 1
ATOM 2057 C C . TYR A 1 249 ? -4.295 9.662 8.842 1.00 87.31 249 TYR A C 1
ATOM 2059 O O . TYR A 1 249 ? -5.117 8.752 8.805 1.00 87.31 249 TYR A O 1
ATOM 2067 N N . TYR A 1 250 ? -3.210 9.570 9.615 1.00 86.38 250 TYR A N 1
ATOM 2068 C CA . TYR A 1 250 ? -2.900 8.351 10.374 1.00 86.38 250 TYR A CA 1
ATOM 2069 C C . TYR A 1 250 ? -3.757 8.153 11.610 1.00 86.38 250 TYR A C 1
ATOM 2071 O O . TYR A 1 250 ? -4.068 7.017 11.964 1.00 86.38 250 TYR A O 1
ATOM 2079 N N . MET A 1 251 ? -4.145 9.241 12.274 1.00 87.50 251 MET A N 1
ATOM 2080 C CA . MET A 1 251 ? -4.722 9.154 13.615 1.00 87.50 251 MET A CA 1
ATOM 2081 C C . MET A 1 251 ? -5.959 8.246 13.665 1.00 87.50 251 MET A C 1
ATOM 2083 O O . MET A 1 251 ? -6.083 7.411 14.560 1.00 87.50 251 MET A O 1
ATOM 2087 N N . TYR A 1 252 ? -6.860 8.340 12.681 1.00 91.50 252 TYR A N 1
ATOM 2088 C CA . TYR A 1 252 ? -8.041 7.473 12.649 1.00 91.50 252 TYR A CA 1
ATOM 2089 C C . TYR A 1 252 ? -7.660 6.003 12.451 1.00 91.50 252 TYR A C 1
ATOM 2091 O O . TYR A 1 252 ? -8.303 5.110 13.008 1.00 91.50 252 TYR A O 1
ATOM 2099 N N . ALA A 1 253 ? -6.614 5.740 11.661 1.00 91.19 253 ALA A N 1
ATOM 2100 C CA . ALA A 1 253 ? -6.200 4.387 11.356 1.00 91.19 253 ALA A CA 1
ATOM 2101 C C . ALA A 1 253 ? -5.750 3.657 12.627 1.00 91.19 253 ALA A C 1
ATOM 2103 O O . ALA A 1 253 ? -5.973 2.452 12.740 1.00 91.19 253 ALA A O 1
ATOM 2104 N N . TRP A 1 254 ? -5.198 4.403 13.579 1.00 87.50 254 TRP A N 1
ATOM 2105 C CA . TRP A 1 254 ? -4.677 3.900 14.840 1.00 87.50 254 TRP A CA 1
ATOM 2106 C C . TRP A 1 254 ? -5.768 3.699 15.894 1.00 87.50 254 TRP A C 1
ATOM 2108 O O . TRP A 1 254 ? -5.695 2.793 16.721 1.00 87.50 254 TRP A O 1
ATOM 2118 N N . LEU A 1 255 ? -6.815 4.524 15.842 1.00 90.62 255 LEU A N 1
ATOM 2119 C CA . LEU A 1 255 ? -7.991 4.394 16.704 1.00 90.62 255 LEU A CA 1
ATOM 2120 C C . LEU A 1 255 ? -8.918 3.250 16.271 1.00 90.62 255 LEU A C 1
ATOM 2122 O O . LEU A 1 255 ? -9.751 2.810 17.060 1.00 90.62 255 LEU A O 1
ATOM 2126 N N . TRP A 1 256 ? -8.782 2.771 15.032 1.00 93.88 256 TRP A N 1
ATOM 2127 C CA . TRP A 1 256 ? -9.724 1.839 14.414 1.00 93.88 256 TRP A CA 1
ATOM 2128 C C . TRP A 1 256 ? -9.907 0.531 15.186 1.00 93.88 256 TRP A C 1
ATOM 2130 O O . TRP A 1 256 ? -11.042 0.143 15.443 1.00 93.88 256 TRP A O 1
ATOM 2140 N N . GLY A 1 257 ? -8.811 -0.137 15.566 1.00 93.19 257 GLY A N 1
ATOM 2141 C CA . GLY A 1 257 ? -8.877 -1.408 16.299 1.00 93.19 257 GLY A CA 1
ATOM 2142 C C . GLY A 1 257 ? -9.600 -1.252 17.638 1.00 93.19 257 GLY A C 1
ATOM 2143 O O . GLY A 1 257 ? -10.552 -1.976 17.922 1.00 93.19 257 GLY A O 1
ATOM 2144 N N . GLY A 1 258 ? -9.238 -0.214 18.399 1.00 92.12 258 GLY A N 1
ATOM 2145 C CA . GLY A 1 258 ? -9.896 0.107 19.666 1.00 92.12 258 GLY A CA 1
ATOM 2146 C C . GLY A 1 258 ? -11.380 0.451 19.506 1.00 92.12 258 GLY A C 1
ATOM 2147 O O . GLY A 1 258 ? -12.185 0.049 20.338 1.00 92.12 258 GLY A O 1
ATOM 2148 N N . LEU A 1 259 ? -11.765 1.140 18.426 1.00 93.44 259 LEU A N 1
ATOM 2149 C CA . LEU A 1 259 ? -13.173 1.410 18.118 1.00 93.44 259 LEU A CA 1
ATOM 2150 C C . LEU A 1 259 ? -13.952 0.130 17.780 1.00 93.44 259 LEU A C 1
ATOM 2152 O O . LEU A 1 259 ? -15.091 -0.001 18.217 1.00 93.44 259 LEU A O 1
ATOM 2156 N N . CYS A 1 260 ? -13.353 -0.821 17.056 1.00 94.94 260 CYS A N 1
ATOM 2157 C CA . CYS A 1 260 ? -13.989 -2.119 16.798 1.00 94.94 260 CYS A CA 1
ATOM 2158 C C . CYS A 1 260 ? -14.218 -2.888 18.105 1.00 94.94 260 CYS A C 1
ATOM 2160 O O . CYS A 1 260 ? -15.322 -3.371 18.352 1.00 94.94 260 CYS A O 1
ATOM 2162 N N . HIS A 1 261 ? -13.194 -2.936 18.962 1.00 94.56 261 HIS A N 1
ATOM 2163 C CA . HIS A 1 261 ? -13.253 -3.609 20.258 1.00 94.56 261 HIS A CA 1
ATOM 2164 C C . HIS A 1 261 ? -14.302 -2.981 21.194 1.00 94.56 261 HIS A C 1
ATOM 2166 O O . HIS A 1 261 ? -15.157 -3.675 21.731 1.00 94.56 261 HIS A O 1
ATOM 2172 N N . GLU A 1 262 ? -14.297 -1.653 21.366 1.00 93.75 262 GLU A N 1
ATOM 2173 C CA . GLU A 1 262 ? -15.229 -0.947 22.266 1.00 93.75 262 GLU A CA 1
ATOM 2174 C C . GLU A 1 262 ? -16.703 -1.113 21.889 1.00 93.75 262 GLU A C 1
ATOM 2176 O O . GLU A 1 262 ? -17.580 -1.028 22.753 1.00 93.75 262 GLU A O 1
ATOM 2181 N N . HIS A 1 263 ? -16.974 -1.336 20.606 1.00 94.44 263 HIS A N 1
ATOM 2182 C CA . HIS A 1 263 ? -18.319 -1.502 20.082 1.00 94.44 263 HIS A CA 1
ATOM 2183 C C . HIS A 1 263 ? -18.729 -2.969 19.878 1.00 94.44 263 HIS A C 1
ATOM 2185 O O . HIS A 1 263 ? -19.870 -3.199 19.485 1.00 94.44 263 HIS A O 1
ATOM 2191 N N . ASN A 1 264 ? -17.871 -3.941 20.225 1.00 94.69 264 ASN A N 1
ATOM 2192 C CA . ASN A 1 264 ? -18.098 -5.383 20.030 1.00 94.69 264 ASN A CA 1
ATOM 2193 C C . ASN A 1 264 ? -18.501 -5.704 18.580 1.00 94.69 264 ASN A C 1
ATOM 2195 O O . ASN A 1 264 ? -19.545 -6.307 18.327 1.00 94.69 264 ASN A O 1
ATOM 2199 N N . LEU A 1 265 ? -17.726 -5.181 17.623 1.00 95.06 265 LEU A N 1
ATOM 2200 C CA . LEU A 1 265 ? -17.970 -5.412 16.202 1.00 95.06 265 LEU A CA 1
ATOM 2201 C C . LEU A 1 265 ? -17.335 -6.720 15.745 1.00 95.06 265 LEU A C 1
ATOM 2203 O O . LEU A 1 265 ? -16.200 -7.035 16.107 1.00 95.06 265 LEU A O 1
ATOM 2207 N N . GLU A 1 266 ? -18.045 -7.432 14.884 1.00 94.31 266 GLU A N 1
ATOM 2208 C CA . GLU A 1 266 ? -17.514 -8.573 14.157 1.00 94.31 266 GLU A CA 1
ATOM 2209 C C . GLU A 1 266 ? -16.680 -8.063 12.978 1.00 94.31 266 GLU A C 1
ATOM 2211 O O . GLU A 1 266 ? -17.130 -7.235 12.181 1.00 94.31 266 GLU A O 1
ATOM 2216 N N . VAL A 1 267 ? -15.428 -8.505 12.897 1.00 93.62 267 VAL A N 1
ATOM 2217 C CA . VAL A 1 267 ? -14.467 -8.049 11.888 1.00 93.62 267 VAL A CA 1
ATOM 2218 C C . VAL A 1 267 ? -13.940 -9.238 11.095 1.00 93.62 267 VAL A C 1
ATOM 2220 O O . VAL A 1 267 ? -13.460 -10.212 11.669 1.00 93.62 267 VAL A O 1
ATOM 2223 N N . SER A 1 268 ? -14.008 -9.156 9.768 1.00 94.06 268 SER A N 1
ATOM 2224 C CA . SER A 1 268 ? -13.588 -10.217 8.845 1.00 94.06 268 SER A CA 1
ATOM 2225 C C . SER A 1 268 ? -12.848 -9.647 7.632 1.00 94.06 268 SER A C 1
ATOM 2227 O O . SER A 1 268 ? -12.881 -8.439 7.383 1.00 94.06 268 SER A O 1
ATOM 2229 N N . ASN A 1 269 ? -12.176 -10.519 6.875 1.00 94.12 269 ASN A N 1
ATOM 2230 C CA . ASN A 1 269 ? -11.488 -10.208 5.617 1.00 94.12 269 ASN A CA 1
ATOM 2231 C C . ASN A 1 269 ? -10.491 -9.038 5.720 1.00 94.12 269 ASN A C 1
ATOM 2233 O O . ASN A 1 269 ? -10.575 -8.072 4.951 1.00 94.12 269 ASN A O 1
ATOM 2237 N N . PHE A 1 270 ? -9.570 -9.108 6.683 1.00 95.56 270 PHE A N 1
ATOM 2238 C CA . PHE A 1 270 ? -8.557 -8.075 6.897 1.00 95.56 270 PHE A CA 1
ATOM 2239 C C . PHE A 1 270 ? -7.224 -8.661 7.375 1.00 95.56 270 PHE A C 1
ATOM 2241 O O . PHE A 1 270 ? -7.191 -9.707 8.022 1.00 95.56 270 PHE A O 1
ATOM 2248 N N . ASP A 1 271 ? -6.132 -7.934 7.135 1.00 95.19 271 ASP A N 1
ATOM 2249 C CA . ASP A 1 271 ? -4.842 -8.195 7.782 1.00 95.19 271 ASP A CA 1
ATOM 2250 C C . ASP A 1 271 ? -4.652 -7.263 8.979 1.00 95.19 271 ASP A C 1
ATOM 2252 O O . ASP A 1 271 ? -4.788 -6.038 8.870 1.00 95.19 271 ASP A O 1
ATOM 2256 N N . LEU A 1 272 ? -4.287 -7.822 10.127 1.00 94.69 272 LEU A N 1
ATOM 2257 C CA . LEU A 1 272 ? -3.760 -7.049 11.242 1.00 94.69 272 LEU A CA 1
ATOM 2258 C C . LEU A 1 272 ? -2.271 -6.804 11.009 1.00 94.69 272 LEU A C 1
ATOM 2260 O O . LEU A 1 272 ? -1.515 -7.747 10.769 1.00 94.69 272 LEU A O 1
ATOM 2264 N N . VAL A 1 273 ? -1.844 -5.553 11.130 1.00 93.31 273 VAL A N 1
ATOM 2265 C CA . VAL A 1 273 ? -0.446 -5.153 10.965 1.00 93.31 273 VAL A CA 1
ATOM 2266 C C . VAL A 1 273 ? 0.062 -4.374 12.173 1.00 93.31 273 VAL A C 1
ATOM 2268 O O . VAL A 1 273 ? -0.719 -3.725 12.875 1.00 93.31 273 VAL A O 1
ATOM 2271 N N . ASP A 1 274 ? 1.369 -4.437 12.406 1.00 89.31 274 ASP A N 1
ATOM 2272 C CA . ASP A 1 274 ? 2.055 -3.647 13.428 1.00 89.31 274 ASP A CA 1
ATOM 2273 C C . ASP A 1 274 ? 2.383 -2.219 12.959 1.00 89.31 274 ASP A C 1
ATOM 2275 O O . ASP A 1 274 ? 2.081 -1.816 11.833 1.00 89.31 274 ASP A O 1
ATOM 2279 N N . GLU A 1 275 ? 3.026 -1.447 13.836 1.00 85.56 275 GLU A N 1
ATOM 2280 C CA . GLU A 1 275 ? 3.412 -0.045 13.623 1.00 85.56 275 GLU A CA 1
ATOM 2281 C C . GLU A 1 275 ? 4.352 0.182 12.424 1.00 85.56 275 GLU A C 1
ATOM 2283 O O . GLU A 1 275 ? 4.411 1.295 11.904 1.00 85.56 275 GLU A O 1
ATOM 2288 N N . ALA A 1 276 ? 5.059 -0.851 11.956 1.00 83.94 276 ALA A N 1
ATOM 2289 C CA . ALA A 1 276 ? 5.921 -0.794 10.773 1.00 83.94 276 ALA A CA 1
ATOM 2290 C C . ALA A 1 276 ? 5.220 -1.301 9.496 1.00 83.94 276 ALA A C 1
ATOM 2292 O O . ALA A 1 276 ? 5.807 -1.275 8.403 1.00 83.94 276 ALA A O 1
ATOM 2293 N N . GLY A 1 277 ? 3.975 -1.766 9.621 1.00 86.44 277 GLY A N 1
ATOM 2294 C CA . GLY A 1 277 ? 3.201 -2.385 8.552 1.00 86.44 277 GLY A CA 1
ATOM 2295 C C . GLY A 1 277 ? 3.529 -3.856 8.314 1.00 86.44 277 GLY A C 1
ATOM 2296 O O . GLY A 1 277 ? 3.180 -4.367 7.247 1.00 86.44 277 GLY A O 1
ATOM 2297 N N . ALA A 1 278 ? 4.209 -4.526 9.250 1.00 88.38 278 ALA A N 1
ATOM 2298 C CA . ALA A 1 278 ? 4.430 -5.964 9.184 1.00 88.38 278 ALA A CA 1
ATOM 2299 C C . ALA A 1 278 ? 3.157 -6.716 9.588 1.00 88.38 278 ALA A C 1
ATOM 2301 O O . ALA A 1 278 ? 2.456 -6.328 10.521 1.00 88.38 278 ALA A O 1
ATOM 2302 N N . GLU A 1 279 ? 2.845 -7.787 8.865 1.00 90.56 279 GLU A N 1
ATOM 2303 C CA . GLU A 1 279 ? 1.655 -8.602 9.107 1.00 90.56 279 GLU A CA 1
ATOM 2304 C C . GLU A 1 279 ? 1.797 -9.382 10.420 1.00 90.56 279 GLU A C 1
ATOM 2306 O O . GLU A 1 279 ? 2.836 -9.982 10.695 1.00 90.56 279 GLU A O 1
ATOM 2311 N N . ILE A 1 280 ? 0.746 -9.344 11.239 1.00 91.25 280 ILE A N 1
ATOM 2312 C CA . ILE A 1 280 ? 0.624 -10.060 12.514 1.00 91.25 280 ILE A CA 1
ATOM 2313 C C . ILE A 1 280 ? -0.245 -11.298 12.301 1.00 91.25 280 ILE A C 1
ATOM 2315 O O . ILE A 1 280 ? 0.176 -12.425 12.573 1.00 91.25 280 ILE A O 1
ATOM 2319 N N . LEU A 1 281 ? -1.454 -11.079 11.782 1.00 91.88 281 LEU A N 1
ATOM 2320 C CA . LEU A 1 281 ? -2.409 -12.127 11.445 1.00 91.88 281 LEU A CA 1
ATOM 2321 C C . LEU A 1 281 ? -3.257 -11.708 10.240 1.00 91.88 281 LEU A C 1
ATOM 2323 O O . LEU A 1 281 ? -3.560 -10.526 10.086 1.00 91.88 281 LEU A O 1
ATOM 2327 N N . SER A 1 282 ? -3.664 -12.672 9.420 1.00 93.12 282 SER A N 1
ATOM 2328 C CA . SER A 1 282 ? -4.672 -12.488 8.372 1.00 93.12 282 SER A CA 1
ATOM 2329 C C . SER A 1 282 ? -5.962 -13.178 8.799 1.00 93.12 282 SER A C 1
ATOM 2331 O O . SER A 1 282 ? -5.928 -14.343 9.206 1.00 93.12 282 SER A O 1
ATOM 2333 N N . VAL A 1 283 ? -7.084 -12.460 8.745 1.00 92.88 283 VAL A N 1
ATOM 2334 C CA . VAL A 1 283 ? -8.416 -12.947 9.127 1.00 92.88 283 VAL A CA 1
ATOM 2335 C C . VAL A 1 283 ? -9.234 -13.234 7.880 1.00 92.88 283 VAL A C 1
ATOM 2337 O O . VAL A 1 283 ? -9.408 -12.357 7.031 1.00 92.88 283 VAL A O 1
ATOM 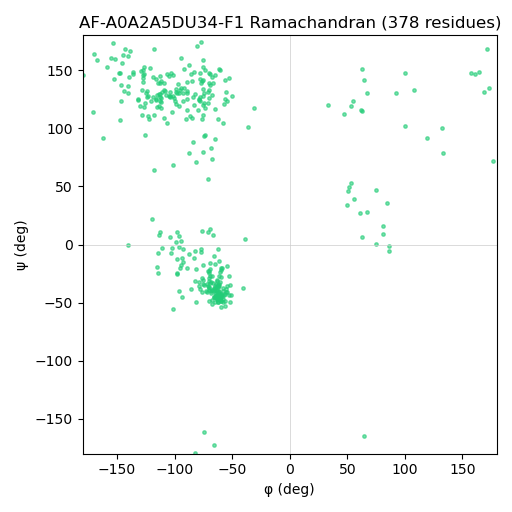2340 N N . GLY A 1 284 ? -9.773 -14.449 7.804 1.00 91.62 284 GLY A N 1
ATOM 2341 C CA . GLY A 1 284 ? -10.665 -14.865 6.732 1.00 91.62 284 GLY A CA 1
ATOM 2342 C C . GLY A 1 284 ? -12.078 -14.288 6.835 1.00 91.62 284 GLY A C 1
ATOM 2343 O O . GLY A 1 284 ? -12.353 -13.304 7.523 1.00 91.62 284 GLY A O 1
ATOM 2344 N N . ASP A 1 285 ? -12.986 -14.933 6.120 1.00 90.94 285 ASP A N 1
ATOM 2345 C CA . ASP A 1 285 ? -14.396 -14.579 5.990 1.00 90.94 285 ASP A CA 1
ATOM 2346 C C . ASP A 1 285 ? -15.213 -14.786 7.269 1.00 90.94 285 ASP A C 1
ATOM 2348 O O . ASP A 1 285 ? -16.126 -14.004 7.524 1.00 90.94 285 ASP A O 1
ATOM 2352 N N . GLU A 1 286 ? -14.871 -15.790 8.079 1.00 88.12 286 GLU A N 1
ATOM 2353 C CA . GLU A 1 286 ? -15.560 -16.070 9.346 1.00 88.12 286 GLU A CA 1
ATOM 2354 C C . GLU A 1 286 ? -15.339 -14.978 10.401 1.00 88.12 286 GLU A C 1
ATOM 2356 O O . GLU A 1 286 ? -16.203 -14.766 11.245 1.00 88.12 286 GLU A O 1
ATOM 2361 N N . GLY A 1 287 ? -14.220 -14.251 10.334 1.00 90.56 287 GLY A N 1
ATOM 2362 C CA . GLY A 1 287 ? -13.957 -13.143 11.246 1.00 90.56 287 GLY A CA 1
ATOM 2363 C C . GLY A 1 287 ? -13.815 -13.540 12.718 1.00 90.56 287 GLY A C 1
ATOM 2364 O O . GLY A 1 287 ? -13.602 -14.700 13.068 1.00 90.56 287 GLY A O 1
ATOM 2365 N N . PHE A 1 288 ? -13.896 -12.539 13.595 1.00 92.38 288 PHE A N 1
ATOM 2366 C CA . PHE A 1 288 ? -14.108 -12.723 15.032 1.00 92.38 288 PHE A CA 1
ATOM 2367 C C . PHE A 1 288 ? -14.759 -11.480 15.658 1.00 92.38 288 PHE A C 1
ATOM 2369 O O . PHE A 1 288 ? -14.693 -10.380 15.105 1.00 92.38 288 PHE A O 1
ATOM 2376 N N . ASP A 1 289 ? -15.367 -11.649 16.836 1.00 93.12 289 ASP A N 1
ATOM 2377 C CA . ASP A 1 289 ? -15.899 -10.543 17.639 1.00 93.12 289 ASP A CA 1
ATOM 2378 C C . ASP A 1 289 ? -14.751 -9.792 18.324 1.00 93.12 289 ASP A C 1
ATOM 2380 O O . ASP A 1 289 ? -14.085 -10.308 19.232 1.00 93.12 289 ASP A O 1
ATOM 2384 N N . ALA A 1 290 ? -14.529 -8.553 17.890 1.00 92.44 290 ALA A N 1
ATOM 2385 C CA . ALA A 1 290 ? -13.467 -7.705 18.399 1.00 92.44 290 ALA A CA 1
ATOM 2386 C C . ALA A 1 290 ? -13.596 -7.418 19.899 1.00 92.44 290 ALA A C 1
ATOM 2388 O O . ALA A 1 290 ? -12.585 -7.097 20.502 1.00 92.44 290 ALA A O 1
ATOM 2389 N N . GLY A 1 291 ? -14.785 -7.512 20.504 1.00 91.12 291 GLY A N 1
ATOM 2390 C CA . GLY A 1 291 ? -14.993 -7.266 21.936 1.00 91.12 291 GLY A CA 1
ATOM 2391 C C . GLY A 1 291 ? -14.690 -8.466 22.841 1.00 91.12 291 GLY A C 1
ATOM 2392 O O . GLY A 1 291 ? -14.623 -8.316 24.060 1.00 91.12 291 GLY A O 1
ATOM 2393 N N . GLN A 1 292 ? -14.509 -9.661 22.269 1.00 90.75 292 GLN A N 1
ATOM 2394 C CA . GLN A 1 292 ? -14.251 -10.893 23.031 1.00 90.75 292 GLN A CA 1
ATOM 2395 C C . GLN A 1 292 ? -12.767 -11.210 23.207 1.00 90.75 292 GLN A C 1
ATOM 2397 O O . GLN A 1 292 ? -12.426 -12.111 23.971 1.00 90.75 292 GLN A O 1
ATOM 2402 N N . THR A 1 293 ? -11.893 -10.509 22.487 1.00 90.56 293 THR A N 1
ATOM 2403 C CA . THR A 1 293 ? -10.451 -10.758 22.500 1.00 90.56 293 THR A CA 1
ATOM 2404 C C . THR A 1 293 ? -9.710 -9.435 22.500 1.00 90.56 293 THR A C 1
ATOM 2406 O O . THR A 1 293 ? -10.091 -8.501 21.793 1.00 90.56 293 THR A O 1
ATOM 2409 N N . ASP A 1 294 ? -8.586 -9.364 23.206 1.00 92.00 294 ASP A N 1
ATOM 2410 C CA . ASP A 1 294 ? -7.760 -8.159 23.187 1.00 92.00 294 ASP A CA 1
ATOM 2411 C C . ASP A 1 294 ? -6.936 -8.016 21.892 1.00 92.00 294 ASP A C 1
ATOM 2413 O O . ASP A 1 294 ? -6.094 -7.128 21.802 1.00 92.00 294 ASP A O 1
ATOM 2417 N N . ALA A 1 295 ? -7.207 -8.809 20.844 1.00 90.69 295 ALA A N 1
ATOM 2418 C CA . ALA A 1 295 ? -6.501 -8.823 19.556 1.00 90.69 295 ALA A CA 1
ATOM 2419 C C . ALA A 1 295 ? -6.542 -7.486 18.792 1.00 90.69 295 ALA A C 1
ATOM 2421 O O . ALA A 1 295 ? -5.593 -7.156 18.075 1.00 90.69 295 ALA A O 1
ATOM 2422 N N . LEU A 1 296 ? -7.584 -6.668 18.992 1.00 91.88 296 LEU A N 1
ATOM 2423 C CA . LEU A 1 296 ? -7.694 -5.299 18.453 1.00 91.88 296 LEU A CA 1
ATOM 2424 C C . LEU A 1 296 ? -7.619 -4.197 19.523 1.00 91.88 296 LEU A C 1
ATOM 2426 O O . LEU A 1 296 ? -7.633 -3.008 19.196 1.00 91.88 296 LEU A O 1
ATOM 2430 N N . ASN A 1 297 ? -7.526 -4.571 20.799 1.00 90.38 297 ASN A N 1
ATOM 2431 C CA . ASN A 1 297 ? -7.449 -3.625 21.900 1.00 90.38 297 ASN A CA 1
ATOM 2432 C C . ASN A 1 297 ? -6.011 -3.148 22.142 1.00 90.38 297 ASN A C 1
ATOM 2434 O O . ASN A 1 297 ? -5.188 -3.878 22.687 1.00 90.38 297 ASN A O 1
ATOM 2438 N N . ASN A 1 298 ? -5.726 -1.890 21.803 1.00 85.12 298 ASN A N 1
ATOM 2439 C CA . ASN A 1 298 ? -4.405 -1.280 22.008 1.00 85.12 298 ASN A CA 1
ATOM 2440 C C . ASN A 1 298 ? -4.132 -0.872 23.474 1.00 85.12 298 ASN A C 1
ATOM 2442 O O . ASN A 1 298 ? -3.055 -0.353 23.770 1.00 85.12 298 ASN A O 1
ATOM 2446 N N . ALA A 1 299 ? -5.105 -1.016 24.384 1.00 85.81 299 ALA A N 1
ATOM 2447 C CA . ALA A 1 299 ? -4.937 -0.687 25.803 1.00 85.81 299 ALA A CA 1
ATOM 2448 C C . ALA A 1 299 ? -4.412 -1.863 26.643 1.00 85.81 299 ALA A C 1
ATOM 2450 O O . ALA A 1 299 ? -3.866 -1.626 27.720 1.00 85.81 299 ALA A O 1
ATOM 2451 N N . ASN A 1 300 ? -4.567 -3.091 26.144 1.00 87.88 300 ASN A N 1
ATOM 2452 C CA . ASN A 1 300 ? -4.190 -4.329 26.817 1.00 87.88 300 ASN A CA 1
ATOM 2453 C C . ASN A 1 300 ? -3.107 -5.078 26.026 1.00 87.88 300 ASN A C 1
ATOM 2455 O O . ASN A 1 300 ? -2.817 -4.762 24.865 1.00 87.88 300 ASN A O 1
ATOM 2459 N N . ASP A 1 301 ? -2.512 -6.083 26.667 1.00 88.69 301 ASP A N 1
ATOM 2460 C CA . ASP A 1 301 ? -1.568 -6.981 26.009 1.00 88.69 301 ASP A CA 1
ATOM 2461 C C . ASP A 1 301 ? -2.247 -7.730 24.853 1.00 88.69 301 ASP A C 1
ATOM 2463 O O . ASP A 1 301 ? -3.459 -7.931 24.828 1.00 88.69 301 ASP A O 1
ATOM 2467 N N . PHE A 1 302 ? -1.460 -8.096 23.842 1.00 90.31 302 PHE A N 1
ATOM 2468 C CA . PHE A 1 302 ? -1.993 -8.798 22.680 1.00 90.31 302 PHE A CA 1
ATOM 2469 C C . PHE A 1 302 ? -2.403 -10.224 23.037 1.00 90.31 302 PHE A C 1
ATOM 2471 O O . PHE A 1 302 ? -1.586 -11.009 23.515 1.00 90.31 302 PHE A O 1
ATOM 2478 N N . GLU A 1 303 ? -3.655 -10.552 22.731 1.00 89.25 303 GLU A N 1
ATOM 2479 C CA . GLU A 1 303 ? -4.206 -11.896 22.840 1.00 89.25 303 GLU A CA 1
ATOM 2480 C C . GLU A 1 303 ? -4.527 -12.445 21.453 1.00 89.25 303 GLU A C 1
ATOM 2482 O O . GLU A 1 303 ? -5.043 -11.738 20.585 1.00 89.25 303 GLU A O 1
ATOM 2487 N N . LEU A 1 304 ? -4.219 -13.724 21.247 1.00 86.19 304 LEU A N 1
ATOM 2488 C CA . LEU A 1 304 ? -4.498 -14.412 19.994 1.00 86.19 304 LEU A CA 1
ATOM 2489 C C . LEU A 1 304 ? -5.998 -14.712 19.898 1.00 86.19 304 LEU A C 1
ATOM 2491 O O . LEU A 1 304 ? -6.524 -15.419 20.764 1.00 86.19 304 LEU A O 1
ATOM 2495 N N . PRO A 1 305 ? -6.691 -14.230 18.855 1.00 87.12 305 PRO A N 1
ATOM 2496 C CA . PRO A 1 305 ? -8.082 -14.586 18.657 1.00 87.12 305 PRO A CA 1
ATOM 2497 C C . PRO A 1 305 ? -8.199 -16.068 18.274 1.00 87.12 305 PRO A C 1
ATOM 2499 O O . PRO A 1 305 ? -7.340 -16.638 17.600 1.00 87.12 305 PRO A O 1
ATOM 2502 N N . ALA A 1 306 ? -9.281 -16.721 18.691 1.00 80.75 306 ALA A N 1
ATOM 2503 C CA . ALA A 1 306 ? -9.575 -18.076 18.239 1.00 80.75 306 ALA A CA 1
ATOM 2504 C C . ALA A 1 306 ? -10.057 -18.026 16.780 1.00 80.75 306 ALA A C 1
ATOM 2506 O O . ALA A 1 306 ? -11.234 -17.796 16.525 1.00 80.75 306 ALA A O 1
ATOM 2507 N N . LEU A 1 307 ? -9.135 -18.207 15.831 1.00 79.31 307 LEU A N 1
ATOM 2508 C CA . LEU A 1 307 ? -9.436 -18.173 14.400 1.00 79.31 307 LEU A CA 1
ATOM 2509 C C . LEU A 1 307 ? -9.735 -19.575 13.869 1.00 79.31 307 LEU A C 1
ATOM 2511 O O . LEU A 1 307 ? -8.963 -20.515 14.064 1.00 79.31 307 LEU A O 1
ATOM 2515 N N . THR A 1 308 ? -10.841 -19.694 13.151 1.00 72.94 308 THR A N 1
ATOM 2516 C CA . THR A 1 308 ? -11.209 -20.853 12.328 1.00 72.94 308 THR A CA 1
ATOM 2517 C C . THR A 1 308 ? -10.600 -20.757 10.930 1.00 72.94 308 THR A C 1
ATOM 2519 O O . THR A 1 308 ? -10.108 -21.759 10.408 1.00 72.94 308 THR A O 1
ATOM 2522 N N . SER A 1 309 ? -10.561 -19.548 10.355 1.00 77.62 309 SER A N 1
ATOM 2523 C CA . SER A 1 309 ? -9.888 -19.227 9.095 1.00 77.62 309 SER A CA 1
ATOM 2524 C C . SER A 1 309 ? -8.946 -18.026 9.266 1.00 77.62 309 SER A C 1
ATOM 2526 O O . SER A 1 309 ? -9.357 -16.891 9.502 1.00 77.62 309 SER A O 1
ATOM 2528 N N . GLY A 1 310 ? -7.640 -18.282 9.173 1.00 79.88 310 GLY A N 1
ATOM 2529 C CA . GLY A 1 310 ? -6.626 -17.237 9.270 1.00 79.88 310 GLY A CA 1
ATOM 2530 C C . GLY A 1 310 ? -5.201 -17.771 9.337 1.00 79.88 310 GLY A C 1
ATOM 2531 O O . GLY A 1 310 ? -4.972 -18.970 9.515 1.00 79.88 310 GLY A O 1
ATOM 2532 N N . THR A 1 311 ? -4.236 -16.872 9.180 1.00 87.31 311 THR A N 1
ATOM 2533 C CA . THR A 1 311 ? -2.799 -17.175 9.222 1.00 87.31 311 THR A CA 1
ATOM 2534 C C . THR A 1 311 ? -2.091 -16.259 10.204 1.00 87.31 311 THR A C 1
ATOM 2536 O O . THR A 1 311 ? -2.456 -15.097 10.351 1.00 87.31 311 THR A O 1
ATOM 2539 N N . TYR A 1 312 ? -1.060 -16.785 10.863 1.00 88.31 312 TYR A N 1
ATOM 2540 C CA . TYR A 1 312 ? -0.200 -16.025 11.763 1.00 88.31 312 TYR A CA 1
ATOM 2541 C C . TYR A 1 312 ? 1.197 -15.888 11.170 1.00 88.31 312 TYR A C 1
ATOM 2543 O O . TYR A 1 312 ? 1.748 -16.834 10.595 1.00 88.31 312 TYR A O 1
ATOM 2551 N N . TYR A 1 313 ? 1.777 -14.708 11.345 1.00 87.25 313 TYR A N 1
ATOM 2552 C CA . TYR A 1 313 ? 3.082 -14.357 10.803 1.00 87.25 313 TYR A CA 1
ATOM 2553 C C . TYR A 1 313 ? 4.085 -14.175 11.943 1.00 87.25 313 TYR A C 1
ATOM 2555 O O . TYR A 1 313 ? 3.724 -13.749 13.038 1.00 87.25 313 TYR A O 1
ATOM 2563 N N . GLY A 1 314 ? 5.343 -14.550 11.706 1.00 82.75 314 GLY A N 1
ATOM 2564 C CA . GLY A 1 314 ? 6.383 -14.605 12.749 1.00 82.75 314 GLY A CA 1
ATOM 2565 C C . GLY A 1 314 ? 7.365 -13.446 12.741 1.00 82.75 314 GLY A C 1
ATOM 2566 O O . GLY A 1 314 ? 8.258 -13.392 13.577 1.00 82.75 314 GLY A O 1
ATOM 2567 N N . ASP A 1 315 ? 7.234 -12.548 11.776 1.00 84.81 315 ASP A N 1
ATOM 2568 C CA . ASP A 1 315 ? 8.205 -11.498 11.504 1.00 84.81 315 ASP A CA 1
ATOM 2569 C C . ASP A 1 315 ? 7.550 -10.128 11.703 1.00 84.81 315 ASP A C 1
ATOM 2571 O O . ASP A 1 315 ? 7.317 -9.370 10.760 1.00 84.81 315 ASP A O 1
ATOM 2575 N N . ASN A 1 316 ? 7.157 -9.888 12.955 1.00 86.12 316 ASN A N 1
ATOM 2576 C CA . ASN A 1 316 ? 6.462 -8.694 13.424 1.00 86.12 316 ASN A CA 1
ATOM 2577 C C . ASN A 1 316 ? 6.742 -8.444 14.909 1.00 86.12 316 ASN A C 1
ATOM 2579 O O . ASN A 1 316 ? 7.317 -9.265 15.628 1.00 86.12 316 ASN A O 1
ATOM 2583 N N . ASP A 1 317 ? 6.259 -7.303 15.377 1.00 84.44 317 ASP A N 1
ATOM 2584 C CA . ASP A 1 317 ? 6.420 -6.828 16.744 1.00 84.44 317 ASP A CA 1
ATOM 2585 C C . ASP A 1 317 ? 5.813 -7.723 17.846 1.00 84.44 317 ASP A C 1
ATOM 2587 O O . ASP A 1 317 ? 6.139 -7.537 19.023 1.00 84.44 317 ASP A O 1
ATOM 2591 N N . TYR A 1 318 ? 4.955 -8.680 17.490 1.00 84.75 318 TYR A N 1
ATOM 2592 C CA . TYR A 1 318 ? 4.226 -9.576 18.396 1.00 84.75 318 TYR A CA 1
ATOM 2593 C C . TYR A 1 318 ? 4.667 -11.044 18.270 1.00 84.75 318 TYR A C 1
ATOM 2595 O O . TYR A 1 318 ? 4.037 -11.932 18.852 1.00 84.75 318 TYR A O 1
ATOM 2603 N N . ALA A 1 319 ? 5.765 -11.306 17.552 1.00 85.06 319 ALA A N 1
ATOM 2604 C CA . ALA A 1 319 ? 6.282 -12.645 17.286 1.00 85.06 319 ALA A CA 1
ATOM 2605 C C . ALA A 1 319 ? 6.516 -13.482 18.555 1.00 85.06 319 ALA A C 1
ATOM 2607 O O . ALA A 1 319 ? 6.234 -14.677 18.547 1.00 85.06 319 ALA A O 1
ATOM 2608 N N . ASP A 1 320 ? 6.957 -12.869 19.659 1.00 82.81 320 ASP A N 1
ATOM 2609 C CA . ASP A 1 320 ? 7.180 -13.568 20.934 1.00 82.81 320 ASP A CA 1
ATOM 2610 C C . ASP A 1 320 ? 5.878 -14.161 21.503 1.00 82.81 320 ASP A C 1
ATOM 2612 O O . ASP A 1 320 ? 5.851 -15.303 21.964 1.00 82.81 320 ASP A O 1
ATOM 2616 N N . THR A 1 321 ? 4.774 -13.409 21.431 1.00 80.19 321 THR A N 1
ATOM 2617 C CA . THR A 1 321 ? 3.452 -13.857 21.895 1.00 80.19 321 THR A CA 1
ATOM 2618 C C . THR A 1 321 ? 2.885 -14.949 20.987 1.00 80.19 321 THR A C 1
ATOM 2620 O O . THR A 1 321 ? 2.296 -15.921 21.467 1.00 80.19 321 THR A O 1
ATOM 2623 N N . ILE A 1 322 ? 3.094 -14.814 19.674 1.00 80.06 322 ILE A N 1
ATOM 2624 C CA . ILE A 1 322 ? 2.655 -15.797 18.676 1.00 80.06 322 ILE A CA 1
ATOM 2625 C C . ILE A 1 322 ? 3.449 -17.098 18.830 1.00 80.06 322 ILE A C 1
ATOM 2627 O O . ILE A 1 322 ? 2.849 -18.163 18.903 1.00 80.06 322 ILE A O 1
ATOM 2631 N N . GLY A 1 323 ? 4.778 -17.022 18.937 1.00 69.31 323 GLY A N 1
ATOM 2632 C CA . GLY A 1 323 ? 5.673 -18.177 19.048 1.00 69.31 323 GLY A CA 1
ATOM 2633 C C . GLY A 1 323 ? 5.583 -18.927 20.375 1.00 69.31 323 GLY A C 1
ATOM 2634 O O . GLY A 1 323 ? 5.871 -20.122 20.421 1.00 69.31 323 GLY A O 1
ATOM 2635 N N . ALA A 1 324 ? 5.142 -18.267 21.450 1.00 61.03 324 ALA A N 1
ATOM 2636 C CA . ALA A 1 324 ? 4.808 -18.933 22.710 1.00 61.03 324 ALA A CA 1
ATOM 2637 C C . ALA A 1 324 ? 3.542 -19.804 22.605 1.00 61.03 324 ALA A C 1
ATOM 2639 O O . ALA A 1 324 ? 3.348 -20.725 23.400 1.00 61.03 324 ALA A O 1
ATOM 2640 N N . SER A 1 325 ? 2.692 -19.529 21.618 1.00 58.56 325 SER A N 1
ATOM 2641 C CA . SER A 1 325 ? 1.498 -20.310 21.321 1.00 58.56 325 SER A CA 1
ATOM 2642 C C . SER A 1 325 ? 1.853 -21.330 20.241 1.00 58.56 325 SER A C 1
ATOM 2644 O O . SER A 1 325 ? 2.544 -21.003 19.288 1.00 58.56 325 SER A O 1
ATOM 2646 N N . SER A 1 326 ? 1.443 -22.593 20.380 1.00 54.38 326 SER A N 1
ATOM 2647 C CA . SER A 1 326 ? 1.798 -23.687 19.452 1.00 54.38 326 SER A CA 1
ATOM 2648 C C . SER A 1 326 ? 1.107 -23.569 18.079 1.00 54.38 326 SER A C 1
ATOM 2650 O O . SER A 1 326 ? 0.375 -24.461 17.654 1.00 54.38 326 SER A O 1
ATOM 2652 N N . VAL A 1 327 ? 1.301 -22.442 17.407 1.00 61.94 327 VAL A N 1
ATOM 2653 C CA . VAL A 1 327 ? 0.652 -22.019 16.171 1.00 61.94 327 VAL A CA 1
ATOM 2654 C C . VAL A 1 327 ? 1.632 -22.182 15.010 1.00 61.94 327 VAL A C 1
ATOM 2656 O O . VAL A 1 327 ? 2.839 -22.005 15.164 1.00 61.94 327 VAL A O 1
ATOM 2659 N N . VAL A 1 328 ? 1.119 -22.540 13.831 1.00 60.56 328 VAL A N 1
ATOM 2660 C CA . VAL A 1 328 ? 1.926 -22.621 12.607 1.00 60.56 328 VAL A CA 1
ATOM 2661 C C . VAL A 1 328 ? 2.247 -21.205 12.127 1.00 60.56 328 VAL A C 1
ATOM 2663 O O . VAL A 1 328 ? 1.342 -20.445 11.792 1.00 60.56 328 VAL A O 1
ATOM 2666 N N . ILE A 1 329 ? 3.537 -20.869 12.093 1.00 62.84 329 ILE A N 1
ATOM 2667 C CA . ILE A 1 329 ? 4.053 -19.551 11.710 1.00 62.84 329 ILE A CA 1
ATOM 2668 C C . ILE A 1 329 ? 4.515 -19.575 10.249 1.00 62.84 329 ILE A C 1
ATOM 2670 O O . ILE A 1 329 ? 5.283 -20.455 9.857 1.00 62.84 329 ILE A O 1
ATOM 2674 N N . ILE A 1 330 ? 4.092 -18.588 9.454 1.00 65.81 330 ILE A N 1
ATOM 2675 C CA . ILE A 1 330 ? 4.608 -18.365 8.096 1.00 65.81 330 ILE A CA 1
ATOM 2676 C C . ILE A 1 330 ? 5.644 -17.233 8.134 1.00 65.81 330 ILE A C 1
ATOM 2678 O O . ILE A 1 330 ? 5.340 -16.116 8.553 1.00 65.81 330 ILE A O 1
ATOM 2682 N N . ASN A 1 331 ? 6.865 -17.513 7.669 1.00 54.19 331 ASN A N 1
ATOM 2683 C CA . ASN A 1 331 ? 7.903 -16.500 7.466 1.00 54.19 331 ASN A CA 1
ATOM 2684 C C . ASN A 1 331 ? 7.835 -15.966 6.027 1.00 54.19 331 ASN A C 1
ATOM 2686 O O . ASN A 1 331 ? 7.737 -16.745 5.078 1.00 54.19 331 ASN A O 1
ATOM 2690 N N . ALA A 1 332 ? 7.915 -14.642 5.863 1.00 39.94 332 ALA A N 1
ATOM 2691 C CA . ALA A 1 332 ? 7.746 -13.952 4.578 1.00 39.94 332 ALA A CA 1
ATOM 2692 C C . ALA A 1 332 ? 8.851 -14.254 3.538 1.00 39.94 332 ALA A C 1
ATOM 2694 O O . ALA A 1 332 ? 8.694 -13.947 2.359 1.00 39.94 332 ALA A O 1
ATOM 2695 N N . GLU A 1 333 ? 9.942 -14.916 3.931 1.00 34.69 333 GLU A N 1
ATOM 2696 C CA . GLU A 1 333 ? 11.023 -15.332 3.034 1.00 34.69 333 GLU A CA 1
ATOM 2697 C C . GLU A 1 333 ? 10.940 -16.826 2.678 1.00 34.69 333 GLU A C 1
ATOM 2699 O O . GLU A 1 333 ? 11.783 -17.625 3.069 1.00 34.69 333 GLU A O 1
ATOM 2704 N N . GLY A 1 334 ? 9.916 -17.221 1.914 1.00 32.62 334 GLY A N 1
ATOM 2705 C CA . GLY A 1 334 ? 9.967 -18.384 1.008 1.00 32.62 334 GLY A CA 1
ATOM 2706 C C . GLY A 1 334 ? 10.486 -19.721 1.564 1.00 32.62 334 GLY A C 1
ATOM 2707 O O . GLY A 1 334 ? 11.103 -20.486 0.818 1.00 32.62 334 GLY A O 1
ATOM 2708 N N . GLY A 1 335 ? 10.235 -20.025 2.835 1.00 27.19 335 GLY A N 1
ATOM 2709 C CA . GLY A 1 335 ? 10.626 -21.280 3.465 1.00 27.19 335 GLY A CA 1
ATOM 2710 C C . GLY A 1 335 ? 9.609 -21.685 4.519 1.00 27.19 335 GLY A C 1
ATOM 2711 O O . GLY A 1 335 ? 9.552 -21.095 5.593 1.00 27.19 335 GLY A O 1
ATOM 2712 N N . VAL A 1 336 ? 8.816 -22.715 4.224 1.00 30.64 336 VAL A N 1
ATOM 2713 C CA . VAL A 1 336 ? 8.138 -23.497 5.263 1.00 30.64 336 VAL A CA 1
ATOM 2714 C C . VAL A 1 336 ? 9.212 -24.265 6.032 1.00 30.64 336 VAL A C 1
ATOM 2716 O O . VAL A 1 336 ? 9.478 -25.430 5.747 1.00 30.64 336 VAL A O 1
ATOM 2719 N N . ASP A 1 337 ? 9.842 -23.613 7.008 1.00 28.61 337 ASP A N 1
ATOM 2720 C CA . ASP A 1 337 ? 10.498 -24.328 8.100 1.00 28.61 337 ASP A CA 1
ATOM 2721 C C . ASP A 1 337 ? 9.393 -24.827 9.031 1.00 28.61 337 ASP A C 1
ATOM 2723 O O . ASP A 1 337 ? 9.061 -24.240 10.058 1.00 28.61 337 ASP A O 1
ATOM 2727 N N . ALA A 1 338 ? 8.775 -25.935 8.622 1.00 31.48 338 ALA A N 1
ATOM 2728 C CA . ALA A 1 338 ? 7.985 -26.756 9.516 1.00 31.48 338 ALA A CA 1
ATOM 2729 C C . ALA A 1 338 ? 8.937 -27.339 10.569 1.00 31.48 338 ALA A C 1
ATOM 2731 O O . ALA A 1 338 ? 9.516 -28.413 10.391 1.00 31.48 338 ALA A O 1
ATOM 2732 N N . SER A 1 339 ? 9.103 -26.634 11.685 1.00 28.84 339 SER A N 1
ATOM 2733 C CA . SER A 1 339 ? 9.661 -27.166 12.925 1.00 28.84 339 SER A CA 1
ATOM 2734 C C . SER A 1 339 ? 8.680 -28.190 13.515 1.00 28.84 339 SER A C 1
ATOM 2736 O O . SER A 1 339 ? 7.997 -27.972 14.507 1.00 28.84 339 SER A O 1
ATOM 2738 N N . PHE A 1 340 ? 8.631 -29.360 12.874 1.00 36.06 340 PHE A N 1
ATOM 2739 C CA . PHE A 1 340 ? 7.836 -30.544 13.219 1.00 36.06 340 PHE A CA 1
ATOM 2740 C C . PHE A 1 340 ? 8.339 -31.286 14.480 1.00 36.06 340 PHE A C 1
ATOM 2742 O O . PHE A 1 340 ? 7.879 -32.383 14.788 1.00 36.06 340 PHE A O 1
ATOM 2749 N N . PHE A 1 341 ? 9.257 -30.723 15.268 1.00 28.31 341 PHE A N 1
ATOM 2750 C CA . PHE A 1 341 ? 9.677 -31.362 16.518 1.00 28.31 341 PHE A CA 1
ATOM 2751 C C . PHE A 1 341 ? 8.770 -30.956 17.678 1.00 28.31 341 PHE A C 1
ATOM 2753 O O . PHE A 1 341 ? 9.115 -30.149 18.535 1.00 28.31 341 PHE A O 1
ATOM 2760 N N . SER A 1 342 ? 7.603 -31.598 17.703 1.00 26.97 342 SER A N 1
ATOM 2761 C CA . SER A 1 342 ? 6.860 -31.884 18.925 1.00 26.97 342 SER A CA 1
ATOM 2762 C C . SER A 1 342 ? 7.751 -32.718 19.855 1.00 26.97 342 SER A C 1
ATOM 2764 O O . SER A 1 342 ? 7.952 -33.912 19.632 1.00 26.97 342 SER A O 1
ATOM 2766 N N . PHE A 1 343 ? 8.301 -32.099 20.901 1.00 27.69 343 PHE A N 1
ATOM 2767 C CA . PHE A 1 343 ? 8.737 -32.841 22.083 1.00 27.69 343 PHE A CA 1
ATOM 2768 C C . PHE A 1 343 ? 7.519 -33.038 22.983 1.00 27.69 343 PHE A C 1
ATOM 2770 O O . PHE A 1 343 ? 7.204 -32.223 23.844 1.00 27.69 343 PHE A O 1
ATOM 2777 N N . SER A 1 344 ? 6.806 -34.132 22.722 1.00 26.92 344 SER A N 1
ATOM 2778 C CA . SER A 1 344 ? 5.930 -34.762 23.700 1.00 26.92 344 SER A CA 1
ATOM 2779 C C . SER A 1 344 ? 6.793 -35.286 24.845 1.00 26.92 344 SER A C 1
ATOM 2781 O O . SER A 1 344 ? 7.595 -36.199 24.647 1.00 26.92 344 SER A O 1
ATOM 2783 N N . ASP A 1 345 ? 6.583 -34.742 26.042 1.00 34.25 345 ASP A N 1
ATOM 2784 C CA . ASP A 1 345 ? 6.891 -35.424 27.296 1.00 34.25 345 ASP A CA 1
ATOM 2785 C C . ASP A 1 345 ? 6.269 -36.828 27.268 1.00 34.25 345 ASP A C 1
ATOM 2787 O O . ASP A 1 345 ? 5.090 -36.999 26.945 1.00 34.25 345 ASP A O 1
ATOM 2791 N N . GLY A 1 346 ? 7.075 -37.851 27.545 1.00 27.94 346 GLY A N 1
ATOM 2792 C CA . GLY A 1 346 ? 6.662 -39.241 27.374 1.00 27.94 346 GLY A CA 1
ATOM 2793 C C . GLY A 1 346 ? 7.777 -40.232 27.673 1.00 27.94 346 GLY A C 1
ATOM 2794 O O . GLY A 1 346 ? 8.336 -40.849 26.774 1.00 27.94 346 GLY A O 1
ATOM 2795 N N . ASP A 1 347 ? 8.081 -40.352 28.959 1.00 30.28 347 ASP A N 1
ATOM 2796 C CA . ASP A 1 347 ? 8.833 -41.422 29.613 1.00 30.28 347 ASP A CA 1
ATOM 2797 C C . ASP A 1 347 ? 8.667 -42.809 28.944 1.00 30.28 347 ASP A C 1
ATOM 2799 O O . ASP A 1 347 ? 7.571 -43.365 28.894 1.00 30.28 347 ASP A O 1
ATOM 2803 N N . SER A 1 348 ? 9.759 -43.382 28.426 1.00 29.12 348 SER A N 1
ATOM 2804 C CA . SER A 1 348 ? 10.007 -44.834 28.436 1.00 29.12 348 SER A CA 1
ATOM 2805 C C . SER A 1 348 ? 11.431 -45.145 27.969 1.00 29.12 348 SER A C 1
ATOM 2807 O O . SER A 1 348 ? 11.825 -44.909 26.828 1.00 29.12 348 SER A O 1
ATOM 2809 N N . GLY A 1 349 ? 12.232 -45.671 28.895 1.00 27.88 349 GLY A N 1
ATOM 2810 C CA . GLY A 1 349 ? 13.609 -46.067 28.645 1.00 27.88 349 GLY A CA 1
ATOM 2811 C C . GLY A 1 349 ? 13.752 -47.305 27.760 1.00 27.88 349 GLY A C 1
ATOM 2812 O O . GLY A 1 349 ? 12.985 -48.257 27.869 1.00 27.88 349 GLY A O 1
ATOM 2813 N N . PHE A 1 350 ? 14.825 -47.333 26.972 1.00 27.41 350 PHE A N 1
ATOM 2814 C CA . PHE A 1 350 ? 15.616 -48.538 26.732 1.00 27.41 350 PHE A CA 1
ATOM 2815 C C . PHE A 1 350 ? 17.024 -48.170 26.237 1.00 27.41 350 PHE A C 1
ATOM 2817 O O . PHE A 1 350 ? 17.261 -47.094 25.699 1.00 27.41 350 PHE A O 1
ATOM 2824 N N . SER A 1 351 ? 17.966 -49.061 26.517 1.00 28.98 351 SER A N 1
ATOM 2825 C CA . SER A 1 351 ? 19.383 -48.824 26.760 1.00 28.98 351 SER A CA 1
ATOM 2826 C C . SER A 1 351 ? 20.317 -48.965 25.552 1.00 28.98 351 SER A C 1
ATOM 2828 O O . SER A 1 351 ? 20.056 -49.730 24.631 1.00 28.98 351 SER A O 1
ATOM 2830 N N . SER A 1 352 ? 21.497 -48.353 25.728 1.00 30.89 352 SER A N 1
ATOM 2831 C CA . SER A 1 352 ? 22.843 -48.839 25.371 1.00 30.89 352 SER A CA 1
ATOM 2832 C C . SER A 1 352 ? 23.171 -49.103 23.900 1.00 30.89 352 SER A C 1
ATOM 2834 O O . SER A 1 352 ? 22.751 -50.116 23.356 1.00 30.89 352 SER A O 1
ATOM 2836 N N . TYR A 1 353 ? 24.112 -48.326 23.352 1.00 32.12 353 TYR A N 1
ATOM 2837 C CA . TYR A 1 353 ? 25.361 -48.907 22.850 1.00 32.12 353 TYR A CA 1
ATOM 2838 C C . TYR A 1 353 ? 26.548 -47.971 23.103 1.00 32.12 353 TYR A C 1
ATOM 2840 O O . TYR A 1 353 ? 26.497 -46.765 22.882 1.00 32.12 353 TYR A O 1
ATOM 2848 N N . ASP A 1 354 ? 27.573 -48.612 23.642 1.00 31.58 354 ASP A N 1
ATOM 2849 C CA . ASP A 1 354 ? 28.854 -48.154 24.151 1.00 31.58 354 ASP A CA 1
ATOM 2850 C C . ASP A 1 354 ? 29.904 -48.149 23.026 1.00 31.58 354 ASP A C 1
ATOM 2852 O O . ASP A 1 354 ? 29.943 -49.080 22.218 1.00 31.58 354 ASP A O 1
ATOM 2856 N N . ALA A 1 355 ? 30.749 -47.117 22.997 1.00 34.56 355 ALA A N 1
ATOM 2857 C CA . ALA A 1 355 ? 32.095 -47.156 22.428 1.00 34.56 355 ALA A CA 1
ATOM 2858 C C . ALA A 1 355 ? 32.904 -45.955 22.960 1.00 34.56 355 ALA A C 1
ATOM 2860 O O . ALA A 1 355 ? 32.872 -44.863 22.391 1.00 34.56 355 ALA A O 1
ATOM 2861 N N . GLY A 1 356 ? 33.613 -46.168 24.076 1.00 28.42 356 GLY A N 1
ATOM 2862 C CA . GLY A 1 356 ? 34.704 -45.306 24.559 1.00 28.42 356 GLY A CA 1
ATOM 2863 C C . GLY A 1 356 ? 35.934 -45.304 23.624 1.00 28.42 356 GLY A C 1
ATOM 2864 O O . GLY A 1 356 ? 35.895 -45.864 22.533 1.00 28.42 356 GLY A O 1
ATOM 2865 N N . SER A 1 357 ? 37.089 -44.710 23.927 1.00 34.94 357 SER A N 1
ATOM 2866 C CA . SER A 1 357 ? 37.697 -44.219 25.173 1.00 34.94 357 SER A CA 1
ATOM 2867 C C . SER A 1 357 ? 38.963 -43.405 24.816 1.00 34.94 357 SER A C 1
ATOM 2869 O O . SER A 1 357 ? 39.514 -43.602 23.732 1.00 34.94 357 SER A O 1
ATOM 2871 N N . GLY A 1 358 ? 39.486 -42.599 25.756 1.00 29.19 358 GLY A N 1
ATOM 2872 C CA . GLY A 1 358 ? 40.863 -42.052 25.743 1.00 29.19 358 GLY A CA 1
ATOM 2873 C C . GLY A 1 358 ? 40.927 -40.542 26.043 1.00 29.19 358 GLY A C 1
ATOM 2874 O O . GLY A 1 358 ? 40.859 -39.768 25.099 1.00 29.19 358 GLY A O 1
ATOM 2875 N N . ASP A 1 359 ? 40.831 -40.027 27.281 1.00 34.16 359 ASP A N 1
ATOM 2876 C CA . ASP A 1 359 ? 41.799 -40.067 28.413 1.00 34.16 359 ASP A CA 1
ATOM 2877 C C . ASP A 1 359 ? 43.086 -39.239 28.090 1.00 34.16 359 ASP A C 1
ATOM 2879 O O . ASP A 1 359 ? 43.626 -39.383 27.000 1.00 34.16 359 ASP A O 1
ATOM 2883 N N . SER A 1 360 ? 43.645 -38.306 28.887 1.00 33.62 360 SER A N 1
ATOM 2884 C CA . SER A 1 360 ? 43.635 -38.087 30.345 1.00 33.62 360 SER A CA 1
ATOM 2885 C C . SER A 1 360 ? 44.182 -36.690 30.757 1.00 33.62 360 SER A C 1
ATOM 2887 O O . SER A 1 360 ? 45.061 -36.153 30.085 1.00 33.62 360 SER A O 1
ATOM 2889 N N . SER A 1 361 ? 43.798 -36.239 31.973 1.00 31.53 361 SER A N 1
ATOM 2890 C CA . SER A 1 361 ? 44.574 -35.485 33.013 1.00 31.53 361 SER A CA 1
ATOM 2891 C C . SER A 1 361 ? 45.100 -34.056 32.736 1.00 31.53 361 SER A C 1
ATOM 2893 O O . SER A 1 361 ? 45.628 -33.785 31.672 1.00 31.53 361 SER A O 1
ATOM 2895 N N . GLY A 1 362 ? 45.117 -33.070 33.647 1.00 28.47 362 GLY A N 1
ATOM 2896 C CA . GLY A 1 362 ? 44.808 -32.886 35.081 1.00 28.47 362 GLY A CA 1
ATOM 2897 C C . GLY A 1 362 ? 45.258 -31.442 35.442 1.00 28.47 362 GLY A C 1
ATOM 2898 O O . GLY A 1 362 ? 46.235 -30.969 34.877 1.00 28.47 362 GLY A O 1
ATOM 2899 N N . GLY A 1 363 ? 44.496 -30.612 36.164 1.00 28.14 363 GLY A N 1
ATOM 2900 C CA . GLY A 1 363 ? 44.582 -30.424 37.621 1.00 28.14 363 GLY A CA 1
ATOM 2901 C C . GLY A 1 363 ? 45.209 -29.063 38.019 1.00 28.14 363 GLY A C 1
ATOM 2902 O O . GLY A 1 363 ? 46.268 -28.715 37.515 1.00 28.14 363 GLY A O 1
ATOM 2903 N N . GLY A 1 364 ? 44.590 -28.329 38.962 1.00 29.14 364 GLY A N 1
ATOM 2904 C CA . GLY A 1 364 ? 45.320 -27.434 39.889 1.00 29.14 364 GLY A CA 1
ATOM 2905 C C . GLY A 1 364 ? 45.035 -25.915 39.898 1.00 29.14 364 GLY A C 1
ATOM 2906 O O . GLY A 1 364 ? 45.725 -25.149 39.244 1.00 29.14 364 GLY A O 1
ATOM 2907 N N . SER A 1 365 ? 44.098 -25.498 40.761 1.00 30.97 365 SER A N 1
ATOM 2908 C CA . SER A 1 365 ? 44.231 -24.456 41.817 1.00 30.97 365 SER A CA 1
ATOM 2909 C C . SER A 1 365 ? 44.881 -23.066 41.569 1.00 30.97 365 SER A C 1
ATOM 2911 O O . SER A 1 365 ? 46.095 -22.927 41.510 1.00 30.97 365 SER A O 1
ATOM 2913 N N . SER A 1 366 ? 44.030 -22.027 41.632 1.00 32.25 366 SER A N 1
ATOM 2914 C CA . SER A 1 366 ? 44.037 -20.840 42.534 1.00 32.25 366 SER A CA 1
ATOM 2915 C C . SER A 1 366 ? 45.340 -20.184 43.053 1.00 32.25 366 SER A C 1
ATOM 2917 O O . SER A 1 366 ? 46.007 -20.765 43.903 1.00 32.25 366 SER A O 1
ATOM 2919 N N . CYS A 1 367 ? 45.528 -18.893 42.719 1.00 34.34 367 CYS A N 1
ATOM 2920 C CA . CYS A 1 367 ? 46.006 -17.717 43.506 1.00 34.34 367 CYS A CA 1
ATOM 2921 C C . CYS A 1 367 ? 46.393 -16.617 42.477 1.00 34.34 367 CYS A C 1
ATOM 2923 O O . CYS A 1 367 ? 46.724 -16.946 41.349 1.00 34.34 367 CYS A O 1
ATOM 2925 N N . GLY A 1 368 ? 46.301 -15.298 42.648 1.00 31.14 368 GLY A N 1
ATOM 2926 C CA . GLY A 1 368 ? 46.433 -14.422 43.804 1.00 31.14 368 GLY A CA 1
ATOM 2927 C C . GLY A 1 368 ? 47.367 -13.264 43.397 1.00 31.14 368 GLY A C 1
ATOM 2928 O O . GLY A 1 368 ? 48.572 -13.446 43.360 1.00 31.14 368 GLY A O 1
ATOM 2929 N N . SER A 1 369 ? 46.780 -12.112 43.062 1.00 31.97 369 SER A N 1
ATOM 2930 C CA . SER A 1 369 ? 47.259 -10.740 43.334 1.00 31.97 369 SER A CA 1
ATOM 2931 C C . SER A 1 369 ? 48.685 -10.265 42.941 1.00 31.97 369 SER A C 1
ATOM 2933 O O . SER A 1 369 ? 49.679 -10.621 43.558 1.00 31.97 369 SER A O 1
ATOM 2935 N N . SER A 1 370 ? 48.698 -9.240 42.071 1.00 31.33 370 SER A N 1
ATOM 2936 C CA . SER A 1 370 ? 49.375 -7.922 42.213 1.00 31.33 370 SER A CA 1
ATOM 2937 C C . SER A 1 370 ? 50.905 -7.779 42.344 1.00 31.33 370 SER A C 1
ATOM 2939 O O . SER A 1 370 ? 51.450 -8.056 43.405 1.00 31.33 370 SER A O 1
ATOM 2941 N N . CYS A 1 371 ? 51.517 -7.122 41.340 1.00 36.09 371 CYS A N 1
ATOM 2942 C CA . CYS A 1 371 ? 52.593 -6.091 41.354 1.00 36.09 371 CYS A CA 1
ATOM 2943 C C . CYS A 1 371 ? 53.223 -6.055 39.936 1.00 36.09 371 CYS A C 1
ATOM 2945 O O . CYS A 1 371 ? 53.250 -7.077 39.271 1.00 36.09 371 CYS A O 1
ATOM 2947 N N . GLY A 1 372 ? 53.720 -4.988 39.311 1.00 32.94 372 GLY A N 1
ATOM 2948 C CA . GLY A 1 372 ? 53.922 -3.577 39.605 1.00 32.94 372 GLY A CA 1
ATOM 2949 C C . GLY A 1 372 ? 54.817 -3.005 38.482 1.00 32.94 372 GLY A C 1
ATOM 2950 O O . GLY A 1 372 ? 55.831 -3.601 38.151 1.00 32.94 372 GLY A O 1
ATOM 2951 N N . SER A 1 373 ? 54.405 -1.874 37.906 1.00 32.72 373 SER A N 1
ATOM 2952 C CA . SER A 1 373 ? 55.225 -0.715 37.500 1.00 32.72 373 SER A CA 1
ATOM 2953 C C . SER A 1 373 ? 56.449 -0.828 36.552 1.00 32.72 373 SER A C 1
ATOM 2955 O O . SER A 1 373 ? 57.507 -1.310 36.933 1.00 32.72 373 SER A O 1
ATOM 2957 N N . SER A 1 374 ? 56.350 -0.044 35.460 1.00 30.59 374 SER A N 1
ATOM 2958 C CA . SER A 1 374 ? 57.284 1.038 35.047 1.00 30.59 374 SER A CA 1
ATOM 2959 C C . SER A 1 374 ? 58.359 0.801 33.963 1.00 30.59 374 SER A C 1
ATOM 2961 O O . SER A 1 374 ? 58.997 -0.243 33.903 1.00 30.59 374 SER A O 1
ATOM 2963 N N . CYS A 1 375 ? 58.604 1.915 33.235 1.00 41.69 375 CYS A N 1
ATOM 2964 C CA . CYS A 1 375 ? 59.688 2.301 32.301 1.00 41.69 375 CYS A CA 1
ATOM 2965 C C . CYS A 1 375 ? 59.287 2.129 30.819 1.00 41.69 375 CYS A C 1
ATOM 2967 O O . CYS A 1 375 ? 59.157 1.009 30.351 1.00 41.69 375 CYS A O 1
ATOM 2969 N N . GLY A 1 376 ? 58.929 3.177 30.054 1.00 33.34 376 GLY A N 1
ATOM 2970 C CA . GLY A 1 376 ? 59.713 4.381 29.699 1.00 33.34 376 GLY A CA 1
ATOM 2971 C C . GLY A 1 376 ? 60.446 4.098 28.373 1.00 33.34 376 GLY A C 1
ATOM 2972 O O . GLY A 1 376 ? 61.046 3.042 28.261 1.00 33.34 376 GLY A O 1
ATOM 2973 N N . GLY A 1 377 ? 60.466 4.888 27.301 1.00 31.94 377 GLY A N 1
ATOM 2974 C CA . GLY A 1 377 ? 60.038 6.242 26.955 1.00 31.94 377 GLY A CA 1
ATOM 2975 C C . GLY A 1 377 ? 60.878 6.675 25.731 1.00 31.94 377 GLY A C 1
ATOM 2976 O O . GLY A 1 377 ? 62.038 6.281 25.673 1.00 31.94 377 GLY A O 1
ATOM 2977 N N . CYS A 1 378 ? 60.309 7.495 24.829 1.00 37.53 378 CYS A N 1
ATOM 2978 C CA . CYS A 1 378 ? 60.980 8.372 23.832 1.00 37.53 378 CYS A CA 1
ATOM 2979 C C . CYS A 1 378 ? 61.856 7.685 22.744 1.00 37.53 378 CYS A C 1
ATOM 2981 O O . CYS A 1 378 ? 62.435 6.637 22.967 1.00 37.53 378 CYS A O 1
ATOM 2983 N N . SER A 1 379 ? 62.068 8.175 21.521 1.00 37.03 379 SER A N 1
ATOM 2984 C CA . SER A 1 379 ? 61.788 9.428 20.799 1.00 37.03 379 SER A CA 1
ATOM 2985 C C . SER A 1 379 ? 62.333 9.257 19.372 1.00 37.03 379 SER A C 1
ATOM 2987 O O . SER A 1 379 ? 63.399 8.654 19.227 1.00 37.03 379 SER A O 1
ATOM 2989 N N . SER A 1 380 ? 61.684 9.847 18.366 1.00 46.34 380 SER A N 1
ATOM 2990 C CA . SER A 1 380 ? 62.269 10.673 17.283 1.00 46.34 380 SER A CA 1
ATOM 2991 C C . SER A 1 380 ? 61.143 11.225 16.423 1.00 46.34 380 SER A C 1
ATOM 2993 O O . SER A 1 380 ? 60.286 10.408 16.022 1.00 46.34 380 SER A O 1
#

Secondary structure (DSSP, 8-state):
-EEEEEEEEEE-S--EEEEPPPSSHHHHHHHHHTTTSSSPEEEE----HHHHHHHHHHHHHHTT--EEEEEEETTEEEEE-SS--SS-HHHHHHHHHHHS-TTGGG--SEEEEEEEE-SSSEEEEEEEEEESEEETTS-SEEEEEEEEEGGGSPPTT--HHHHHHHHTTTTSSHHHHHHHHHHHHHHHHHHHHHHHHHHHHHS-EEEEEEEEEEEEE--SS---S-------S--SSGGGG--TT-HHHHHHHHHHHHHHHHTT-EE-SEEEE-TTS-EEEEE-SS-EETTSSGGG-TTS-------SSEEEESSSTTHHHHHHTT-PEEPTTT----------------------------------------------

Mean predicted aligned error: 12.94 Å

Solvent-accessible surface area (backbone atoms only — not comparable to full-atom values): 22058 Å² total; per-residue (Å²): 57,38,41,39,36,38,43,34,34,34,59,64,64,72,60,47,80,43,75,46,79,54,86,52,69,68,52,39,53,50,26,66,76,52,74,51,71,81,34,59,53,33,33,34,56,74,74,35,57,64,59,54,54,50,31,49,50,54,22,34,46,75,75,65,39,37,27,44,44,34,34,30,49,68,90,42,74,82,42,70,52,86,80,70,63,76,74,37,38,66,60,52,52,53,51,49,60,72,71,46,52,81,71,55,37,68,60,65,56,35,37,40,40,29,32,41,36,77,85,57,76,30,48,31,39,37,41,38,40,36,36,36,60,38,51,73,92,58,58,37,33,39,32,39,37,39,32,31,58,50,93,52,37,60,55,91,90,57,48,74,72,56,51,50,58,61,54,46,68,46,43,71,43,63,70,53,35,50,55,50,52,52,51,53,50,54,55,49,52,51,52,53,50,53,47,51,56,33,40,59,72,54,40,63,63,72,47,74,49,79,49,75,45,40,34,36,37,45,49,94,58,66,85,86,71,90,69,84,72,66,48,63,102,72,50,71,33,79,77,37,56,48,63,76,90,47,72,51,46,47,59,49,19,59,46,36,27,40,49,34,19,78,50,53,29,73,49,51,57,32,34,36,18,33,80,37,51,30,51,43,35,38,36,28,82,83,33,48,52,27,53,82,36,37,59,34,29,31,86,54,72,83,38,85,65,90,64,92,47,64,51,41,33,52,71,38,95,56,22,71,67,50,69,74,38,102,62,79,64,49,52,94,76,89,52,89,74,74,81,78,76,77,81,71,87,74,93,78,91,83,81,87,88,88,81,86,86,84,88,80,89,81,88,84,86,92,87,80,84,92,87,80,87,89,83,89,77,91,87,135

pLDDT: mean 77.7, std 21.49, range [26.92, 97.25]

Nearest PDB structures (foldseek):
  2fpn-assembly1_A-2  TM=5.312E-01  e=7.554E-01  Bacillus subtili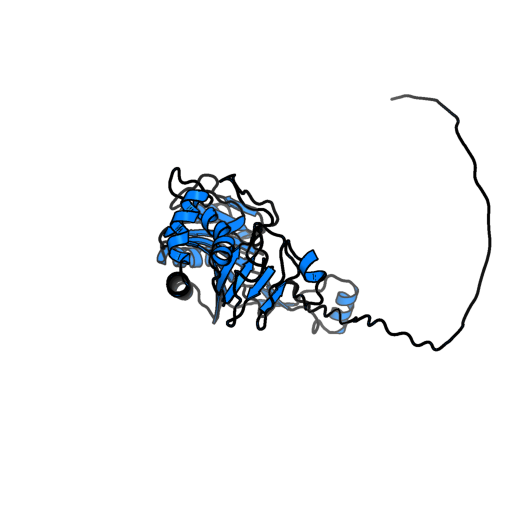s
  2pcs-assembly1_A  TM=2.658E-01  e=1.817E-01  Geobacillus kaustophilus HTA426
  5a61-assembly1_A  TM=4.538E-01  e=5.357E+00  Escherichia coli K-12
  4pws-assembly1_A  TM=3.215E-01  e=6.402E+00  Mycobacterium tuberculosis
  6wil-assembly1_A  TM=4.051E-01  e=5.685E+00  Acinetobacter baumannii ACICU